Protein AF-A0A0N4YVT7-F1 (afdb_monomer_lite)

pLDDT: mean 78.1, std 15.31, range [24.27, 94.75]

InterPro domains:
  IPR013525 ABC-2 type transporter, transmembrane domain [PF12698] (218-373)

Organism: Nippostrongylus brasiliensis (NCBI:txid27835)

Structure (mmCIF, N/CA/C/O backbone):
data_AF-A0A0N4YVT7-F1
#
_entry.id   AF-A0A0N4YVT7-F1
#
loop_
_atom_site.group_PDB
_atom_site.id
_atom_site.type_symbol
_atom_site.label_atom_id
_atom_site.label_alt_id
_atom_site.label_comp_id
_atom_site.label_asym_id
_atom_site.label_entity_id
_atom_site.label_seq_id
_atom_site.pdbx_PDB_ins_code
_atom_site.Cartn_x
_atom_site.Cartn_y
_atom_site.Cartn_z
_atom_site.occupancy
_atom_site.B_iso_or_equiv
_atom_site.auth_seq_id
_atom_site.auth_comp_id
_atom_site.auth_asym_id
_atom_site.auth_atom_id
_atom_site.pdbx_PDB_model_num
ATOM 1 N N . MET A 1 1 ? 12.229 4.490 -4.910 1.00 66.31 1 MET A N 1
ATOM 2 C CA . MET A 1 1 ? 12.205 3.997 -3.511 1.00 66.31 1 MET A CA 1
ATOM 3 C C . MET A 1 1 ? 11.266 4.798 -2.617 1.00 66.31 1 MET A C 1
ATOM 5 O O . MET A 1 1 ? 10.404 4.181 -2.011 1.00 66.31 1 MET A O 1
ATOM 9 N N . LEU A 1 2 ? 11.357 6.135 -2.570 1.00 78.88 2 LEU A N 1
ATOM 10 C CA . LEU A 1 2 ? 10.498 6.957 -1.699 1.00 78.88 2 LEU A CA 1
ATOM 11 C C . LEU A 1 2 ? 8.985 6.762 -1.942 1.00 78.88 2 LEU A C 1
ATOM 13 O O . LEU A 1 2 ? 8.234 6.670 -0.980 1.00 78.88 2 LEU A O 1
ATOM 17 N N . GLN A 1 3 ? 8.541 6.625 -3.199 1.00 80.56 3 GLN A N 1
ATOM 18 C CA . GLN A 1 3 ? 7.118 6.406 -3.522 1.00 80.56 3 GLN A CA 1
ATOM 19 C C . GLN A 1 3 ? 6.591 5.068 -2.981 1.00 80.56 3 GLN A C 1
ATOM 21 O O . GLN A 1 3 ? 5.494 5.008 -2.441 1.00 80.56 3 GLN A O 1
ATOM 26 N N . ILE A 1 4 ? 7.390 4.001 -3.087 1.00 81.31 4 ILE A N 1
ATOM 27 C CA . ILE A 1 4 ? 7.014 2.661 -2.613 1.00 81.31 4 ILE A CA 1
ATOM 28 C C . ILE A 1 4 ? 6.923 2.660 -1.085 1.00 81.31 4 ILE A C 1
ATOM 30 O O . ILE A 1 4 ? 5.959 2.146 -0.531 1.00 81.31 4 ILE A O 1
ATOM 34 N N . ALA A 1 5 ? 7.887 3.293 -0.409 1.00 84.19 5 ALA A N 1
ATOM 35 C CA . ALA A 1 5 ? 7.876 3.426 1.044 1.00 84.19 5 ALA A CA 1
ATOM 36 C C . ALA A 1 5 ? 6.673 4.247 1.540 1.00 84.19 5 ALA A C 1
ATOM 38 O O . ALA A 1 5 ? 6.014 3.853 2.496 1.00 84.19 5 ALA A O 1
ATOM 39 N N . TYR A 1 6 ? 6.349 5.353 0.862 1.00 84.19 6 TYR A N 1
ATOM 40 C CA . TYR A 1 6 ? 5.186 6.176 1.194 1.00 84.19 6 TYR A CA 1
ATOM 41 C C . TYR A 1 6 ? 3.868 5.421 0.983 1.00 84.19 6 TYR A C 1
ATOM 43 O O . TYR A 1 6 ? 3.001 5.440 1.852 1.00 84.19 6 TYR A O 1
ATOM 51 N N . MET A 1 7 ? 3.732 4.694 -0.129 1.00 86.25 7 MET A N 1
ATOM 52 C CA . MET A 1 7 ? 2.539 3.890 -0.390 1.00 86.25 7 MET A CA 1
ATOM 53 C C . MET A 1 7 ? 2.385 2.755 0.627 1.00 86.25 7 MET A C 1
ATOM 55 O O . MET A 1 7 ? 1.289 2.546 1.135 1.00 86.25 7 MET A O 1
ATOM 59 N N . ALA A 1 8 ? 3.476 2.075 0.986 1.00 85.94 8 ALA A N 1
ATOM 60 C CA . ALA A 1 8 ? 3.463 1.036 2.013 1.00 85.94 8 ALA A CA 1
ATOM 61 C C . ALA A 1 8 ? 3.064 1.587 3.391 1.00 85.94 8 ALA A C 1
ATOM 63 O O . ALA A 1 8 ? 2.246 0.979 4.077 1.00 85.94 8 ALA A O 1
ATOM 64 N N . LEU A 1 9 ? 3.583 2.760 3.770 1.00 87.88 9 LEU A N 1
ATOM 65 C CA . LEU A 1 9 ? 3.203 3.442 5.007 1.00 87.88 9 LEU A CA 1
ATOM 66 C C . LEU A 1 9 ? 1.704 3.772 5.021 1.00 87.88 9 LEU A C 1
ATOM 68 O O . LEU A 1 9 ? 1.033 3.499 6.008 1.00 87.88 9 LEU A O 1
ATOM 72 N N . MET A 1 10 ? 1.172 4.325 3.928 1.00 85.56 10 MET A N 1
ATOM 73 C CA . MET A 1 10 ? -0.245 4.695 3.841 1.00 85.56 10 MET A CA 1
ATOM 74 C C . MET A 1 10 ? -1.175 3.477 3.829 1.00 85.56 10 MET A C 1
ATOM 76 O O . MET A 1 10 ? -2.248 3.519 4.416 1.00 85.56 10 MET A O 1
ATOM 80 N N . VAL A 1 11 ? -0.772 2.369 3.204 1.00 85.69 11 VAL A N 1
ATOM 81 C CA . VAL A 1 11 ? -1.524 1.107 3.296 1.00 85.69 11 VAL A CA 1
ATOM 82 C C . VAL A 1 11 ? -1.485 0.575 4.727 1.00 85.69 11 VAL A C 1
ATOM 84 O O . VAL A 1 11 ? -2.515 0.170 5.257 1.00 85.69 11 VAL A O 1
ATOM 87 N N . TRP A 1 12 ? -0.335 0.642 5.396 1.00 86.75 12 TRP A N 1
ATOM 88 C CA . TRP A 1 12 ? -0.229 0.244 6.796 1.00 86.75 12 TRP A CA 1
ATOM 89 C C . TRP A 1 12 ? -1.103 1.103 7.719 1.00 86.75 12 TRP A C 1
ATOM 91 O O . TRP A 1 12 ? -1.769 0.566 8.593 1.00 86.75 12 TRP A O 1
ATOM 101 N N . THR A 1 13 ? -1.212 2.415 7.502 1.00 83.19 13 THR A N 1
ATOM 102 C CA . THR A 1 13 ? -2.116 3.242 8.320 1.00 83.19 13 THR A CA 1
ATOM 103 C C . THR A 1 13 ? -3.592 2.918 8.091 1.00 83.19 13 THR A C 1
ATOM 105 O O . THR A 1 13 ? -4.394 3.119 9.002 1.00 83.19 13 THR A O 1
ATOM 108 N N . THR A 1 14 ? -3.977 2.360 6.935 1.00 81.19 14 THR A N 1
ATOM 109 C CA . THR A 1 14 ? -5.367 1.913 6.733 1.00 81.19 14 THR A CA 1
ATOM 110 C C . THR A 1 14 ? -5.761 0.720 7.593 1.00 81.19 14 THR A C 1
ATOM 112 O O . THR A 1 14 ? -6.939 0.595 7.917 1.00 81.19 14 THR A O 1
ATOM 115 N N . THR A 1 15 ? -4.813 -0.113 8.032 1.00 79.25 15 THR A N 1
ATOM 116 C CA . THR A 1 15 ? -5.121 -1.234 8.938 1.00 79.25 15 THR A CA 1
ATOM 117 C C . THR A 1 15 ? -5.411 -0.771 10.366 1.00 79.25 15 THR A C 1
ATOM 119 O O . THR A 1 15 ? -6.005 -1.516 11.139 1.00 79.25 15 THR A O 1
ATOM 122 N N . LEU A 1 16 ? -5.048 0.471 10.708 1.00 79.44 16 LEU A N 1
ATOM 123 C CA . LEU A 1 16 ? -5.390 1.103 11.984 1.00 79.44 16 LEU A CA 1
ATOM 124 C C . LEU A 1 16 ? -6.814 1.676 11.997 1.00 79.44 16 LEU A C 1
ATOM 126 O O . LEU A 1 16 ? -7.304 2.068 13.055 1.00 79.44 16 LEU A O 1
ATOM 130 N N . VAL A 1 17 ? -7.480 1.762 10.839 1.00 73.44 17 VAL A N 1
ATOM 131 C CA . VAL A 1 17 ? -8.855 2.261 10.763 1.00 73.44 17 VAL A CA 1
ATOM 132 C C . VAL A 1 17 ? -9.790 1.180 11.318 1.00 73.44 17 VAL A C 1
ATOM 134 O O . VAL A 1 17 ? -9.815 0.071 10.780 1.00 73.44 17 VAL A O 1
ATOM 137 N N . PRO A 1 18 ? -10.565 1.470 12.381 1.00 67.38 18 PRO A N 1
ATOM 138 C CA . PRO A 1 18 ? -11.419 0.474 13.010 1.00 67.38 18 PRO A CA 1
ATOM 139 C C . PRO A 1 18 ? -12.477 -0.017 12.018 1.00 67.38 18 PRO A C 1
ATOM 141 O O . PRO A 1 18 ? -13.218 0.774 11.433 1.00 67.38 18 PRO A O 1
ATOM 144 N N . SER A 1 19 ? -12.541 -1.335 11.841 1.00 66.44 19 SER A N 1
ATOM 145 C CA . SER A 1 19 ? -13.588 -2.012 11.076 1.00 66.44 19 SER A CA 1
ATOM 146 C C . SER A 1 19 ? -14.512 -2.778 12.029 1.00 66.44 19 SER A C 1
ATOM 148 O O . SER A 1 19 ? -14.092 -3.105 13.141 1.00 66.44 19 SER A O 1
ATOM 150 N N . PRO A 1 20 ? -15.777 -3.039 11.651 1.00 69.25 20 PRO A N 1
ATOM 151 C CA . PRO A 1 20 ? -16.681 -3.828 12.476 1.00 69.25 20 PRO A CA 1
ATOM 152 C C . PRO A 1 20 ? -16.159 -5.266 12.561 1.00 69.25 20 PRO A C 1
ATOM 154 O O . PRO A 1 20 ? -16.319 -6.048 11.627 1.00 69.25 20 PRO A O 1
ATOM 157 N N . THR A 1 21 ? -15.519 -5.599 13.674 1.00 76.44 21 THR A N 1
ATOM 158 C CA . THR A 1 21 ? -15.048 -6.948 13.987 1.00 76.44 21 THR A CA 1
ATOM 159 C C . THR A 1 21 ? -15.752 -7.464 15.230 1.00 76.44 21 THR A C 1
ATOM 161 O O . THR A 1 21 ? -16.223 -6.683 16.064 1.00 76.44 21 THR A O 1
ATOM 164 N N . GLU A 1 22 ? -15.828 -8.788 15.353 1.00 83.88 22 GLU A N 1
ATOM 165 C CA . GLU A 1 22 ? -16.320 -9.437 16.565 1.00 83.88 22 GLU A CA 1
ATOM 166 C C . GLU A 1 22 ? -15.546 -8.929 17.786 1.00 83.88 22 GLU A C 1
ATOM 168 O O . GLU A 1 22 ? -14.315 -8.832 17.768 1.00 83.88 22 GLU A O 1
ATOM 173 N N . GLN A 1 23 ? -16.283 -8.545 18.827 1.00 86.00 23 GLN A N 1
ATOM 174 C CA . GLN A 1 23 ? -15.708 -8.029 20.063 1.00 86.00 23 GLN A CA 1
ATOM 175 C C . GLN A 1 23 ? -15.677 -9.141 21.110 1.00 86.00 23 GLN A C 1
ATOM 177 O O . GLN A 1 23 ? -16.665 -9.862 21.249 1.00 86.00 23 GLN A O 1
ATOM 182 N N . PRO A 1 24 ? -14.585 -9.277 21.879 1.00 90.69 24 PRO A N 1
ATOM 183 C CA . PRO A 1 24 ? -14.520 -10.276 22.933 1.00 90.69 24 PRO A CA 1
ATOM 184 C C . PRO A 1 24 ? -15.534 -9.971 24.043 1.00 90.69 24 PRO A C 1
ATOM 186 O O . PRO A 1 24 ? -15.881 -8.817 24.303 1.00 90.69 24 PRO A O 1
ATOM 189 N N . SER A 1 25 ? -15.976 -11.017 24.743 1.00 91.69 25 SER A N 1
ATOM 190 C CA . SER A 1 25 ? -16.818 -10.875 25.934 1.00 91.69 25 SER A CA 1
ATOM 191 C C . SER A 1 25 ? -16.100 -10.059 27.011 1.00 91.69 25 SER A C 1
ATOM 193 O O . SER A 1 25 ? -15.052 -10.463 27.515 1.00 91.69 25 SER A O 1
ATOM 195 N N . LEU A 1 26 ? -16.702 -8.945 27.422 1.00 91.56 26 LEU A N 1
ATOM 196 C CA . LEU A 1 26 ? -16.215 -8.107 28.508 1.00 91.56 26 LEU A CA 1
ATOM 197 C C . LEU A 1 26 ? -16.843 -8.557 29.826 1.00 91.56 26 LEU A C 1
ATOM 199 O O . LEU A 1 26 ? -18.051 -8.427 30.033 1.00 91.56 26 LEU A O 1
ATOM 203 N N . LYS A 1 27 ? -16.025 -9.077 30.740 1.00 91.38 27 LYS A N 1
ATOM 204 C CA . LYS A 1 27 ? -16.469 -9.392 32.099 1.00 91.38 27 LYS A CA 1
ATOM 205 C C . LYS A 1 27 ? -16.681 -8.097 32.891 1.00 91.38 27 LYS A C 1
ATOM 207 O O . LYS A 1 27 ? -15.846 -7.200 32.846 1.00 91.38 27 LYS A O 1
ATOM 212 N N . ILE A 1 28 ? -17.806 -8.002 33.594 1.00 91.56 28 ILE A N 1
ATOM 213 C CA . ILE A 1 28 ? -18.175 -6.848 34.415 1.00 91.56 28 ILE A CA 1
ATOM 214 C C . ILE A 1 28 ? -17.814 -7.191 35.856 1.00 91.56 28 ILE A C 1
ATOM 216 O O . ILE A 1 28 ? -18.532 -7.930 36.527 1.00 91.56 28 ILE A O 1
ATOM 220 N N . ASP A 1 29 ? -16.665 -6.702 36.309 1.00 89.81 29 ASP A N 1
ATOM 221 C CA . ASP A 1 29 ? -16.160 -6.930 37.658 1.00 89.81 29 ASP A CA 1
ATOM 222 C C . ASP A 1 29 ? -15.437 -5.687 38.208 1.00 89.81 29 ASP A C 1
ATOM 224 O O . ASP A 1 29 ? -15.394 -4.636 37.561 1.00 89.81 29 ASP A O 1
ATOM 228 N N . LEU A 1 30 ? -14.936 -5.775 39.444 1.00 88.44 30 LEU A N 1
ATOM 229 C CA . LEU A 1 30 ? -14.274 -4.656 40.124 1.00 88.44 30 LEU A CA 1
ATOM 230 C C . LEU A 1 30 ? -12.787 -4.525 39.766 1.00 88.44 30 LEU A C 1
ATOM 232 O O . LEU A 1 30 ? -12.129 -3.610 40.253 1.00 88.44 30 LEU A O 1
ATOM 236 N N . THR A 1 31 ? -12.256 -5.387 38.893 1.00 86.62 31 THR A N 1
ATOM 237 C CA . THR A 1 31 ? -10.831 -5.391 38.530 1.00 86.62 31 THR A CA 1
ATOM 238 C C . THR A 1 31 ? -10.318 -4.074 37.932 1.00 86.62 31 THR A C 1
ATOM 240 O O . THR A 1 31 ? -9.180 -3.718 38.246 1.00 86.62 31 THR A O 1
ATOM 243 N N . PRO A 1 32 ? -11.095 -3.300 37.136 1.00 86.25 32 PRO A N 1
ATOM 244 C CA . PRO A 1 32 ? -10.615 -2.028 36.590 1.00 86.25 32 PRO A CA 1
ATOM 245 C C . PRO A 1 32 ? -10.512 -0.920 37.645 1.00 86.25 32 PRO A C 1
ATOM 247 O O . PRO A 1 32 ? -9.835 0.083 37.424 1.00 86.25 32 PRO A O 1
ATOM 250 N N . PHE A 1 33 ? -11.207 -1.079 38.774 1.00 84.31 33 PHE A N 1
ATOM 251 C CA . PHE A 1 33 ? -11.249 -0.106 39.855 1.00 84.31 33 PHE A CA 1
ATOM 252 C C . PHE A 1 33 ? -10.222 -0.514 40.912 1.00 84.31 33 PHE A C 1
ATOM 254 O O . PHE A 1 33 ? -10.511 -1.287 41.820 1.00 84.31 33 PHE A O 1
ATOM 261 N N . GLY A 1 34 ? -8.995 -0.021 40.755 1.00 74.94 34 GLY A N 1
ATOM 262 C CA . GLY A 1 34 ? -7.864 -0.328 41.630 1.00 74.94 34 GLY A CA 1
ATOM 263 C C . GLY A 1 34 ? -6.613 -0.759 40.857 1.00 74.94 34 GLY A C 1
ATOM 264 O O . GLY A 1 34 ? -6.487 -0.545 39.651 1.00 74.94 34 GLY A O 1
ATOM 265 N N . GLY A 1 35 ? -5.650 -1.362 41.549 1.00 76.19 35 GLY A N 1
ATOM 266 C CA . GLY A 1 35 ? -4.380 -1.820 40.985 1.00 76.19 35 GLY A CA 1
ATOM 267 C C . GLY A 1 35 ? -3.444 -0.677 40.579 1.00 76.19 35 GLY A C 1
ATOM 268 O O . GLY A 1 35 ? -3.138 0.208 41.375 1.00 76.19 35 GLY A O 1
ATOM 269 N N . SER A 1 36 ? -2.971 -0.695 39.330 1.00 70.00 36 SER A N 1
ATOM 270 C CA . SER A 1 36 ? -2.016 0.290 38.792 1.00 70.00 36 SER A CA 1
ATOM 271 C C . SER A 1 36 ? -2.591 1.701 38.629 1.00 70.00 36 SER A C 1
ATOM 273 O O . SER A 1 36 ? -1.827 2.651 38.476 1.00 70.00 36 SER A O 1
ATOM 275 N N . SER A 1 37 ? -3.919 1.843 38.666 1.00 69.69 37 SER A N 1
ATOM 276 C CA . SER A 1 37 ? -4.618 3.118 38.461 1.00 69.69 37 SER A CA 1
ATOM 277 C C . SER A 1 37 ? -4.824 3.918 39.752 1.00 69.69 37 SER A C 1
ATOM 279 O O . SER A 1 37 ? -5.422 4.987 39.696 1.00 69.69 37 SER A O 1
ATOM 281 N N . GLY A 1 38 ? -4.325 3.426 40.893 1.00 82.62 38 GLY A N 1
ATOM 282 C CA . GLY A 1 38 ? -4.518 4.008 42.226 1.00 82.62 38 GLY A CA 1
ATOM 283 C C . GLY A 1 38 ? -5.601 3.291 43.034 1.00 82.62 38 GLY A C 1
ATOM 284 O O . GLY A 1 38 ? -6.115 2.260 42.603 1.00 82.62 38 GLY A O 1
ATOM 285 N N . ASP A 1 39 ? -5.921 3.817 44.214 1.00 88.81 39 ASP A N 1
ATOM 286 C CA . ASP A 1 39 ? -6.858 3.190 45.155 1.00 88.81 39 ASP A CA 1
ATOM 287 C C . ASP A 1 39 ? -8.308 3.349 44.689 1.00 88.81 39 ASP A C 1
ATOM 289 O O . ASP A 1 39 ? -8.705 4.408 44.203 1.00 88.81 39 ASP A O 1
ATOM 293 N N . GLY A 1 40 ? -9.102 2.287 44.800 1.00 90.31 40 GLY A N 1
ATOM 294 C CA . GLY A 1 40 ? -10.528 2.315 44.477 1.00 90.31 40 GLY A CA 1
ATOM 295 C C . GLY A 1 40 ? -11.369 2.329 45.746 1.00 90.31 40 GLY A C 1
ATOM 296 O O . GLY A 1 40 ? -10.988 1.724 46.745 1.00 90.31 40 GLY A O 1
ATOM 297 N N . TYR A 1 41 ? -12.519 2.996 45.710 1.00 91.62 41 TYR A N 1
ATOM 298 C CA . TYR A 1 41 ? -13.366 3.172 46.883 1.00 91.62 41 TYR A CA 1
ATOM 299 C C . TYR A 1 41 ? -14.833 2.904 46.565 1.00 91.62 41 TYR A C 1
ATOM 301 O O . TYR A 1 41 ? -15.388 3.395 45.582 1.00 91.62 41 TYR A O 1
ATOM 309 N N . MET A 1 42 ? -15.492 2.162 47.445 1.00 91.88 42 MET A N 1
ATOM 310 C CA . MET A 1 42 ? -16.933 1.945 47.414 1.00 91.88 42 MET A CA 1
ATOM 311 C C . MET A 1 42 ? -17.567 2.573 48.645 1.00 91.88 42 MET A C 1
ATOM 313 O O . MET A 1 42 ? -17.130 2.315 49.764 1.00 91.88 42 MET A O 1
ATOM 317 N N . LEU A 1 43 ? -18.603 3.386 48.451 1.00 92.94 43 LEU A N 1
ATOM 318 C CA . LEU A 1 43 ? -19.218 4.129 49.549 1.00 92.94 43 LEU A CA 1
ATOM 319 C C . LEU A 1 43 ? -20.392 3.347 50.146 1.00 92.94 43 LEU A C 1
ATOM 321 O O . LEU A 1 43 ? -21.296 2.932 49.426 1.00 92.94 43 LEU A O 1
ATOM 325 N N . SER A 1 44 ? -20.411 3.187 51.464 1.00 92.31 44 SER A N 1
ATOM 326 C CA . SER A 1 44 ? -21.505 2.574 52.223 1.00 92.31 44 SER A CA 1
ATOM 327 C C . SER A 1 44 ? -22.106 3.601 53.176 1.00 92.31 44 SER A C 1
ATOM 329 O O . SER A 1 44 ? -21.385 4.205 53.971 1.00 92.31 44 SER A O 1
ATOM 331 N N . SER A 1 45 ? -23.420 3.824 53.121 1.00 89.62 45 SER A N 1
ATOM 332 C CA . SER A 1 45 ? -24.093 4.673 54.103 1.00 89.62 45 SER A CA 1
ATOM 333 C C . SER A 1 45 ? -24.387 3.906 55.390 1.00 89.62 45 SER A C 1
ATOM 335 O O . SER A 1 45 ? -25.023 2.854 55.370 1.00 89.62 45 SER A O 1
ATOM 337 N N . ASN A 1 46 ? -23.975 4.477 56.523 1.00 83.56 46 ASN A N 1
ATOM 338 C CA . ASN A 1 46 ? -24.294 3.962 57.855 1.00 83.56 46 ASN A CA 1
ATOM 339 C C . ASN A 1 46 ? -25.653 4.471 58.377 1.00 83.56 46 ASN A C 1
ATOM 341 O O . ASN A 1 46 ? -26.132 4.029 59.419 1.00 83.56 46 ASN A O 1
ATOM 345 N N . SER A 1 47 ? -26.273 5.429 57.680 1.00 75.69 47 SER A N 1
ATOM 346 C CA . SER A 1 47 ? -27.627 5.878 57.989 1.00 75.69 47 SER A CA 1
ATOM 347 C C . SER A 1 47 ? -28.621 4.896 57.375 1.00 75.69 47 SER A C 1
ATOM 349 O O . SER A 1 47 ? -28.650 4.697 56.162 1.00 75.69 47 SER A O 1
ATOM 351 N N . SER A 1 48 ? -29.420 4.254 58.225 1.00 73.69 48 SER A N 1
ATOM 352 C CA . SER A 1 48 ? -30.572 3.461 57.801 1.00 73.69 48 SER A CA 1
ATOM 353 C C . SER A 1 48 ? -31.854 4.194 58.171 1.00 73.69 48 SER A C 1
ATOM 355 O O . SER A 1 48 ? -31.959 4.805 59.236 1.00 73.69 48 SER A O 1
ATOM 357 N N . ASP A 1 49 ? -32.830 4.159 57.269 1.00 76.81 49 ASP A N 1
ATOM 358 C CA . ASP A 1 49 ? -34.172 4.657 57.556 1.00 76.81 49 ASP A CA 1
ATOM 359 C C . ASP A 1 49 ? -34.781 3.836 58.705 1.00 76.81 49 ASP A C 1
ATOM 361 O O . ASP A 1 49 ? -34.862 2.611 58.617 1.00 76.81 49 ASP A O 1
ATOM 365 N N . GLY A 1 50 ? -35.222 4.498 59.780 1.00 72.81 50 GLY A N 1
ATOM 366 C CA . GLY A 1 50 ? -35.731 3.841 60.994 1.00 72.81 50 GLY A CA 1
ATOM 367 C C . GLY A 1 50 ? -36.983 2.979 60.785 1.00 72.81 50 GLY A C 1
ATOM 368 O O . GLY A 1 50 ? -37.393 2.262 61.691 1.00 72.81 50 GLY A O 1
ATOM 369 N N . ARG A 1 51 ? -37.584 3.034 59.590 1.00 76.31 51 ARG A N 1
ATOM 370 C CA . ARG A 1 51 ? -38.697 2.177 59.149 1.00 76.31 51 ARG A CA 1
ATOM 371 C C . ARG A 1 51 ? -38.250 0.794 58.656 1.00 76.31 51 ARG A C 1
ATOM 373 O O . ARG A 1 51 ? -39.098 -0.041 58.349 1.00 76.31 51 ARG A O 1
ATOM 380 N N . ILE A 1 52 ? -36.945 0.559 58.523 1.00 77.94 52 ILE A N 1
ATOM 381 C CA . ILE A 1 52 ? -36.363 -0.691 58.026 1.00 77.94 52 ILE A CA 1
ATOM 382 C C . ILE A 1 52 ? -36.006 -1.587 59.219 1.00 77.94 52 ILE A C 1
ATOM 384 O O . ILE A 1 52 ? -35.194 -1.211 60.060 1.00 77.94 52 ILE A O 1
ATOM 388 N N . HIS A 1 53 ? -36.561 -2.802 59.261 1.00 70.44 53 HIS A N 1
ATOM 389 C CA . HIS A 1 53 ? -36.291 -3.802 60.309 1.00 70.44 53 HIS A CA 1
ATOM 390 C C . HIS A 1 53 ? -35.608 -5.077 59.771 1.00 70.44 53 HIS A C 1
ATOM 392 O O . HIS A 1 53 ? -35.644 -6.127 60.411 1.00 70.44 53 HIS A O 1
ATOM 398 N N . ASP A 1 54 ? -34.983 -4.995 58.594 1.00 72.94 54 ASP A N 1
ATOM 399 C CA . ASP A 1 54 ? -34.350 -6.139 57.927 1.00 72.94 54 ASP A CA 1
ATOM 400 C C . ASP A 1 54 ? -32.947 -6.442 58.483 1.00 72.94 54 ASP A C 1
ATOM 402 O O . ASP A 1 54 ? -32.220 -5.545 58.903 1.00 72.94 54 ASP A O 1
ATOM 406 N N . SER A 1 55 ? -32.507 -7.701 58.383 1.00 73.12 55 SER A N 1
ATOM 407 C CA . SER A 1 55 ? -31.188 -8.171 58.846 1.00 73.12 55 SER A CA 1
ATOM 408 C C . SER A 1 55 ? -30.007 -7.833 57.916 1.00 73.12 55 SER A C 1
ATOM 410 O O . SER A 1 55 ? -28.941 -8.437 58.046 1.00 73.12 55 SER A O 1
ATOM 412 N N . LEU A 1 56 ? -30.190 -6.943 56.934 1.00 78.12 56 LEU A N 1
ATOM 413 C CA . LEU A 1 56 ? -29.179 -6.648 55.914 1.00 78.12 56 LEU A CA 1
ATOM 414 C C . LEU A 1 56 ? -28.173 -5.603 56.423 1.00 78.12 56 LEU A C 1
ATOM 416 O O . LEU A 1 56 ? -28.483 -4.413 56.467 1.00 78.12 56 LEU A O 1
ATOM 420 N N . ASP A 1 57 ? -26.958 -6.047 56.745 1.00 82.50 57 ASP A N 1
ATOM 421 C CA . ASP A 1 57 ? -25.845 -5.179 57.148 1.00 82.50 57 ASP A CA 1
ATOM 422 C C . ASP A 1 57 ? -24.890 -4.912 55.970 1.00 82.50 57 ASP A C 1
ATOM 424 O O . ASP A 1 57 ? -24.131 -5.791 55.542 1.00 82.50 57 ASP A O 1
ATOM 428 N N . LEU A 1 58 ? -24.917 -3.680 55.448 1.00 84.12 58 LEU A N 1
ATOM 429 C CA . LEU A 1 58 ? -24.076 -3.256 54.325 1.00 84.12 58 LEU A CA 1
ATOM 430 C C . LEU A 1 58 ? -22.581 -3.367 54.645 1.00 84.12 58 LEU A C 1
ATOM 432 O O . LEU A 1 58 ? -21.810 -3.816 53.797 1.00 84.12 58 LEU A O 1
ATOM 436 N N . ASN A 1 59 ? -22.173 -3.021 55.867 1.00 83.19 59 ASN A N 1
ATOM 437 C CA . ASN A 1 59 ? -20.760 -2.899 56.232 1.00 83.19 59 ASN A CA 1
ATOM 438 C C . ASN A 1 59 ? -20.057 -4.260 56.245 1.00 83.19 59 ASN A C 1
ATOM 440 O O . ASN A 1 59 ? -18.868 -4.356 55.947 1.00 83.19 59 ASN A O 1
ATOM 444 N N . LYS A 1 60 ? -20.799 -5.328 56.552 1.00 84.12 60 LYS A N 1
ATOM 445 C CA . LYS A 1 60 ? -20.288 -6.700 56.527 1.00 84.12 60 LYS A CA 1
ATOM 446 C C . LYS A 1 60 ? -20.363 -7.324 55.133 1.00 84.12 60 LYS A C 1
ATOM 448 O O . LYS A 1 60 ? -19.456 -8.051 54.731 1.00 84.12 60 LYS A O 1
ATOM 453 N N . MET A 1 61 ? -21.443 -7.060 54.397 1.00 86.00 61 MET A N 1
ATOM 454 C CA . MET A 1 61 ? -21.714 -7.740 53.128 1.00 86.00 61 MET A CA 1
ATOM 455 C C . MET A 1 61 ? -20.973 -7.135 51.936 1.00 86.00 61 MET A C 1
ATOM 457 O O . MET A 1 61 ? -20.550 -7.883 51.053 1.00 86.00 61 MET A O 1
ATOM 461 N N . LEU A 1 62 ? -20.776 -5.814 51.910 1.00 88.88 62 LEU A N 1
ATOM 462 C CA . LEU A 1 62 ? -20.102 -5.127 50.806 1.00 88.88 62 LEU A CA 1
ATOM 463 C C . LEU A 1 62 ? -18.651 -5.594 50.611 1.00 88.88 62 LEU A C 1
ATOM 465 O O . LEU A 1 62 ? -18.324 -5.969 49.486 1.00 88.88 62 LEU A O 1
ATOM 469 N N . PRO A 1 63 ? -17.793 -5.679 51.651 1.00 88.62 63 PRO A N 1
ATOM 470 C CA . PRO A 1 63 ? -16.424 -6.168 51.479 1.00 88.62 63 PRO A CA 1
ATOM 471 C C . PRO A 1 63 ? -16.368 -7.621 50.997 1.00 88.62 63 PRO A C 1
ATOM 473 O O . PRO A 1 63 ? -15.563 -7.963 50.135 1.00 88.62 63 PRO A O 1
ATOM 476 N N . THR A 1 64 ? -17.255 -8.480 51.514 1.00 88.19 64 THR A N 1
ATOM 477 C CA . THR A 1 64 ? -17.307 -9.898 51.116 1.00 88.19 64 THR A CA 1
ATOM 478 C C . THR A 1 64 ? -17.753 -10.054 49.660 1.00 88.19 64 THR A C 1
ATOM 480 O O . THR A 1 64 ? -17.168 -10.837 48.912 1.00 88.19 64 THR A O 1
ATOM 483 N N . THR A 1 65 ? -18.747 -9.270 49.237 1.00 89.38 65 THR A N 1
ATOM 484 C CA . THR A 1 65 ? -19.252 -9.284 47.857 1.00 89.38 65 THR A CA 1
ATOM 485 C C . THR A 1 65 ? -18.229 -8.692 46.888 1.00 89.38 65 THR A C 1
ATOM 487 O O . THR A 1 65 ? -18.000 -9.257 45.822 1.00 89.38 65 THR A O 1
ATOM 490 N N . ALA A 1 66 ? -17.565 -7.597 47.273 1.00 89.50 66 ALA A N 1
ATOM 491 C CA . ALA A 1 66 ? -16.511 -6.974 46.478 1.00 89.50 66 ALA A CA 1
ATOM 492 C C . ALA A 1 66 ? -15.339 -7.939 46.242 1.00 89.50 66 ALA A C 1
ATOM 494 O O . ALA A 1 66 ? -14.905 -8.111 45.103 1.00 89.50 66 ALA A O 1
ATOM 495 N N . ALA A 1 67 ? -14.890 -8.647 47.285 1.00 87.62 67 ALA A N 1
ATOM 496 C CA . ALA A 1 67 ? -13.850 -9.668 47.160 1.00 87.62 67 ALA A CA 1
ATOM 497 C C . ALA A 1 67 ? -14.261 -10.803 46.203 1.00 87.62 67 ALA A C 1
ATOM 499 O O . ALA A 1 67 ? -13.469 -11.228 45.362 1.00 87.62 67 ALA A O 1
ATOM 500 N N . GLY A 1 68 ? -15.516 -11.262 46.272 1.00 86.81 68 GLY A N 1
ATOM 501 C CA . GLY A 1 68 ? -16.037 -12.288 45.363 1.00 86.81 68 GLY A CA 1
ATOM 502 C C . GLY A 1 68 ? -16.241 -11.818 43.913 1.00 86.81 68 GLY A C 1
ATOM 503 O O . GLY A 1 68 ? -16.334 -12.653 43.016 1.00 86.81 68 GLY A O 1
ATOM 504 N N . LEU A 1 69 ? -16.267 -10.503 43.668 1.00 88.00 69 LEU A N 1
ATOM 505 C CA . LEU A 1 69 ? -16.312 -9.872 42.342 1.00 88.00 69 LEU A CA 1
ATOM 506 C C . LEU A 1 69 ? -14.933 -9.365 41.885 1.00 88.00 69 LEU A C 1
ATOM 508 O O . LEU A 1 69 ? -14.845 -8.476 41.040 1.00 88.00 69 LEU A O 1
ATOM 512 N N . GLY A 1 70 ? -13.851 -9.933 42.423 1.00 86.44 70 GLY A N 1
ATOM 513 C CA . GLY A 1 70 ? -12.493 -9.679 41.942 1.00 86.44 70 GLY A CA 1
ATOM 514 C C . GLY A 1 70 ? -11.951 -8.290 42.277 1.00 86.44 70 GLY A C 1
ATOM 515 O O . GLY A 1 70 ? -11.107 -7.786 41.538 1.00 86.44 70 GLY A O 1
ATOM 516 N N . ALA A 1 71 ? -12.427 -7.662 43.356 1.00 87.44 71 ALA A N 1
ATOM 517 C CA . ALA A 1 71 ? -11.858 -6.406 43.831 1.00 87.44 71 ALA A CA 1
ATOM 518 C C . ALA A 1 71 ? -10.352 -6.568 44.151 1.00 87.44 71 ALA A C 1
ATOM 520 O O . ALA A 1 71 ? -9.977 -7.518 44.848 1.00 87.44 71 ALA A O 1
ATOM 521 N N . PRO A 1 72 ? -9.481 -5.671 43.653 1.00 85.88 72 PRO A N 1
ATOM 522 C CA . PRO A 1 72 ? -8.049 -5.713 43.938 1.00 85.88 72 PRO A CA 1
ATOM 523 C C . PRO A 1 72 ? -7.744 -5.352 45.402 1.00 85.88 72 PRO A C 1
ATOM 525 O O . PRO A 1 72 ? -8.576 -4.796 46.114 1.00 85.88 72 PRO A O 1
ATOM 528 N N . SER A 1 73 ? -6.524 -5.646 45.866 1.00 83.50 73 SER A N 1
ATOM 529 C CA . SER A 1 73 ? -6.124 -5.457 47.275 1.00 83.50 73 SER A CA 1
ATOM 530 C C . SER A 1 73 ? -6.178 -4.007 47.767 1.00 83.50 73 SER A C 1
ATOM 532 O O . SER A 1 73 ? -6.229 -3.776 48.969 1.00 83.50 73 SER A O 1
ATOM 534 N N . ASN A 1 74 ? -6.142 -3.042 46.851 1.00 87.12 74 ASN A N 1
ATOM 535 C CA . ASN A 1 74 ? -6.234 -1.609 47.118 1.00 87.12 74 ASN A CA 1
ATOM 536 C C . ASN A 1 74 ? -7.633 -1.031 46.827 1.00 87.12 74 ASN A C 1
ATOM 538 O O . ASN A 1 74 ? -7.778 0.166 46.577 1.00 87.12 74 ASN A O 1
ATOM 542 N N . PHE A 1 75 ? -8.657 -1.886 46.817 1.00 89.88 75 PHE A N 1
ATOM 543 C CA . PHE A 1 75 ? -10.052 -1.477 46.756 1.00 89.88 75 PHE A CA 1
ATOM 544 C C . PHE A 1 75 ? -10.666 -1.503 48.159 1.00 89.88 75 PHE A C 1
ATOM 546 O O . PHE A 1 75 ? -10.760 -2.559 48.790 1.00 89.88 75 PHE A O 1
ATOM 553 N N . TYR A 1 76 ? -11.099 -0.345 48.646 1.00 90.69 76 TYR A N 1
ATOM 554 C CA . TYR A 1 76 ? -11.594 -0.160 50.006 1.00 90.69 76 TYR A CA 1
ATOM 555 C C . TYR A 1 76 ? -13.093 0.144 50.027 1.00 90.69 76 TYR A C 1
ATOM 557 O O . TYR A 1 76 ? -13.651 0.737 49.105 1.00 90.69 76 TYR A O 1
ATOM 565 N N . VAL A 1 77 ? -13.760 -0.246 51.113 1.00 90.69 77 VAL A N 1
ATOM 566 C CA . VAL A 1 77 ? -15.155 0.125 51.377 1.00 90.69 77 VAL A CA 1
ATOM 567 C C . VAL A 1 77 ? -15.160 1.184 52.472 1.00 90.69 77 VAL A C 1
ATOM 569 O O . VAL A 1 77 ? -14.758 0.906 53.601 1.00 90.69 77 VAL A O 1
ATOM 572 N N . GLU A 1 78 ? -15.588 2.398 52.138 1.00 90.50 78 GLU A N 1
ATOM 573 C CA . GLU A 1 78 ? -15.652 3.525 53.067 1.00 90.50 78 GLU A CA 1
ATOM 574 C C . GLU A 1 78 ? -17.067 3.699 53.612 1.00 90.50 78 GLU A C 1
ATOM 576 O O . GLU A 1 78 ? -18.037 3.836 52.863 1.00 90.50 78 GLU A O 1
ATOM 581 N N . ASN A 1 79 ? -17.177 3.742 54.938 1.00 90.31 79 ASN A N 1
ATOM 582 C CA . ASN A 1 79 ? -18.447 3.938 55.622 1.00 90.31 79 ASN A CA 1
ATOM 583 C C . ASN A 1 79 ? -18.660 5.425 55.915 1.00 90.31 79 ASN A C 1
ATOM 585 O O . ASN A 1 79 ? -17.844 6.072 56.570 1.00 90.31 79 ASN A O 1
ATOM 589 N N . VAL A 1 80 ? -19.790 5.958 55.466 1.00 90.31 80 VAL A N 1
ATOM 590 C CA . VAL A 1 80 ? -20.116 7.383 55.504 1.00 90.31 80 VAL A CA 1
ATOM 591 C C . VAL A 1 80 ? -21.486 7.574 56.152 1.00 90.31 80 VAL A C 1
ATOM 593 O O . VAL A 1 80 ? -22.401 6.787 55.935 1.00 90.31 80 VAL A O 1
ATOM 596 N N . GLN A 1 81 ? -21.677 8.627 56.951 1.00 85.50 81 GLN A N 1
ATOM 597 C CA . GLN A 1 81 ? -22.987 8.895 57.564 1.00 85.50 81 GLN A CA 1
ATOM 598 C C . GLN A 1 81 ? -24.041 9.305 56.525 1.00 85.50 81 GLN A C 1
ATOM 600 O O . GLN A 1 81 ? -25.075 8.655 56.417 1.00 85.50 81 GLN A O 1
ATOM 605 N N . ASN A 1 82 ? -23.768 10.344 55.730 1.00 86.88 82 ASN A N 1
ATOM 606 C CA . ASN A 1 82 ? -24.654 10.803 54.660 1.00 86.88 82 ASN A CA 1
ATOM 607 C C . ASN A 1 82 ? -23.892 10.821 53.333 1.00 86.88 82 ASN A C 1
ATOM 609 O O . ASN A 1 82 ? -22.951 11.592 53.143 1.00 86.88 82 ASN A O 1
ATOM 613 N N . LEU A 1 83 ? -24.303 9.938 52.425 1.00 88.94 83 LEU A N 1
ATOM 614 C CA . LEU A 1 83 ? -23.582 9.674 51.187 1.00 88.94 83 LEU A CA 1
ATOM 615 C C . LEU A 1 83 ? -23.675 10.855 50.210 1.00 88.94 83 LEU A C 1
ATOM 617 O O . LEU A 1 83 ? -22.682 11.211 49.582 1.00 88.94 83 LEU A O 1
ATOM 621 N N . THR A 1 84 ? -24.824 11.533 50.145 1.00 89.31 84 THR A N 1
ATOM 622 C CA . THR A 1 84 ? -25.033 12.655 49.215 1.00 89.31 84 THR A CA 1
ATOM 623 C C . THR A 1 84 ? -24.159 13.857 49.574 1.00 89.31 84 THR A C 1
ATOM 625 O O . THR A 1 84 ? -23.474 14.409 48.712 1.00 89.31 84 THR A O 1
ATOM 628 N N . SER A 1 85 ? -24.141 14.267 50.847 1.00 90.56 85 SER A N 1
ATOM 629 C CA . SER A 1 85 ? -23.333 15.416 51.280 1.00 90.56 85 SER A CA 1
ATOM 630 C C . SER A 1 85 ? -21.833 15.128 51.200 1.00 90.56 85 SER A C 1
ATOM 632 O O . SER A 1 85 ? -21.064 16.005 50.803 1.00 90.56 85 SER A O 1
ATOM 634 N N . TYR A 1 86 ? -21.423 13.898 51.519 1.00 92.00 86 TYR A N 1
ATOM 635 C CA . TYR A 1 86 ? -20.036 13.464 51.399 1.00 92.00 86 TYR A CA 1
ATOM 636 C C . TYR A 1 86 ? -19.556 13.497 49.949 1.00 92.00 86 TYR A C 1
ATOM 638 O O . TYR A 1 86 ? -18.551 14.143 49.669 1.00 92.00 86 TYR A O 1
ATOM 646 N N . VAL A 1 87 ? -20.306 12.901 49.015 1.00 92.56 87 VAL A N 1
ATOM 647 C CA . VAL A 1 87 ? -19.957 12.903 47.586 1.00 92.56 87 VAL A CA 1
ATOM 648 C C . VAL A 1 87 ? -19.859 14.331 47.042 1.00 92.56 87 VAL A C 1
ATOM 650 O O . VAL A 1 87 ? -18.886 14.665 46.368 1.00 92.56 87 VAL A O 1
ATOM 653 N N . LEU A 1 88 ? -20.810 15.213 47.375 1.00 92.50 88 LEU A N 1
ATOM 654 C CA . LEU A 1 88 ? -20.787 16.609 46.918 1.00 92.50 88 LEU A CA 1
ATOM 655 C C . LEU A 1 88 ? -19.584 17.402 47.452 1.00 92.50 88 LEU A C 1
ATOM 657 O O . LEU A 1 88 ? -19.049 18.252 46.738 1.00 92.50 88 LEU A O 1
ATOM 661 N N . ASN A 1 89 ? -19.154 17.147 48.689 1.00 94.75 89 ASN A N 1
ATOM 662 C CA . ASN A 1 89 ? -17.965 17.786 49.257 1.00 94.75 89 ASN A CA 1
ATOM 663 C C . ASN A 1 89 ? -16.673 17.182 48.703 1.00 94.75 89 ASN A C 1
ATOM 665 O O . ASN A 1 89 ? -15.750 17.925 48.374 1.00 94.75 89 ASN A O 1
ATOM 669 N N . LEU A 1 90 ? -16.630 15.861 48.537 1.00 92.94 90 LEU A N 1
ATOM 670 C CA . LEU A 1 90 ? -15.486 15.151 47.983 1.00 92.94 90 LEU A CA 1
ATOM 671 C C . LEU A 1 90 ? -15.212 15.608 46.547 1.00 92.94 90 LEU A C 1
ATOM 673 O O . LEU A 1 90 ? -14.093 16.008 46.241 1.00 92.94 90 LEU A O 1
ATOM 677 N N . ILE A 1 91 ? -16.238 15.681 45.690 1.00 93.06 91 ILE A N 1
ATOM 678 C CA . ILE A 1 91 ? -16.101 16.158 44.303 1.00 93.06 91 ILE A CA 1
ATOM 679 C C . ILE A 1 91 ? -15.496 17.571 44.243 1.00 93.06 91 ILE A C 1
ATOM 681 O O . ILE A 1 91 ? -14.698 17.847 43.348 1.00 93.06 91 ILE A O 1
ATOM 685 N N . LYS A 1 92 ? -15.822 18.461 45.195 1.00 93.94 92 LYS A N 1
ATOM 686 C CA . LYS A 1 92 ? -15.218 19.805 45.273 1.00 93.94 92 LYS A CA 1
ATOM 687 C C . LYS A 1 92 ? -13.731 19.769 45.633 1.00 93.94 92 LYS A C 1
ATOM 689 O O . LYS A 1 92 ? -12.998 20.648 45.194 1.00 93.94 92 LYS A O 1
ATOM 694 N N . GLN A 1 93 ? -13.299 18.793 46.431 1.00 94.25 93 GLN A N 1
ATOM 695 C CA . GLN A 1 93 ? -11.912 18.662 46.884 1.00 94.25 93 GLN A CA 1
ATOM 696 C C . GLN A 1 93 ? -11.018 17.963 45.852 1.00 94.25 93 GLN A C 1
ATOM 698 O O . GLN A 1 93 ? -9.952 18.476 45.530 1.00 94.25 93 GLN A O 1
ATOM 703 N N . ILE A 1 94 ? -11.445 16.809 45.324 1.00 90.81 94 ILE A N 1
ATOM 704 C CA . ILE A 1 94 ? -10.615 15.971 44.435 1.00 90.81 94 ILE A CA 1
ATOM 705 C C . ILE A 1 94 ? -10.879 16.203 42.941 1.00 90.81 94 ILE A C 1
ATOM 707 O O . ILE A 1 94 ? -10.085 15.776 42.100 1.00 90.81 94 ILE A O 1
ATOM 711 N N . GLY A 1 95 ? -11.977 16.882 42.599 1.00 92.19 95 GLY A N 1
ATOM 712 C CA . GLY A 1 95 ? -12.425 17.107 41.227 1.00 92.19 95 GLY A CA 1
ATOM 713 C C . GLY A 1 95 ? -13.256 15.950 40.657 1.00 92.19 95 GLY A C 1
ATOM 714 O O . GLY A 1 95 ? -13.102 14.784 41.025 1.00 92.19 95 GLY A O 1
ATOM 715 N N . SER A 1 96 ? -14.138 16.269 39.704 1.00 90.00 96 SER A N 1
ATOM 716 C CA . SER A 1 96 ? -15.092 15.311 39.119 1.00 90.00 96 SER A CA 1
ATOM 717 C C . SER A 1 96 ? -14.427 14.137 38.394 1.00 90.00 96 SER A C 1
ATOM 719 O O . SER A 1 96 ? -14.915 13.015 38.484 1.00 90.00 96 SER A O 1
ATOM 721 N N . ARG A 1 97 ? -13.300 14.368 37.705 1.00 88.88 97 ARG A N 1
ATOM 722 C CA . ARG A 1 97 ? -12.574 13.322 36.964 1.00 88.88 97 ARG A CA 1
ATOM 723 C C . ARG A 1 97 ? -11.938 12.284 37.890 1.00 88.88 97 ARG A C 1
ATOM 725 O O . ARG A 1 97 ? -12.081 11.096 37.631 1.00 88.88 97 ARG A O 1
ATOM 732 N N . ASN A 1 98 ? -11.274 12.719 38.963 1.00 89.44 98 ASN A N 1
ATOM 733 C CA . ASN A 1 98 ? -10.663 11.798 39.927 1.00 89.44 98 ASN A CA 1
ATOM 734 C C . ASN A 1 98 ? -11.740 11.014 40.682 1.00 89.44 98 ASN A C 1
ATOM 736 O O . ASN A 1 98 ? -11.637 9.798 40.805 1.00 89.44 98 ASN A O 1
ATOM 740 N N . PHE A 1 99 ? -12.826 11.679 41.092 1.00 90.94 99 PHE A N 1
ATOM 741 C CA . PHE A 1 99 ? -13.981 10.988 41.666 1.00 90.94 99 PHE A CA 1
ATOM 742 C C . PHE A 1 99 ? -14.555 9.932 40.699 1.00 90.94 99 PHE A C 1
ATOM 744 O O . PHE A 1 99 ? -14.801 8.797 41.092 1.00 90.94 99 PHE A O 1
ATOM 751 N N . GLY A 1 100 ? -14.689 10.291 39.415 1.00 88.38 100 GLY A N 1
ATOM 752 C CA . GLY A 1 100 ? -15.087 9.428 38.296 1.00 88.38 100 GLY A CA 1
ATOM 753 C C . GLY A 1 100 ? -14.369 8.081 38.225 1.00 88.38 100 GLY A C 1
ATOM 754 O O . GLY A 1 100 ? -14.996 7.049 37.997 1.00 88.38 100 GLY A O 1
ATOM 755 N N . ILE A 1 101 ? -13.050 8.111 38.401 1.00 88.38 101 ILE A N 1
ATOM 756 C CA . ILE A 1 101 ? -12.167 6.957 38.202 1.00 88.38 101 ILE A CA 1
ATOM 757 C C . ILE A 1 101 ? -12.121 6.068 39.450 1.00 88.38 101 ILE A C 1
ATOM 759 O O . ILE A 1 101 ? -12.091 4.847 39.325 1.00 88.38 101 ILE A O 1
ATOM 763 N N . HIS A 1 102 ? -12.140 6.669 40.643 1.00 90.56 102 HIS A N 1
ATOM 764 C CA . HIS A 1 102 ? -11.892 5.954 41.898 1.00 90.56 102 HIS A CA 1
ATOM 765 C C . HIS A 1 102 ? -13.160 5.533 42.652 1.00 90.56 102 HIS A C 1
ATOM 767 O O . HIS A 1 102 ? -13.098 4.590 43.434 1.00 90.56 102 HIS A O 1
ATOM 773 N N . TYR A 1 103 ? -14.307 6.179 42.407 1.00 92.00 103 TYR A N 1
ATOM 774 C CA . TYR A 1 103 ? -15.559 5.938 43.136 1.00 92.00 103 TYR A CA 1
ATOM 775 C C . TYR A 1 103 ? -16.666 5.458 42.183 1.00 92.00 103 TYR A C 1
ATOM 777 O O . TYR A 1 103 ? -17.478 6.270 41.719 1.00 92.00 103 TYR A O 1
ATOM 785 N N . PRO A 1 104 ? -16.718 4.153 41.846 1.00 92.06 104 PRO A N 1
ATOM 786 C CA . PRO A 1 104 ? -17.702 3.630 40.903 1.00 92.06 104 PRO A CA 1
ATOM 787 C C . PRO A 1 104 ? -19.115 3.514 41.484 1.00 92.06 104 PRO A C 1
ATOM 789 O O . PRO A 1 104 ? -20.079 3.709 40.741 1.00 92.06 104 PRO A O 1
ATOM 792 N N . LEU A 1 105 ? -19.252 3.184 42.778 1.00 93.88 105 LEU A N 1
ATOM 793 C CA . LEU A 1 105 ? -20.522 2.783 43.396 1.00 93.88 105 LEU A CA 1
ATOM 794 C C . LEU A 1 105 ? -20.714 3.346 44.812 1.00 93.88 105 LEU A C 1
ATOM 796 O O . LEU A 1 105 ? -19.761 3.483 45.583 1.00 93.88 105 LEU A O 1
ATOM 800 N N . GLY A 1 106 ? -21.976 3.590 45.168 1.00 93.25 106 GLY A N 1
ATOM 801 C CA . GLY A 1 106 ? -22.421 3.959 46.508 1.00 93.25 106 GLY A CA 1
ATOM 802 C C . GLY A 1 106 ? -23.703 3.230 46.916 1.00 93.25 106 GLY A C 1
ATOM 803 O O . GLY A 1 106 ? -24.585 3.009 46.088 1.00 93.25 106 GLY A O 1
ATOM 804 N N . PHE A 1 107 ? -23.822 2.868 48.191 1.00 92.19 107 PHE A N 1
ATOM 805 C CA . PHE A 1 107 ? -24.929 2.074 48.728 1.00 92.19 107 PHE A CA 1
ATOM 806 C C . PHE A 1 107 ? -25.606 2.793 49.893 1.00 92.19 107 PHE A C 1
ATOM 808 O O . PHE A 1 107 ? -24.944 3.309 50.791 1.00 92.19 107 PHE A O 1
ATOM 815 N N . GLU A 1 108 ? -26.936 2.799 49.895 1.00 90.00 108 GLU A N 1
ATOM 816 C CA . GLU A 1 108 ? -27.757 3.434 50.925 1.00 90.00 108 GLU A CA 1
ATOM 817 C C . GLU A 1 108 ? -28.984 2.568 51.250 1.00 90.00 108 GLU A C 1
ATOM 819 O O . GLU A 1 108 ? -29.615 1.986 50.363 1.00 90.00 108 GLU A O 1
ATOM 824 N N . ARG A 1 109 ? -29.344 2.477 52.535 1.00 87.50 109 ARG A N 1
ATOM 825 C CA . ARG A 1 109 ? -30.568 1.800 52.990 1.00 87.50 109 ARG A CA 1
ATOM 826 C C . ARG A 1 109 ? -31.698 2.817 53.096 1.00 87.50 109 ARG A C 1
ATOM 828 O O . ARG A 1 109 ? -31.840 3.482 54.120 1.00 87.50 109 ARG A O 1
ATOM 835 N N . GLN A 1 110 ? -32.521 2.911 52.054 1.00 85.44 110 GLN A N 1
ATOM 836 C CA . GLN A 1 110 ? -33.692 3.786 52.043 1.00 85.44 110 GLN A CA 1
ATOM 837 C C . GLN A 1 110 ? -34.980 2.987 51.854 1.00 85.44 110 GLN A C 1
ATOM 839 O O . GLN A 1 110 ? -35.079 2.144 50.962 1.00 85.44 110 GLN A O 1
ATOM 844 N N . TYR A 1 111 ? -35.991 3.306 52.667 1.00 83.56 111 TYR A N 1
ATOM 845 C CA . TYR A 1 111 ? -37.325 2.742 52.518 1.00 83.56 111 TYR A CA 1
ATOM 846 C C . TYR A 1 111 ? -37.948 3.222 51.202 1.00 83.56 111 TYR A C 1
ATOM 848 O O . TYR A 1 111 ? -38.123 4.427 50.995 1.00 83.56 111 TYR A O 1
ATOM 856 N N . MET A 1 112 ? -38.268 2.285 50.306 1.00 80.19 112 MET A N 1
ATOM 857 C CA . MET A 1 112 ? -38.887 2.601 49.013 1.00 80.19 112 MET A CA 1
ATOM 858 C C . MET A 1 112 ? -40.371 2.245 49.012 1.00 80.19 112 MET A C 1
ATOM 860 O O . MET A 1 112 ? -41.213 3.113 48.795 1.00 80.19 112 MET A O 1
ATOM 864 N N . GLN A 1 113 ? -40.690 0.970 49.242 1.00 81.00 113 GLN A N 1
ATOM 865 C CA . GLN A 1 113 ? -42.047 0.428 49.174 1.00 81.00 113 GLN A CA 1
ATOM 866 C C . GLN A 1 113 ? -42.183 -0.769 50.128 1.00 81.00 113 GLN A C 1
ATOM 868 O O . GLN A 1 113 ? -41.197 -1.472 50.360 1.00 81.00 113 GLN A O 1
ATOM 873 N N . PRO A 1 114 ? -43.385 -1.039 50.664 1.00 73.44 114 PRO A N 1
ATOM 874 C CA . PRO A 1 114 ? -43.617 -2.218 51.490 1.00 73.44 114 PRO A CA 1
ATOM 875 C C . PRO A 1 114 ? -43.373 -3.499 50.675 1.00 73.44 114 PRO A C 1
ATOM 877 O O . PRO A 1 114 ? -43.934 -3.667 49.595 1.00 73.44 114 PRO A O 1
ATOM 880 N N . GLY A 1 115 ? -42.518 -4.390 51.186 1.00 72.88 115 GLY A N 1
ATOM 881 C CA . GLY A 1 115 ? -42.138 -5.644 50.521 1.00 72.88 115 GLY A CA 1
ATOM 882 C C . GLY A 1 115 ? -40.966 -5.543 49.536 1.00 72.88 115 GLY A C 1
ATOM 883 O O . GLY A 1 115 ? -40.604 -6.553 48.937 1.00 72.88 115 GLY A O 1
ATOM 884 N N . SER A 1 116 ? -40.350 -4.367 49.367 1.00 75.62 116 SER A N 1
ATOM 885 C CA . SER A 1 116 ? -39.117 -4.230 48.586 1.00 75.62 116 SER A CA 1
ATOM 886 C C . SER A 1 116 ? -37.873 -4.400 49.458 1.00 75.62 116 SER A C 1
ATOM 888 O O . SER A 1 116 ? -37.911 -4.246 50.678 1.00 75.62 116 SER A O 1
ATOM 890 N N . ALA A 1 117 ? -36.736 -4.692 48.825 1.00 71.25 117 ALA A N 1
ATOM 891 C CA . ALA A 1 117 ? -35.477 -4.935 49.521 1.00 71.25 117 ALA A CA 1
ATOM 892 C C . ALA A 1 117 ? -34.868 -3.687 50.195 1.00 71.25 117 ALA A C 1
ATOM 894 O O . ALA A 1 117 ? -33.793 -3.809 50.771 1.00 71.25 117 ALA A O 1
ATOM 895 N N . ASN A 1 118 ? -35.508 -2.505 50.131 1.00 86.38 118 ASN A N 1
ATOM 896 C CA . ASN A 1 118 ? -35.087 -1.242 50.771 1.00 86.38 118 ASN A CA 1
ATOM 897 C C . ASN A 1 118 ? -33.599 -0.878 50.566 1.00 86.38 118 ASN A C 1
ATOM 899 O O . ASN A 1 118 ? -32.937 -0.330 51.452 1.00 86.38 118 ASN A O 1
ATOM 903 N N . LEU A 1 119 ? -33.044 -1.237 49.405 1.00 87.75 119 LEU A N 1
ATOM 904 C CA . LEU A 1 119 ? -31.655 -0.999 49.024 1.00 87.75 119 LEU A CA 1
ATOM 905 C C . LEU A 1 119 ? -31.622 -0.028 47.847 1.00 87.75 119 LEU A C 1
ATOM 907 O O . LEU A 1 119 ? -32.188 -0.309 46.793 1.00 87.75 119 LEU A O 1
ATOM 911 N N . ARG A 1 120 ? -30.928 1.095 48.017 1.00 89.31 120 ARG A N 1
ATOM 912 C CA . ARG A 1 120 ? -30.606 2.022 46.939 1.00 89.31 120 ARG A CA 1
ATOM 913 C C . ARG A 1 120 ? -29.139 1.867 46.578 1.00 89.31 120 ARG A C 1
ATOM 915 O O . ARG A 1 120 ? -28.268 1.951 47.442 1.00 89.31 120 ARG A O 1
ATOM 922 N N . VAL A 1 121 ? -28.883 1.705 45.286 1.00 91.69 121 VAL A N 1
ATOM 923 C CA . VAL A 1 121 ? -27.531 1.707 44.731 1.00 91.69 121 VAL A CA 1
ATOM 924 C C . VAL A 1 121 ? -27.387 2.893 43.796 1.00 91.69 121 VAL A C 1
ATOM 926 O O . VAL A 1 121 ? -28.238 3.150 42.946 1.00 91.69 121 VAL A O 1
ATOM 929 N N . LEU A 1 122 ? -26.312 3.636 43.998 1.00 92.56 122 LEU A N 1
ATOM 930 C CA . LEU A 1 122 ? -25.915 4.795 43.224 1.00 92.56 122 LEU A CA 1
ATOM 931 C C . LEU A 1 122 ? -24.678 4.397 42.428 1.00 92.56 122 LEU A C 1
ATOM 933 O O . LEU A 1 122 ? -23.745 3.812 42.975 1.00 92.56 122 LEU A O 1
ATOM 937 N N . PHE A 1 123 ? -24.673 4.705 41.139 1.00 93.38 123 PHE A N 1
ATOM 938 C CA . PHE A 1 123 ? -23.552 4.410 40.257 1.00 93.38 123 PHE A CA 1
ATOM 939 C C . PHE A 1 123 ? -23.002 5.695 39.659 1.00 93.38 123 PHE A C 1
ATOM 941 O O . PHE A 1 123 ? -23.720 6.674 39.443 1.00 93.38 123 PHE A O 1
ATOM 948 N N . ASN A 1 124 ? -21.711 5.675 39.370 1.00 91.38 124 ASN A N 1
ATOM 949 C CA . ASN A 1 124 ? -21.027 6.774 38.725 1.00 91.38 124 ASN A CA 1
ATOM 950 C C . ASN A 1 124 ? -20.947 6.535 37.216 1.00 91.38 124 ASN A C 1
ATOM 952 O O . ASN A 1 124 ? -20.274 5.607 36.773 1.00 91.38 124 ASN A O 1
ATOM 956 N N . ASN A 1 125 ? -21.586 7.379 36.407 1.00 90.44 125 ASN A N 1
ATOM 957 C CA . ASN A 1 125 ? -21.674 7.196 34.951 1.00 90.44 125 ASN A CA 1
ATOM 958 C C . ASN A 1 125 ? -20.367 7.508 34.182 1.00 90.44 125 ASN A C 1
ATOM 960 O O . ASN A 1 125 ? -20.395 7.765 32.982 1.00 90.44 125 ASN A O 1
ATOM 964 N N . PHE A 1 126 ? -19.219 7.541 34.863 1.00 89.62 126 PHE A N 1
ATOM 965 C CA . PHE A 1 126 ? -17.915 7.742 34.232 1.00 89.62 126 PHE A CA 1
ATOM 966 C C . PHE A 1 126 ? -17.384 6.460 33.574 1.00 89.62 126 PHE A C 1
ATOM 968 O O . PHE A 1 126 ? -16.762 6.513 32.515 1.00 89.62 126 PHE A O 1
ATOM 975 N N . ALA A 1 127 ? -17.652 5.302 34.183 1.00 87.81 127 ALA A N 1
ATOM 976 C CA . ALA A 1 127 ? -17.278 4.004 33.637 1.00 87.81 127 ALA A CA 1
ATOM 977 C C . ALA A 1 127 ? -18.471 3.340 32.941 1.00 87.81 127 ALA A C 1
ATOM 979 O O . ALA A 1 127 ? -19.534 3.187 33.537 1.00 87.81 127 ALA A O 1
ATOM 980 N N . PHE A 1 128 ? -18.275 2.868 31.707 1.00 88.88 128 PHE A N 1
ATOM 981 C CA . PHE A 1 128 ? -19.328 2.210 30.918 1.00 88.88 128 PHE A CA 1
ATOM 982 C C . PHE A 1 128 ? -19.914 0.959 31.592 1.00 88.88 128 PHE A C 1
ATOM 984 O O . PHE A 1 128 ? -21.061 0.599 31.343 1.00 88.88 128 PHE A O 1
ATOM 991 N N . THR A 1 129 ? -19.134 0.295 32.447 1.00 91.44 129 THR A N 1
ATOM 992 C CA . THR A 1 129 ? -19.532 -0.919 33.168 1.00 91.44 129 THR A CA 1
ATOM 993 C C . THR A 1 129 ? -20.172 -0.641 34.527 1.00 91.44 129 THR A C 1
ATOM 995 O O . THR A 1 129 ? -20.678 -1.579 35.139 1.00 91.44 129 THR A O 1
ATOM 998 N N . SER A 1 130 ? -20.193 0.607 35.016 1.00 91.81 130 SER A N 1
ATOM 999 C CA . SER A 1 130 ? -20.703 0.903 36.361 1.00 91.81 130 SER A CA 1
ATOM 1000 C C . SER A 1 130 ? -22.202 0.631 36.538 1.00 91.81 130 SER A C 1
ATOM 1002 O O . SER A 1 130 ? -22.546 0.099 37.595 1.00 91.81 130 SER A O 1
ATOM 1004 N N . PRO A 1 131 ? -23.105 0.881 35.557 1.00 92.75 131 PRO A N 1
ATOM 1005 C CA . PRO A 1 131 ? -24.522 0.575 35.755 1.00 92.75 131 PRO A CA 1
ATOM 1006 C C . PRO A 1 131 ? -24.816 -0.930 35.928 1.00 92.75 131 PRO A C 1
ATOM 1008 O O . PRO A 1 131 ? -25.457 -1.290 36.917 1.00 92.75 131 PRO A O 1
ATOM 1011 N N . PRO A 1 132 ? -24.348 -1.844 35.048 1.00 93.00 132 PRO A N 1
ATOM 1012 C CA . PRO A 1 132 ? -24.566 -3.275 35.254 1.00 93.00 132 PRO A CA 1
ATOM 1013 C C . PRO A 1 132 ? -23.787 -3.821 36.458 1.00 93.00 132 PRO A C 1
ATOM 1015 O O . PRO A 1 132 ? -24.270 -4.732 37.127 1.00 93.00 132 PRO A O 1
ATOM 1018 N N . LEU A 1 133 ? -22.624 -3.246 36.788 1.00 92.69 133 LEU A N 1
ATOM 1019 C CA . LEU A 1 133 ? -21.873 -3.608 37.991 1.00 92.69 133 LEU A CA 1
ATOM 1020 C C . LEU A 1 133 ? -22.659 -3.286 39.272 1.00 92.69 133 LEU A C 1
ATOM 1022 O O . LEU A 1 133 ? -22.700 -4.111 40.181 1.00 92.69 133 LEU A O 1
ATOM 1026 N N . ALA A 1 134 ? -23.317 -2.124 39.333 1.00 93.56 134 ALA A N 1
ATOM 1027 C CA . ALA A 1 134 ? -24.143 -1.713 40.468 1.00 93.56 134 ALA A CA 1
ATOM 1028 C C . ALA A 1 134 ? -25.226 -2.749 40.793 1.00 93.56 134 ALA A C 1
ATOM 1030 O O . ALA A 1 134 ? -25.397 -3.138 41.949 1.00 93.56 134 ALA A O 1
ATOM 1031 N N . ILE A 1 135 ? -25.912 -3.226 39.753 1.00 92.50 135 ILE A N 1
ATOM 1032 C CA . ILE A 1 135 ? -26.955 -4.250 39.856 1.00 92.50 135 ILE A CA 1
ATOM 1033 C C . ILE A 1 135 ? -26.338 -5.591 40.264 1.00 92.50 135 ILE A C 1
ATOM 1035 O O . ILE A 1 135 ? -26.817 -6.224 41.198 1.00 92.50 135 ILE A O 1
ATOM 1039 N N . SER A 1 136 ? -25.225 -5.987 39.641 1.00 93.06 136 SER A N 1
ATOM 1040 C CA . SER A 1 136 ? -24.524 -7.239 39.953 1.00 93.06 136 SER A CA 1
ATOM 1041 C C . SER A 1 136 ? -24.111 -7.333 41.425 1.00 93.06 136 SER A C 1
ATOM 1043 O O . SER A 1 136 ? -24.256 -8.390 42.043 1.00 93.06 136 SER A O 1
ATOM 1045 N N . VAL A 1 137 ? -23.607 -6.235 42.002 1.00 92.88 137 VAL A N 1
ATOM 1046 C CA . VAL A 1 137 ? -23.243 -6.165 43.426 1.00 92.88 137 VAL A CA 1
ATOM 1047 C C . VAL A 1 137 ? -24.499 -6.220 44.297 1.00 92.88 137 VAL A C 1
ATOM 1049 O O . VAL A 1 137 ? -24.544 -7.009 45.240 1.00 92.88 137 VAL A O 1
ATOM 1052 N N . ALA A 1 138 ? -25.531 -5.437 43.965 1.00 91.88 138 ALA A N 1
ATOM 1053 C CA . ALA A 1 138 ? -26.790 -5.404 44.708 1.00 91.88 138 ALA A CA 1
ATOM 1054 C C . ALA A 1 138 ? -27.456 -6.786 44.779 1.00 91.88 138 ALA A C 1
ATOM 1056 O O . ALA A 1 138 ? -27.777 -7.268 45.865 1.00 91.88 138 ALA A O 1
ATOM 1057 N N . ASP A 1 139 ? -27.605 -7.449 43.634 1.00 92.25 139 ASP A N 1
ATOM 1058 C CA . ASP A 1 139 ? -28.249 -8.756 43.532 1.00 92.25 139 ASP A CA 1
ATOM 1059 C C . ASP A 1 139 ? -27.427 -9.834 44.236 1.00 92.25 139 ASP A C 1
ATOM 1061 O O . ASP A 1 139 ? -27.988 -10.658 44.956 1.00 92.25 139 ASP A O 1
ATOM 1065 N N . SER A 1 140 ? -26.094 -9.795 44.117 1.00 92.44 140 SER A N 1
ATOM 1066 C CA . SER A 1 140 ? -25.208 -10.710 44.852 1.00 92.44 140 SER A CA 1
ATOM 1067 C C . SER A 1 140 ? -25.382 -10.573 46.367 1.00 92.44 140 SER A C 1
ATOM 1069 O O . SER A 1 140 ? -25.431 -11.577 47.081 1.00 92.44 140 SER A O 1
ATOM 1071 N N . MET A 1 141 ? -25.531 -9.343 46.870 1.00 90.25 141 MET A N 1
ATOM 1072 C CA . MET A 1 141 ? -25.773 -9.090 48.292 1.00 90.25 141 MET A CA 1
ATOM 1073 C C . MET A 1 141 ? -27.146 -9.594 48.736 1.00 90.25 141 MET A C 1
ATOM 1075 O O . MET A 1 141 ? -27.250 -10.291 49.745 1.00 90.25 141 MET A O 1
ATOM 1079 N N . LEU A 1 142 ? -28.202 -9.268 47.989 1.00 89.31 142 LEU A N 1
ATOM 1080 C CA . LEU A 1 142 ? -29.563 -9.689 48.322 1.00 89.31 142 LEU A CA 1
ATOM 1081 C C . LEU A 1 142 ? -29.704 -11.213 48.280 1.00 89.31 142 LEU A C 1
ATOM 1083 O O . LEU A 1 142 ? -30.276 -11.803 49.198 1.00 89.31 142 LEU A O 1
ATOM 1087 N N . LEU A 1 143 ? -29.123 -11.854 47.267 1.00 90.69 143 LEU A N 1
ATOM 1088 C CA . LEU A 1 143 ? -29.124 -13.303 47.114 1.00 90.69 143 LEU A CA 1
ATOM 1089 C C . LEU A 1 143 ? -28.303 -13.984 48.215 1.00 90.69 143 LEU A C 1
ATOM 1091 O O . LEU A 1 143 ? -28.765 -14.961 48.805 1.00 90.69 143 LEU A O 1
ATOM 1095 N N . SER A 1 144 ? -27.133 -13.437 48.556 1.00 90.50 144 SER A N 1
ATOM 1096 C CA . SER A 1 144 ? -26.322 -13.940 49.670 1.00 90.50 144 SER A CA 1
ATOM 1097 C C . SER A 1 144 ? -27.060 -13.859 51.008 1.00 90.50 144 SER A C 1
ATOM 1099 O O . SER A 1 144 ? -26.997 -14.791 51.814 1.00 90.50 144 SER A O 1
ATOM 1101 N N . ASN A 1 145 ? -27.804 -12.772 51.237 1.00 88.38 145 ASN A N 1
ATOM 1102 C CA . ASN A 1 145 ? -28.605 -12.592 52.445 1.00 88.38 145 ASN A CA 1
ATOM 1103 C C . ASN A 1 145 ? -29.782 -13.580 52.490 1.00 88.38 145 ASN A C 1
ATOM 1105 O O . ASN A 1 145 ? -29.993 -14.245 53.503 1.00 88.38 145 ASN A O 1
ATOM 1109 N N . ALA A 1 146 ? -30.511 -13.726 51.380 1.00 88.12 146 ALA A N 1
ATOM 1110 C CA . ALA A 1 146 ? -31.650 -14.637 51.281 1.00 88.12 146 ALA A CA 1
ATOM 1111 C C . ALA A 1 146 ? -31.236 -16.112 51.433 1.00 88.12 146 ALA A C 1
ATOM 1113 O O . ALA A 1 146 ? -31.889 -16.874 52.145 1.00 88.12 146 ALA A O 1
ATOM 1114 N N . ALA A 1 147 ? -30.122 -16.512 50.811 1.00 88.81 147 ALA A N 1
ATOM 1115 C CA . ALA A 1 147 ? -29.601 -17.877 50.871 1.00 88.81 147 ALA A CA 1
ATOM 1116 C C . ALA A 1 147 ? -28.787 -18.173 52.143 1.00 88.81 147 ALA A C 1
ATOM 1118 O O . ALA A 1 147 ? -28.433 -19.332 52.378 1.00 88.81 147 ALA A O 1
ATOM 1119 N N . LYS A 1 148 ? -28.452 -17.146 52.943 1.00 87.25 148 LYS A N 1
ATOM 1120 C CA . LYS A 1 148 ? -27.515 -17.212 54.082 1.00 87.25 148 LYS A CA 1
ATOM 1121 C C . LYS A 1 148 ? -26.177 -17.883 53.722 1.00 87.25 148 LYS A C 1
ATOM 1123 O O . LYS A 1 148 ? -25.567 -18.563 54.546 1.00 87.25 148 LYS A O 1
ATOM 1128 N N . LYS A 1 149 ? -25.733 -17.714 52.475 1.00 88.44 149 LYS A N 1
ATOM 1129 C CA . LYS A 1 149 ? -24.493 -18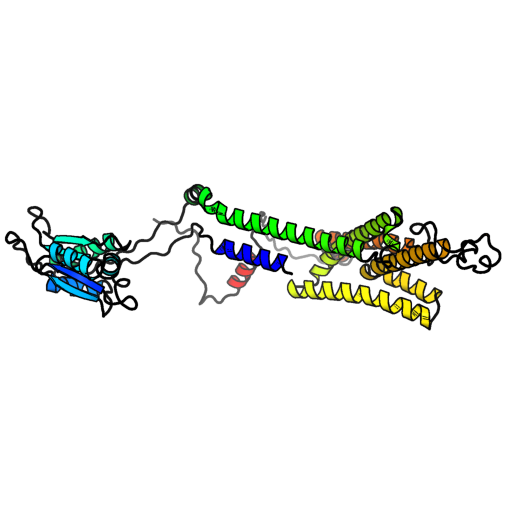.266 51.907 1.00 88.44 149 LYS A CA 1
ATOM 1130 C C . LYS A 1 149 ? -23.783 -17.168 51.129 1.00 88.44 149 LYS A C 1
ATOM 1132 O O . LYS A 1 149 ? -24.443 -16.306 50.569 1.00 88.44 149 LYS A O 1
ATOM 1137 N N . ASN A 1 150 ? -22.456 -17.213 51.073 1.00 86.81 150 ASN A N 1
ATOM 1138 C CA . ASN A 1 150 ? -21.693 -16.272 50.259 1.00 86.81 150 ASN A CA 1
ATOM 1139 C C . ASN A 1 150 ? -21.791 -16.680 48.781 1.00 86.81 150 ASN A C 1
ATOM 1141 O O . ASN A 1 150 ? -21.168 -17.663 48.378 1.00 86.81 150 ASN A O 1
ATOM 1145 N N . ILE A 1 151 ? -22.621 -15.981 48.008 1.00 89.38 151 ILE A N 1
ATOM 1146 C CA . ILE A 1 151 ? -22.863 -16.251 46.589 1.00 89.38 151 ILE A CA 1
ATOM 1147 C C . ILE A 1 151 ? -22.678 -14.950 45.811 1.00 89.38 151 ILE A C 1
ATOM 1149 O O . ILE A 1 151 ? -23.311 -13.938 46.108 1.00 89.38 151 ILE A O 1
ATOM 1153 N N . THR A 1 152 ? -21.847 -14.989 44.774 1.00 89.94 152 THR A N 1
ATOM 1154 C CA . THR A 1 152 ? -21.651 -13.863 43.860 1.00 89.94 152 THR A CA 1
ATOM 1155 C C . THR A 1 152 ? -22.165 -14.194 42.467 1.00 89.94 152 THR A C 1
ATOM 1157 O O . THR A 1 152 ? -22.033 -15.317 41.981 1.00 89.94 152 THR A O 1
ATOM 1160 N N . LEU A 1 153 ? -22.778 -13.202 41.826 1.00 90.06 153 LEU A N 1
ATOM 1161 C CA . LEU A 1 153 ? -23.247 -13.271 40.448 1.00 90.06 153 LEU A CA 1
ATOM 1162 C C . LEU A 1 153 ? -22.237 -12.559 39.556 1.00 90.06 153 LEU A C 1
ATOM 1164 O O . LEU A 1 153 ? -22.004 -11.364 39.712 1.00 90.06 153 LEU A O 1
ATOM 1168 N N . SER A 1 154 ? -21.631 -13.291 38.624 1.00 89.75 154 SER A N 1
ATOM 1169 C CA . SER A 1 154 ? -20.752 -12.715 37.609 1.00 89.75 154 SER A CA 1
ATOM 1170 C C . SER A 1 154 ? -21.549 -12.363 36.359 1.00 89.75 154 SER A C 1
ATOM 1172 O O . SER A 1 154 ? -22.205 -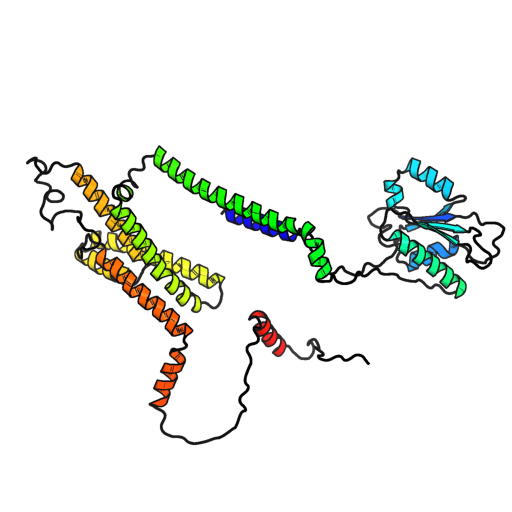13.235 35.786 1.00 89.75 154 SER A O 1
ATOM 1174 N N . VAL A 1 155 ? -21.437 -11.121 35.901 1.00 91.25 155 VAL A N 1
ATOM 1175 C CA . VAL A 1 155 ? -22.071 -10.652 34.666 1.00 91.25 155 VAL A CA 1
ATOM 1176 C C . VAL A 1 155 ? -20.996 -10.416 33.609 1.00 91.25 155 VAL A C 1
ATOM 1178 O O . VAL A 1 155 ? -19.916 -9.901 33.901 1.00 91.25 155 VAL A O 1
ATOM 1181 N N . SER A 1 156 ? -21.276 -10.783 32.362 1.00 93.12 156 SER A N 1
ATOM 1182 C CA . SER A 1 156 ? -20.440 -10.426 31.218 1.00 93.12 156 SER A CA 1
ATOM 1183 C C . SER A 1 156 ? -21.295 -9.853 30.096 1.00 93.12 156 SER A C 1
ATOM 1185 O O . SER A 1 156 ? -22.418 -10.295 29.861 1.00 93.12 156 SER A O 1
ATOM 1187 N N . ASN A 1 157 ? -20.758 -8.849 29.411 1.00 92.75 157 ASN A N 1
ATOM 1188 C CA . ASN A 1 157 ? -21.347 -8.288 28.208 1.00 92.75 157 ASN A CA 1
ATOM 1189 C C . ASN A 1 157 ? -20.600 -8.834 26.992 1.00 92.75 157 ASN A C 1
ATOM 1191 O O . ASN A 1 157 ? -19.421 -8.535 26.803 1.00 92.75 157 ASN A O 1
ATOM 1195 N N . HIS A 1 158 ? -21.286 -9.618 26.167 1.00 93.19 158 HIS A N 1
ATOM 1196 C CA . HIS A 1 158 ? -20.749 -10.125 24.912 1.00 93.19 158 HIS A CA 1
ATOM 1197 C C . HIS A 1 158 ? -21.647 -9.649 23.767 1.00 93.19 158 HIS A C 1
ATOM 1199 O O . HIS A 1 158 ? -22.745 -10.185 23.599 1.00 93.19 158 HIS A O 1
ATOM 1205 N N . PRO A 1 159 ? -21.230 -8.610 23.020 1.00 89.50 159 PRO A N 1
ATOM 1206 C CA . PRO A 1 159 ? -21.991 -8.125 21.878 1.00 89.50 159 PRO A CA 1
ATOM 1207 C C . PRO A 1 159 ? -22.166 -9.218 20.822 1.00 89.50 159 PRO A C 1
ATOM 1209 O O . PRO A 1 159 ? -21.281 -10.048 20.621 1.00 89.50 159 PRO A O 1
ATOM 1212 N N . PHE A 1 160 ? -23.296 -9.199 20.118 1.00 88.25 160 PHE A N 1
ATOM 1213 C CA . PHE A 1 160 ? -23.496 -10.086 18.975 1.00 88.25 160 PHE A CA 1
ATOM 1214 C C . PHE A 1 160 ? -22.506 -9.769 17.844 1.00 88.25 160 PHE A C 1
ATOM 1216 O O . PHE A 1 160 ? -22.107 -8.608 17.690 1.00 88.25 160 PHE A O 1
ATOM 1223 N N . PRO A 1 161 ? -22.130 -10.774 17.030 1.00 86.62 161 PRO A N 1
ATOM 1224 C CA . PRO A 1 161 ? -21.288 -10.542 15.868 1.00 86.62 161 PRO A CA 1
ATOM 1225 C C . PRO A 1 161 ? -21.982 -9.573 14.896 1.00 86.62 161 PRO A C 1
ATOM 1227 O O . PRO A 1 161 ? -23.208 -9.626 14.739 1.00 86.62 161 PRO A O 1
ATOM 1230 N N . PRO A 1 162 ? -21.227 -8.673 14.245 1.00 81.62 162 PRO A N 1
ATOM 1231 C CA . PRO A 1 162 ? -21.805 -7.688 13.343 1.00 81.62 162 PRO A CA 1
ATOM 1232 C C . PRO A 1 162 ? -22.454 -8.380 12.139 1.00 81.62 162 PRO A C 1
ATOM 1234 O O . PRO A 1 162 ? -21.815 -9.161 11.434 1.00 81.62 162 PRO A O 1
ATOM 1237 N N . VAL A 1 163 ? -23.723 -8.068 11.863 1.00 81.38 163 VAL A N 1
ATOM 1238 C CA . VAL A 1 163 ? -24.400 -8.559 10.654 1.00 81.38 163 VAL A CA 1
ATOM 1239 C C . VAL A 1 163 ? -23.982 -7.745 9.431 1.00 81.38 163 VAL A C 1
ATOM 1241 O O . VAL A 1 163 ? -23.637 -6.566 9.527 1.00 81.38 163 VAL A O 1
ATOM 1244 N N . THR A 1 164 ? -24.070 -8.345 8.242 1.00 71.50 164 THR A N 1
ATOM 1245 C CA . THR A 1 164 ? -23.716 -7.687 6.968 1.00 71.50 164 THR A CA 1
ATOM 1246 C C . THR A 1 164 ? -24.437 -6.351 6.772 1.00 71.50 164 THR A C 1
ATOM 1248 O O . THR A 1 164 ? -23.865 -5.403 6.238 1.00 71.50 164 THR A O 1
ATOM 1251 N N . GLN A 1 165 ? -25.673 -6.231 7.260 1.00 73.31 165 GLN A N 1
ATOM 1252 C CA . GLN A 1 165 ? -26.446 -4.994 7.190 1.00 73.31 165 GLN A CA 1
ATOM 1253 C C . GLN A 1 165 ? -25.873 -3.868 8.071 1.00 73.31 165 GLN A C 1
ATOM 1255 O O . GLN A 1 165 ? -25.936 -2.703 7.678 1.00 73.31 165 GLN A O 1
ATOM 1260 N N . ASP A 1 166 ? -25.264 -4.193 9.212 1.00 68.25 166 ASP A N 1
ATOM 1261 C CA . ASP A 1 166 ? -24.625 -3.214 10.100 1.00 68.25 166 ASP A CA 1
ATOM 1262 C C . ASP A 1 166 ? -23.274 -2.755 9.544 1.00 68.25 166 ASP A C 1
ATOM 1264 O O . ASP A 1 166 ? -22.941 -1.569 9.608 1.00 68.25 166 ASP A O 1
ATOM 1268 N N . VAL A 1 167 ? -22.547 -3.659 8.878 1.00 66.56 167 VAL A N 1
ATOM 1269 C CA . VAL A 1 167 ? -21.344 -3.314 8.103 1.00 66.56 167 VAL A CA 1
ATOM 1270 C C . VAL A 1 167 ? -21.687 -2.318 6.988 1.00 66.56 167 VAL A C 1
ATOM 1272 O O . VAL A 1 167 ? -20.966 -1.343 6.774 1.00 66.56 167 VAL A O 1
ATOM 1275 N N . LEU A 1 168 ? -22.828 -2.505 6.314 1.00 65.50 168 LEU A N 1
ATOM 1276 C CA . LEU A 1 168 ? -23.288 -1.616 5.243 1.00 65.50 168 LEU A CA 1
ATOM 1277 C C . LEU A 1 168 ? -23.817 -0.267 5.755 1.00 65.50 168 LEU A C 1
ATOM 1279 O O . LEU A 1 168 ? -23.588 0.750 5.100 1.00 65.50 168 LEU A O 1
ATOM 1283 N N . LYS A 1 169 ? -24.472 -0.218 6.922 1.00 68.06 169 LYS A N 1
ATOM 1284 C CA . LYS A 1 169 ? -24.876 1.051 7.562 1.00 68.06 169 LYS A CA 1
ATOM 1285 C C . LYS A 1 169 ? -23.667 1.895 7.972 1.00 68.06 169 LYS A C 1
ATOM 1287 O O . LYS A 1 169 ? -23.684 3.113 7.804 1.00 68.06 169 LYS A O 1
ATOM 1292 N N . ASN A 1 170 ? -22.589 1.251 8.417 1.00 62.38 170 ASN A N 1
ATOM 1293 C CA . ASN A 1 170 ? -21.339 1.919 8.793 1.00 62.38 170 ASN A CA 1
ATOM 1294 C C . ASN A 1 170 ? -20.445 2.305 7.602 1.00 62.38 170 ASN A C 1
ATOM 1296 O O . ASN A 1 170 ? -19.378 2.891 7.794 1.00 62.38 170 ASN A O 1
ATOM 1300 N N . ARG A 1 171 ? -20.876 2.053 6.360 1.00 55.00 171 ARG A N 1
ATOM 1301 C CA . ARG A 1 171 ? -20.095 2.344 5.148 1.00 55.00 171 ARG A CA 1
ATOM 1302 C C . ARG A 1 171 ? -19.701 3.820 5.015 1.00 55.00 171 ARG A C 1
ATOM 1304 O O . ARG A 1 171 ? -18.590 4.110 4.586 1.00 55.00 171 ARG A O 1
ATOM 1311 N N . ASN A 1 172 ? -20.551 4.753 5.456 1.00 52.69 172 ASN A N 1
ATOM 1312 C CA . ASN A 1 172 ? -20.215 6.185 5.449 1.00 52.69 172 ASN A CA 1
ATOM 1313 C C . ASN A 1 172 ? -19.082 6.546 6.430 1.00 52.69 172 ASN A C 1
ATOM 1315 O O . ASN A 1 172 ? -18.351 7.500 6.174 1.00 52.69 172 ASN A O 1
ATOM 1319 N N . TYR A 1 173 ? -18.884 5.766 7.498 1.00 55.19 173 TYR A N 1
ATOM 1320 C CA . TYR A 1 173 ? -17.750 5.903 8.423 1.00 55.19 173 TYR A CA 1
ATOM 1321 C C . TYR A 1 173 ? -16.481 5.201 7.894 1.00 55.19 173 TYR A C 1
ATOM 1323 O O . TYR A 1 173 ? -15.362 5.614 8.189 1.00 55.19 173 TYR A O 1
ATOM 1331 N N . SER A 1 174 ? -16.645 4.174 7.052 1.00 59.41 174 SER A N 1
ATOM 1332 C CA . SER A 1 174 ? -15.560 3.349 6.495 1.00 59.41 174 SER A CA 1
ATOM 1333 C C . SER A 1 174 ? -14.829 3.968 5.291 1.00 59.41 174 SER A C 1
ATOM 1335 O O . SER A 1 174 ? -13.764 3.473 4.910 1.00 59.41 174 SER A O 1
ATOM 1337 N N . ASN A 1 175 ? -15.323 5.067 4.709 1.00 65.88 175 ASN A N 1
ATOM 1338 C CA . ASN A 1 175 ? -14.662 5.712 3.564 1.00 65.88 175 ASN A CA 1
ATOM 1339 C C . ASN A 1 175 ? -13.286 6.319 3.903 1.00 65.88 175 ASN A C 1
ATOM 1341 O O . ASN A 1 175 ? -12.512 6.603 2.992 1.00 65.88 175 ASN A O 1
ATOM 1345 N N . GLY A 1 176 ? -12.945 6.482 5.188 1.00 70.31 176 GLY A N 1
ATOM 1346 C CA . GLY A 1 176 ? -11.640 6.999 5.615 1.00 70.31 176 GLY A CA 1
ATOM 1347 C C . GLY A 1 176 ? -10.460 6.203 5.045 1.00 70.31 176 GLY A C 1
ATOM 1348 O O . GLY A 1 176 ? -9.522 6.797 4.517 1.00 70.31 176 GLY A O 1
ATOM 1349 N N . ALA A 1 177 ? -10.536 4.868 5.054 1.00 72.12 177 ALA A N 1
ATOM 1350 C CA . ALA A 1 177 ? -9.493 4.016 4.479 1.00 72.12 177 ALA A CA 1
ATOM 1351 C C . ALA A 1 177 ? -9.378 4.196 2.953 1.00 72.12 177 ALA A C 1
ATOM 1353 O O . ALA A 1 177 ? -8.276 4.318 2.418 1.00 72.12 177 ALA A O 1
ATOM 1354 N N . ALA A 1 178 ? -10.514 4.295 2.253 1.00 73.81 178 ALA A N 1
ATOM 1355 C CA . ALA A 1 178 ? -10.543 4.524 0.810 1.00 73.81 178 ALA A CA 1
ATOM 1356 C C . ALA A 1 178 ? -9.942 5.890 0.429 1.00 73.81 178 ALA A C 1
ATOM 1358 O O . ALA A 1 178 ? -9.180 5.985 -0.535 1.00 73.81 178 ALA A O 1
ATOM 1359 N N . TYR A 1 179 ? -10.218 6.940 1.209 1.00 79.50 179 TYR A N 1
ATOM 1360 C CA . TYR A 1 179 ? -9.614 8.256 1.000 1.00 79.50 179 TYR A CA 1
ATOM 1361 C C . TYR A 1 179 ? -8.107 8.253 1.253 1.00 79.50 179 TYR A C 1
ATOM 1363 O O . TYR A 1 179 ? -7.366 8.814 0.450 1.00 79.50 179 TYR A O 1
ATOM 1371 N N . MET A 1 180 ? -7.632 7.569 2.298 1.00 77.25 180 MET A N 1
ATOM 1372 C CA . MET A 1 180 ? -6.194 7.434 2.564 1.00 77.25 180 MET A CA 1
ATOM 1373 C C . MET A 1 180 ? -5.454 6.751 1.407 1.00 77.25 180 MET A C 1
ATOM 1375 O O . MET A 1 180 ? -4.400 7.233 0.988 1.00 77.25 180 MET A O 1
ATOM 1379 N N . ILE A 1 181 ? -6.027 5.683 0.840 1.00 78.88 181 ILE A N 1
ATOM 1380 C CA . ILE A 1 181 ? -5.470 5.007 -0.342 1.00 78.88 181 ILE A CA 1
ATOM 1381 C C . ILE A 1 181 ? -5.480 5.947 -1.553 1.00 78.88 181 ILE A C 1
ATOM 1383 O O . ILE A 1 181 ? -4.474 6.059 -2.253 1.00 78.88 181 ILE A O 1
ATOM 1387 N N . SER A 1 182 ? -6.585 6.660 -1.785 1.00 80.25 182 SER A N 1
ATOM 1388 C CA . SER A 1 182 ? -6.707 7.615 -2.894 1.00 80.25 182 SER A CA 1
ATOM 1389 C C . SER A 1 182 ? -5.647 8.722 -2.820 1.00 80.25 182 SER A C 1
ATOM 1391 O O . SER A 1 182 ? -4.918 8.956 -3.786 1.00 80.25 182 SER A O 1
ATOM 1393 N N . TYR A 1 183 ? -5.472 9.345 -1.651 1.00 81.75 183 TYR A N 1
ATOM 1394 C CA . TYR A 1 183 ? -4.435 10.357 -1.442 1.00 81.75 183 TYR A CA 1
ATOM 1395 C C . TYR A 1 183 ? -3.027 9.794 -1.632 1.00 81.75 183 TYR A C 1
ATOM 1397 O O . TYR A 1 183 ? -2.187 10.453 -2.250 1.00 81.75 183 TYR A O 1
ATOM 1405 N N . ALA A 1 184 ? -2.779 8.563 -1.177 1.00 79.38 184 ALA A N 1
ATOM 1406 C CA . ALA A 1 184 ? -1.496 7.905 -1.379 1.00 79.38 184 ALA A CA 1
ATOM 1407 C C . ALA A 1 184 ? -1.162 7.753 -2.871 1.00 79.38 184 ALA A C 1
ATOM 1409 O O . ALA A 1 184 ? -0.056 8.088 -3.299 1.00 79.38 184 ALA A O 1
ATOM 1410 N N . VAL A 1 185 ? -2.134 7.314 -3.676 1.00 82.88 185 VAL A N 1
ATOM 1411 C CA . VAL A 1 185 ? -1.978 7.157 -5.129 1.00 82.88 185 VAL A CA 1
ATOM 1412 C C . VAL A 1 185 ? -1.708 8.500 -5.809 1.00 82.88 185 VAL A C 1
ATOM 1414 O O . VAL A 1 185 ? -0.780 8.596 -6.614 1.00 82.88 185 VAL A O 1
ATOM 1417 N N . ILE A 1 186 ? -2.462 9.548 -5.460 1.00 86.06 186 ILE A N 1
ATOM 1418 C CA . ILE A 1 186 ? -2.292 10.892 -6.034 1.00 86.06 186 ILE A CA 1
ATOM 1419 C C . ILE A 1 186 ? -0.870 11.410 -5.789 1.00 86.06 186 ILE A C 1
ATOM 1421 O O . ILE A 1 186 ? -0.196 11.848 -6.725 1.00 86.06 186 ILE A O 1
ATOM 1425 N N . VAL A 1 187 ? -0.385 11.320 -4.549 1.00 83.12 187 VAL A N 1
ATOM 1426 C CA . VAL A 1 187 ? 0.959 11.785 -4.178 1.00 83.12 187 VAL A CA 1
ATOM 1427 C C . VAL A 1 187 ? 2.040 10.961 -4.880 1.00 83.12 187 VAL A C 1
ATOM 1429 O O . VAL A 1 187 ? 2.983 11.529 -5.436 1.00 83.12 187 VAL A O 1
ATOM 1432 N N . CYS A 1 188 ? 1.899 9.634 -4.933 1.00 82.38 188 CYS A N 1
ATOM 1433 C CA . CYS A 1 188 ? 2.832 8.765 -5.652 1.00 82.38 188 CYS A CA 1
ATOM 1434 C C . CYS A 1 188 ? 2.917 9.112 -7.145 1.00 82.38 188 CYS A C 1
ATOM 1436 O O . CYS A 1 188 ? 4.020 9.199 -7.702 1.00 82.38 188 CYS A O 1
ATOM 1438 N N . MET A 1 189 ? 1.776 9.355 -7.794 1.00 83.88 189 MET A N 1
ATOM 1439 C CA . MET A 1 189 ? 1.737 9.707 -9.211 1.00 83.88 189 MET A CA 1
ATOM 1440 C C . MET A 1 189 ? 2.350 11.090 -9.461 1.00 83.88 189 MET A C 1
ATOM 1442 O O . MET A 1 189 ? 3.187 11.242 -10.352 1.00 83.88 189 MET A O 1
ATOM 1446 N N . ALA A 1 190 ? 2.039 12.077 -8.617 1.00 87.31 190 ALA A N 1
ATOM 1447 C CA . ALA A 1 190 ? 2.620 13.417 -8.702 1.00 87.31 190 ALA A CA 1
ATOM 1448 C C . ALA A 1 190 ? 4.154 13.404 -8.553 1.00 87.31 190 ALA A C 1
ATOM 1450 O O . ALA A 1 190 ? 4.868 14.048 -9.326 1.00 87.31 190 ALA A O 1
ATOM 1451 N N . LEU A 1 191 ? 4.684 12.620 -7.608 1.00 84.38 191 LEU A N 1
ATOM 1452 C CA . LEU A 1 191 ? 6.130 12.455 -7.426 1.00 84.38 191 LEU A CA 1
ATOM 1453 C C . LEU A 1 191 ? 6.795 11.797 -8.639 1.00 84.38 191 LEU A C 1
ATOM 1455 O O . LEU A 1 191 ? 7.916 12.154 -9.001 1.00 84.38 191 LEU A O 1
ATOM 1459 N N . THR A 1 192 ? 6.106 10.854 -9.282 1.00 84.69 192 THR A N 1
ATOM 1460 C CA . THR A 1 192 ? 6.599 10.186 -10.493 1.00 84.69 192 THR A CA 1
ATOM 1461 C C . THR A 1 192 ? 6.705 11.170 -11.659 1.00 84.69 192 THR A C 1
ATOM 1463 O O . THR A 1 192 ? 7.757 11.261 -12.290 1.00 84.69 192 THR A O 1
ATOM 1466 N N . VAL A 1 193 ? 5.673 11.988 -11.887 1.00 84.69 193 VAL A N 1
ATOM 1467 C CA . VAL A 1 193 ? 5.691 13.051 -12.909 1.00 84.69 193 VAL A CA 1
ATOM 1468 C C . VAL A 1 193 ? 6.801 14.074 -12.632 1.00 84.69 193 VAL A C 1
ATOM 1470 O O . VAL A 1 193 ? 7.545 14.454 -13.537 1.00 84.69 193 VAL A O 1
ATOM 1473 N N . SER A 1 194 ? 6.983 14.471 -11.370 1.00 85.75 194 SER A N 1
ATOM 1474 C CA . SER A 1 194 ? 8.042 15.403 -10.962 1.00 85.75 194 SER A CA 1
ATOM 1475 C C . SER A 1 194 ? 9.456 14.868 -11.241 1.00 85.75 194 SER A C 1
ATOM 1477 O O . SER A 1 194 ? 10.331 15.615 -11.692 1.00 85.75 194 SER A O 1
ATOM 1479 N N . ALA A 1 195 ? 9.685 13.563 -11.057 1.00 83.69 195 ALA A N 1
ATOM 1480 C CA . ALA A 1 195 ? 10.965 12.933 -11.378 1.00 83.69 195 ALA A CA 1
ATOM 1481 C C . ALA A 1 195 ? 11.313 13.052 -12.876 1.00 83.69 195 ALA A C 1
ATOM 1483 O O . ALA A 1 195 ? 12.449 13.401 -13.210 1.00 83.69 195 ALA A O 1
ATOM 1484 N N . TYR A 1 196 ? 10.337 12.858 -13.771 1.00 82.50 196 TYR A N 1
ATOM 1485 C CA . TYR A 1 196 ? 10.524 13.069 -15.212 1.00 82.50 196 TYR A CA 1
ATOM 1486 C C . TYR A 1 196 ? 10.780 14.541 -15.554 1.00 82.50 196 TYR A C 1
ATOM 1488 O O . TYR A 1 196 ? 11.673 14.851 -16.343 1.00 82.50 196 TYR A O 1
ATOM 1496 N N . CYS A 1 197 ? 10.073 15.471 -14.907 1.00 82.56 197 CYS A N 1
ATOM 1497 C CA . CYS A 1 197 ? 10.327 16.902 -15.076 1.00 82.56 197 CYS A CA 1
ATOM 1498 C C . CYS A 1 197 ? 11.762 17.282 -14.690 1.00 82.56 197 CYS A C 1
ATOM 1500 O O . CYS A 1 197 ? 12.398 18.059 -15.402 1.00 82.56 197 CYS A O 1
ATOM 1502 N N . LYS A 1 198 ? 12.307 16.717 -13.604 1.00 80.00 198 LYS A N 1
ATOM 1503 C CA . LYS A 1 198 ? 13.699 16.957 -13.193 1.00 80.00 198 LYS A CA 1
ATOM 1504 C C . LYS A 1 198 ? 14.684 16.544 -14.287 1.00 80.00 198 LYS A C 1
ATOM 1506 O O . LYS A 1 198 ? 15.619 17.296 -14.561 1.00 80.00 198 LYS A O 1
ATOM 1511 N N . PHE A 1 199 ? 14.459 15.395 -14.922 1.00 78.94 199 PHE A N 1
ATOM 1512 C CA . PHE A 1 199 ? 15.255 14.940 -16.061 1.00 78.94 199 PHE A CA 1
ATOM 1513 C C . PHE A 1 199 ? 15.164 15.918 -17.243 1.00 78.94 199 PHE A C 1
ATOM 1515 O O . PHE A 1 199 ? 16.194 16.428 -17.678 1.00 78.94 199 PHE A O 1
ATOM 1522 N N . LEU A 1 200 ? 13.952 16.287 -17.675 1.00 78.94 200 LEU A N 1
ATOM 1523 C CA . LEU A 1 200 ? 13.732 17.226 -18.788 1.00 78.94 200 LEU A CA 1
ATOM 1524 C C . LEU A 1 200 ? 14.315 18.626 -18.526 1.00 78.94 200 LEU A C 1
ATOM 1526 O O . LEU A 1 200 ? 14.762 19.319 -19.440 1.00 78.94 200 LEU A O 1
ATOM 1530 N N . ILE A 1 201 ? 14.294 19.097 -17.277 1.00 81.94 201 ILE A N 1
ATOM 1531 C CA . ILE A 1 201 ? 14.921 20.369 -16.884 1.00 81.94 201 ILE A CA 1
ATOM 1532 C C . ILE A 1 201 ? 16.446 20.242 -16.924 1.00 81.94 201 ILE A C 1
ATOM 1534 O O . ILE A 1 201 ? 17.132 21.165 -17.368 1.00 81.94 201 ILE A O 1
ATOM 1538 N N . HIS A 1 202 ? 16.987 19.107 -16.477 1.00 78.88 202 HIS A N 1
ATOM 1539 C CA . HIS A 1 202 ? 18.421 18.843 -16.521 1.00 78.88 202 HIS A CA 1
ATOM 1540 C C . HIS A 1 202 ? 18.936 18.763 -17.959 1.00 78.88 202 HIS A C 1
ATOM 1542 O O . HIS A 1 202 ? 19.974 19.345 -18.267 1.00 78.88 202 HIS A O 1
ATOM 1548 N N . GLU A 1 203 ? 18.180 18.113 -18.839 1.00 73.62 203 GLU A N 1
ATOM 1549 C CA . GLU A 1 203 ? 18.454 18.030 -20.270 1.00 73.62 203 GLU A CA 1
ATOM 1550 C C . GLU A 1 203 ? 18.498 19.424 -20.911 1.00 73.62 203 GLU A C 1
ATOM 1552 O O . GLU A 1 203 ? 19.493 19.783 -21.547 1.00 73.62 203 GLU A O 1
ATOM 1557 N N . ARG A 1 204 ? 17.482 20.260 -20.641 1.00 72.56 204 ARG A N 1
ATOM 1558 C CA . ARG A 1 204 ? 17.423 21.652 -21.116 1.00 72.56 204 ARG A CA 1
ATOM 1559 C C . ARG A 1 204 ? 18.582 22.509 -20.605 1.00 72.56 204 ARG A C 1
ATOM 1561 O O . ARG A 1 204 ? 19.130 23.298 -21.370 1.00 72.56 204 ARG A O 1
ATOM 1568 N N . LYS A 1 205 ? 18.978 22.358 -19.333 1.00 78.69 205 LYS A N 1
ATOM 1569 C CA . LYS A 1 205 ? 20.091 23.126 -18.742 1.00 78.69 205 LYS A CA 1
ATOM 1570 C C . LYS A 1 205 ? 21.466 22.662 -19.215 1.00 78.69 205 LYS A C 1
ATOM 1572 O O . LYS A 1 205 ? 22.338 23.502 -19.405 1.00 78.69 205 LYS A O 1
ATOM 1577 N N . LYS A 1 206 ? 21.684 21.353 -19.371 1.00 69.00 206 LYS A N 1
ATOM 1578 C CA . LYS A 1 206 ? 23.002 20.808 -19.731 1.00 69.00 206 LYS A CA 1
ATOM 1579 C C . LYS A 1 206 ? 23.248 20.709 -21.232 1.00 69.00 206 LYS A C 1
ATOM 1581 O O . LYS A 1 206 ? 24.390 20.454 -21.598 1.00 69.00 206 LYS A O 1
ATOM 1586 N N . LYS A 1 207 ? 22.221 20.887 -22.083 1.00 60.50 207 LYS A N 1
ATOM 1587 C CA . LYS A 1 207 ? 22.300 20.646 -23.539 1.00 60.50 207 LYS A CA 1
ATOM 1588 C C . LYS A 1 207 ? 23.104 19.370 -23.822 1.00 60.50 207 LYS A C 1
ATOM 1590 O O . LYS A 1 207 ? 24.111 19.420 -24.522 1.00 60.50 207 LYS A O 1
ATOM 1595 N N . SER A 1 208 ? 22.718 18.261 -23.179 1.00 57.31 208 SER A N 1
ATOM 1596 C CA . SER A 1 208 ? 23.524 17.034 -23.141 1.00 57.31 208 SER A CA 1
ATOM 1597 C C . SER A 1 208 ? 23.877 16.572 -24.555 1.00 57.31 208 SER A C 1
ATOM 1599 O O . SER A 1 208 ? 23.039 16.020 -25.268 1.00 57.31 208 SER A O 1
ATOM 1601 N N . LYS A 1 209 ? 25.131 16.803 -24.957 1.00 57.56 209 LYS A N 1
ATOM 1602 C CA . LYS A 1 209 ? 25.632 16.497 -26.302 1.00 57.56 209 LYS A CA 1
ATOM 1603 C C . LYS A 1 209 ? 25.555 14.996 -26.614 1.00 57.56 209 LYS A C 1
ATOM 1605 O O . LYS A 1 209 ? 25.429 14.626 -27.769 1.00 57.56 209 LYS A O 1
ATOM 1610 N N . HIS A 1 210 ? 25.552 14.145 -25.583 1.00 59.28 210 HIS A N 1
ATOM 1611 C CA . HIS A 1 210 ? 25.456 12.687 -25.713 1.00 59.28 210 HIS A CA 1
ATOM 1612 C C . HIS A 1 210 ? 24.056 12.158 -26.063 1.00 59.28 210 HIS A C 1
ATOM 1614 O O . HIS A 1 210 ? 23.960 11.053 -26.580 1.00 59.28 210 HIS A O 1
ATOM 1620 N N . MET A 1 211 ? 22.977 12.904 -25.795 1.00 62.53 211 MET A N 1
ATOM 1621 C CA . MET A 1 211 ? 21.604 12.471 -26.121 1.00 62.53 211 MET A CA 1
ATOM 1622 C C . MET A 1 211 ? 21.084 13.047 -27.443 1.00 62.53 211 MET A C 1
ATOM 1624 O O . MET A 1 211 ? 20.166 12.485 -28.032 1.00 62.53 211 MET A O 1
ATOM 1628 N N . GLN A 1 212 ? 21.692 14.135 -27.926 1.00 65.31 212 GLN A N 1
ATOM 1629 C CA . GLN A 1 212 ? 21.356 14.786 -29.198 1.00 65.31 212 GLN A CA 1
ATOM 1630 C C . GLN A 1 212 ? 21.430 13.868 -30.434 1.00 65.31 212 GLN A C 1
ATOM 1632 O O . GLN A 1 212 ? 20.646 14.095 -31.353 1.00 65.31 212 GLN A O 1
ATOM 1637 N N . PRO A 1 213 ? 22.302 12.839 -30.495 1.00 65.62 213 PRO A N 1
ATOM 1638 C CA . PRO A 1 213 ? 22.272 11.855 -31.577 1.00 65.62 213 PRO A CA 1
ATOM 1639 C C . PRO A 1 213 ? 20.947 11.090 -31.680 1.00 65.62 213 PRO A C 1
ATOM 1641 O O . PRO A 1 213 ? 20.498 10.812 -32.779 1.00 65.62 213 PRO A O 1
ATOM 1644 N N . PHE A 1 214 ? 20.265 10.806 -30.566 1.00 65.38 214 PHE A N 1
ATOM 1645 C CA . PHE A 1 214 ? 19.065 9.958 -30.578 1.00 65.38 214 PHE A CA 1
ATOM 1646 C C . PHE A 1 214 ? 17.750 10.700 -30.842 1.00 65.38 214 PHE A C 1
ATOM 1648 O O . PHE A 1 214 ? 16.757 10.063 -31.173 1.00 65.38 214 PHE A O 1
ATOM 1655 N N . THR A 1 215 ? 17.704 12.020 -30.643 1.00 67.38 215 THR A N 1
ATOM 1656 C CA . THR A 1 215 ? 16.452 12.805 -30.663 1.00 67.38 215 THR A CA 1
ATOM 1657 C C . THR A 1 215 ? 16.329 13.751 -31.856 1.00 67.38 215 THR A C 1
ATOM 1659 O O . THR A 1 215 ? 15.333 14.466 -31.961 1.00 67.38 215 THR A O 1
ATOM 1662 N N . LYS A 1 216 ? 17.326 13.776 -32.750 1.00 68.50 216 LYS A N 1
ATOM 1663 C CA . LYS A 1 216 ? 17.362 14.692 -33.900 1.00 68.50 216 LYS A CA 1
ATOM 1664 C C . LYS A 1 216 ? 16.372 14.292 -34.999 1.00 68.50 216 LYS A C 1
ATOM 1666 O O . LYS A 1 216 ? 15.679 15.164 -35.518 1.00 68.50 216 LYS A O 1
ATOM 1671 N N . ASP A 1 217 ? 16.266 12.994 -35.286 1.00 77.19 217 ASP A N 1
ATOM 1672 C CA . ASP A 1 217 ? 15.407 12.454 -36.342 1.00 77.19 217 ASP A CA 1
ATOM 1673 C C . ASP A 1 217 ? 14.224 11.672 -35.737 1.00 77.19 217 ASP A C 1
ATOM 1675 O O . ASP A 1 217 ? 14.384 10.783 -34.905 1.00 77.19 217 ASP A O 1
ATOM 1679 N N . PHE A 1 218 ? 12.996 11.984 -36.163 1.00 80.19 218 PHE A N 1
ATOM 1680 C CA . PHE A 1 218 ? 11.784 11.316 -35.658 1.00 80.19 218 PHE A CA 1
ATOM 1681 C C . PHE A 1 218 ? 11.760 9.809 -35.975 1.00 80.19 218 PHE A C 1
ATOM 1683 O O . PHE A 1 218 ? 11.229 9.004 -35.208 1.00 80.19 218 PHE A O 1
ATOM 1690 N N . THR A 1 219 ? 12.363 9.412 -37.096 1.00 83.19 219 THR A N 1
ATOM 1691 C CA . THR A 1 219 ? 12.449 8.017 -37.536 1.00 83.19 219 THR A CA 1
ATOM 1692 C C . THR A 1 219 ? 13.295 7.166 -36.593 1.00 83.19 219 THR A C 1
ATOM 1694 O O . THR A 1 219 ? 12.888 6.052 -36.274 1.00 83.19 219 THR A O 1
ATOM 1697 N N . THR A 1 220 ? 14.424 7.669 -36.084 1.00 82.00 220 THR A N 1
ATOM 1698 C CA . THR A 1 220 ? 15.273 6.911 -35.150 1.00 82.00 220 THR A CA 1
ATOM 1699 C C . THR A 1 220 ? 14.604 6.729 -33.796 1.00 82.00 220 THR A C 1
ATOM 1701 O O . THR A 1 220 ? 14.650 5.633 -33.239 1.00 82.00 220 THR A O 1
ATOM 1704 N N . VAL A 1 221 ? 13.881 7.744 -33.313 1.00 83.81 221 VAL A N 1
ATOM 1705 C CA . VAL A 1 221 ? 13.047 7.633 -32.106 1.00 83.81 221 VAL A CA 1
ATOM 1706 C C . VAL A 1 221 ? 11.974 6.555 -32.278 1.00 83.81 221 VAL A C 1
ATOM 1708 O O . VAL A 1 221 ? 11.791 5.724 -31.388 1.00 83.81 221 VAL A O 1
ATOM 1711 N N . LEU A 1 222 ? 11.292 6.524 -33.428 1.00 86.44 222 LEU A N 1
ATOM 1712 C CA . LEU A 1 222 ? 10.278 5.508 -33.719 1.00 86.44 222 LEU A CA 1
ATOM 1713 C C . LEU A 1 222 ? 10.881 4.096 -33.781 1.00 86.44 222 LEU A C 1
ATOM 1715 O O . LEU A 1 222 ? 10.294 3.156 -33.250 1.00 86.44 222 LEU A O 1
ATOM 1719 N N . ILE A 1 223 ? 12.065 3.949 -34.382 1.00 86.56 223 ILE A N 1
ATOM 1720 C CA . ILE A 1 223 ? 12.792 2.674 -34.460 1.00 86.56 223 ILE A CA 1
ATOM 1721 C C . ILE A 1 223 ? 13.228 2.201 -33.066 1.00 86.56 223 ILE A C 1
ATOM 1723 O O . ILE A 1 223 ? 13.078 1.022 -32.752 1.00 86.56 223 ILE A O 1
ATOM 1727 N N . LEU A 1 224 ? 13.716 3.099 -32.204 1.00 87.06 224 LEU A N 1
ATOM 1728 C CA . LEU A 1 224 ? 14.070 2.769 -30.819 1.00 87.06 224 LEU A CA 1
ATOM 1729 C C . LEU A 1 224 ? 12.846 2.345 -30.004 1.00 87.06 224 LEU A C 1
ATOM 1731 O O . LEU A 1 224 ? 12.907 1.356 -29.275 1.00 87.06 224 LEU A O 1
ATOM 1735 N N . LEU A 1 225 ? 11.722 3.049 -30.161 1.00 88.62 225 LEU A N 1
ATOM 1736 C CA . LEU A 1 225 ? 10.459 2.682 -29.522 1.00 88.62 225 LEU A CA 1
ATOM 1737 C C . LEU A 1 225 ? 10.004 1.296 -29.991 1.00 88.62 225 LEU A C 1
ATOM 1739 O O . LEU A 1 225 ? 9.677 0.448 -29.161 1.00 88.62 225 LEU A O 1
ATOM 1743 N N . LEU A 1 226 ? 10.054 1.034 -31.301 1.00 90.38 226 LEU A N 1
ATOM 1744 C CA . LEU A 1 226 ? 9.752 -0.278 -31.871 1.00 90.38 226 LEU A CA 1
ATOM 1745 C C . LEU A 1 226 ? 10.673 -1.368 -31.301 1.00 90.38 226 LEU A C 1
ATOM 1747 O O . LEU A 1 226 ? 10.185 -2.419 -30.897 1.00 90.38 226 LEU A O 1
ATOM 1751 N N . ALA A 1 227 ? 11.981 -1.121 -31.211 1.00 89.38 227 ALA A N 1
ATOM 1752 C CA . ALA A 1 227 ? 12.941 -2.075 -30.655 1.00 89.38 227 ALA A CA 1
ATOM 1753 C C . ALA A 1 227 ? 12.669 -2.376 -29.171 1.00 89.38 227 ALA A C 1
ATOM 1755 O O . ALA A 1 227 ? 12.702 -3.536 -28.762 1.00 89.38 227 ALA A O 1
ATOM 1756 N N . MET A 1 228 ? 12.332 -1.362 -28.368 1.00 90.25 228 MET A N 1
ATOM 1757 C CA . MET A 1 228 ? 11.930 -1.550 -26.969 1.00 90.25 228 MET A CA 1
ATOM 1758 C C . MET A 1 228 ? 10.609 -2.322 -26.844 1.00 90.25 228 MET A C 1
ATOM 1760 O O . MET A 1 228 ? 10.478 -3.176 -25.967 1.00 90.25 228 MET A O 1
ATOM 1764 N N . ALA A 1 229 ? 9.642 -2.062 -27.729 1.00 92.12 229 ALA A N 1
ATOM 1765 C CA . ALA A 1 229 ? 8.378 -2.792 -27.769 1.00 92.12 229 ALA A CA 1
ATOM 1766 C C . ALA A 1 229 ? 8.585 -4.270 -28.150 1.00 92.12 229 ALA A C 1
ATOM 1768 O O . ALA A 1 229 ? 8.041 -5.154 -27.489 1.00 92.12 229 ALA A O 1
ATOM 1769 N N . LEU A 1 230 ? 9.427 -4.551 -29.151 1.00 91.38 230 LEU A N 1
ATOM 1770 C CA . LEU A 1 230 ? 9.813 -5.910 -29.546 1.00 91.38 230 LEU A CA 1
ATOM 1771 C C . LEU A 1 230 ? 10.593 -6.632 -28.438 1.00 91.38 230 LEU A C 1
ATOM 1773 O O . LEU A 1 230 ? 10.370 -7.815 -28.183 1.00 91.38 230 LEU A O 1
ATOM 1777 N N . TYR A 1 231 ? 11.457 -5.924 -27.712 1.00 92.31 231 TYR A N 1
ATOM 1778 C CA . TYR A 1 231 ? 12.118 -6.478 -26.532 1.00 92.31 231 TYR A CA 1
ATOM 1779 C C . TYR A 1 231 ? 11.112 -6.854 -25.431 1.00 92.31 231 TYR A C 1
ATOM 1781 O O . TYR A 1 231 ? 11.221 -7.923 -24.829 1.00 92.31 231 TYR A O 1
ATOM 1789 N N . GLY A 1 232 ? 10.089 -6.026 -25.197 1.00 90.56 232 GLY A N 1
ATOM 1790 C CA . GLY A 1 232 ? 8.983 -6.362 -24.297 1.00 90.56 232 GLY A CA 1
ATOM 1791 C C . GLY A 1 232 ? 8.209 -7.598 -24.766 1.00 90.56 232 GLY A C 1
ATOM 1792 O O . GLY A 1 232 ? 7.990 -8.523 -23.985 1.00 90.56 232 GLY A O 1
ATOM 1793 N N . TRP A 1 233 ? 7.875 -7.650 -26.059 1.00 92.62 233 TRP A N 1
ATOM 1794 C CA . TRP A 1 233 ? 7.190 -8.780 -26.695 1.00 92.62 233 TRP A CA 1
ATOM 1795 C C . TRP A 1 233 ? 7.926 -10.115 -26.514 1.00 92.62 233 TRP A C 1
ATOM 1797 O O . TRP A 1 233 ? 7.284 -11.147 -26.341 1.00 92.62 233 TRP A O 1
ATOM 1807 N N . THR A 1 234 ? 9.261 -10.108 -26.512 1.00 91.56 234 THR A N 1
ATOM 1808 C CA . THR A 1 234 ? 10.080 -11.317 -26.316 1.00 91.56 234 THR A CA 1
ATOM 1809 C C . THR A 1 234 ? 10.338 -11.649 -24.846 1.00 91.56 234 THR A C 1
ATOM 1811 O O . THR A 1 234 ? 10.251 -12.808 -24.442 1.00 91.56 234 THR A O 1
ATOM 1814 N N . THR A 1 235 ? 10.630 -10.648 -24.016 1.00 89.44 235 THR A N 1
ATOM 1815 C CA . THR A 1 235 ? 11.091 -10.863 -22.634 1.00 89.44 235 THR A CA 1
ATOM 1816 C C . THR A 1 235 ? 9.957 -11.256 -21.689 1.00 89.44 235 THR A C 1
ATOM 1818 O O . THR A 1 235 ? 10.170 -12.037 -20.761 1.00 89.44 235 THR A O 1
ATOM 1821 N N . ILE A 1 236 ? 8.736 -10.765 -21.919 1.00 90.81 236 ILE A N 1
ATOM 1822 C CA . ILE A 1 236 ? 7.567 -11.111 -21.097 1.00 90.81 236 ILE A CA 1
ATOM 1823 C C . ILE A 1 236 ? 7.268 -12.624 -21.146 1.00 90.81 236 ILE A C 1
ATOM 1825 O O . ILE A 1 236 ? 7.311 -13.258 -20.089 1.00 90.81 236 ILE A O 1
ATOM 1829 N N . PRO A 1 237 ? 7.039 -13.252 -22.318 1.00 91.50 237 PRO A N 1
ATOM 1830 C CA . PRO A 1 237 ? 6.786 -14.693 -22.378 1.00 91.50 237 PRO A CA 1
ATOM 1831 C C . PRO A 1 237 ? 8.001 -15.518 -21.931 1.00 91.50 237 PRO A C 1
ATOM 1833 O O . PRO A 1 237 ? 7.830 -16.548 -21.282 1.00 91.50 237 PRO A O 1
ATOM 1836 N N . PHE A 1 238 ? 9.228 -15.052 -22.196 1.00 90.31 238 PHE A N 1
ATOM 1837 C CA . PHE A 1 238 ? 10.443 -15.711 -21.709 1.00 90.31 238 PHE A CA 1
ATOM 1838 C C . PHE A 1 238 ? 10.505 -15.765 -20.177 1.00 90.31 238 PHE A C 1
ATOM 1840 O O . PHE A 1 238 ? 10.725 -16.831 -19.603 1.00 90.31 238 PHE A O 1
ATOM 1847 N N . THR A 1 239 ? 10.291 -14.633 -19.500 1.00 90.12 239 THR A N 1
ATOM 1848 C CA . THR A 1 239 ? 10.349 -14.570 -18.031 1.00 90.12 239 THR A CA 1
ATOM 1849 C C . THR A 1 239 ? 9.223 -15.371 -17.384 1.00 90.12 239 THR A C 1
ATOM 1851 O O . THR A 1 239 ? 9.460 -16.024 -16.369 1.00 90.12 239 THR A O 1
ATOM 1854 N N . TYR A 1 240 ? 8.034 -15.395 -17.994 1.00 90.00 240 TYR A N 1
ATOM 1855 C CA . TYR A 1 240 ? 6.928 -16.251 -17.566 1.00 90.00 240 TYR A CA 1
ATOM 1856 C C . TYR A 1 240 ? 7.280 -17.737 -17.680 1.00 90.00 240 TYR A C 1
ATOM 1858 O O . TYR A 1 240 ? 7.214 -18.464 -16.691 1.00 90.00 240 TYR A O 1
ATOM 1866 N N . TRP A 1 241 ? 7.740 -18.182 -18.853 1.00 88.94 241 TRP A N 1
ATOM 1867 C CA . TRP A 1 241 ? 8.151 -19.569 -19.067 1.00 88.94 241 TRP A CA 1
ATOM 1868 C C . TRP A 1 241 ? 9.283 -19.988 -18.116 1.00 88.94 241 TRP A C 1
ATOM 1870 O O . TRP A 1 241 ? 9.234 -21.062 -17.515 1.00 88.94 241 TRP A O 1
ATOM 1880 N N . PHE A 1 242 ? 10.276 -19.119 -17.920 1.00 85.56 242 PHE A N 1
ATOM 1881 C CA . PHE A 1 242 ? 11.423 -19.385 -17.056 1.00 85.56 242 PHE A CA 1
ATOM 1882 C C . PHE A 1 242 ? 11.068 -19.345 -15.555 1.00 85.56 242 PHE A C 1
ATOM 1884 O O . PHE A 1 242 ? 11.704 -20.037 -14.760 1.00 85.56 242 PHE A O 1
ATOM 1891 N N . SER A 1 243 ? 10.013 -18.620 -15.152 1.00 87.62 243 SER A N 1
ATOM 1892 C CA . SER A 1 243 ? 9.513 -18.582 -13.766 1.00 87.62 243 SER A CA 1
ATOM 1893 C C . SER A 1 243 ? 9.142 -19.972 -13.236 1.00 87.62 243 SER A C 1
ATOM 1895 O O . SER A 1 243 ? 9.434 -20.295 -12.083 1.00 87.62 243 SER A O 1
ATOM 1897 N N . TYR A 1 244 ? 8.609 -20.840 -14.100 1.00 84.25 244 TYR A N 1
ATOM 1898 C CA . TYR A 1 244 ? 8.222 -22.210 -13.749 1.00 84.25 244 TYR A CA 1
ATOM 1899 C C . TYR A 1 244 ? 9.382 -23.130 -13.361 1.00 84.25 244 TYR A C 1
ATOM 1901 O O . TYR A 1 244 ? 9.148 -24.191 -12.779 1.00 84.25 244 TYR A O 1
ATOM 1909 N N . LEU A 1 245 ? 10.629 -22.757 -13.663 1.00 82.81 245 LEU A N 1
ATOM 1910 C CA . LEU A 1 245 ? 11.799 -23.517 -13.226 1.00 82.81 245 LEU A CA 1
ATOM 1911 C C . LEU A 1 245 ? 12.031 -23.389 -11.709 1.00 82.81 245 LEU A C 1
ATOM 1913 O O . LEU A 1 245 ? 12.718 -24.218 -11.107 1.00 82.81 245 LEU A O 1
ATOM 1917 N N . PHE A 1 246 ? 11.439 -22.378 -11.068 1.00 84.69 246 PHE A N 1
ATOM 1918 C CA . PHE A 1 246 ? 11.673 -22.056 -9.667 1.00 84.69 246 PHE A CA 1
ATOM 1919 C C . PHE A 1 246 ? 10.491 -22.450 -8.781 1.00 84.69 246 PHE A C 1
ATOM 1921 O O . PHE A 1 246 ? 9.354 -22.054 -9.000 1.00 84.69 246 PHE A O 1
ATOM 1928 N N . ARG A 1 247 ? 10.781 -23.190 -7.704 1.00 80.62 247 ARG A N 1
ATOM 1929 C CA . ARG A 1 247 ? 9.775 -23.582 -6.698 1.00 80.62 247 ARG A CA 1
ATOM 1930 C C . ARG A 1 247 ? 9.438 -22.477 -5.695 1.00 80.62 247 ARG A C 1
ATOM 1932 O O . ARG A 1 247 ? 8.430 -22.573 -5.011 1.00 80.62 247 ARG A O 1
ATOM 1939 N N . SER A 1 248 ? 10.294 -21.463 -5.558 1.00 81.44 248 SER A N 1
ATOM 1940 C CA . SER A 1 248 ? 10.132 -20.392 -4.565 1.00 81.44 248 SER A CA 1
ATOM 1941 C C . SER A 1 248 ? 10.161 -19.007 -5.230 1.00 81.44 248 SER A C 1
ATOM 1943 O O . SER A 1 248 ? 11.166 -18.710 -5.891 1.00 81.44 248 SER A O 1
ATOM 1945 N N . PRO A 1 249 ? 9.157 -18.134 -4.999 1.00 77.44 249 PRO A N 1
ATOM 1946 C CA . PRO A 1 249 ? 9.049 -16.835 -5.674 1.00 77.44 249 PRO A CA 1
ATOM 1947 C C . PRO A 1 249 ? 10.250 -15.890 -5.472 1.00 77.44 249 PRO A C 1
ATOM 1949 O O . PRO A 1 249 ? 10.752 -15.365 -6.468 1.00 77.44 249 PRO A O 1
ATOM 1952 N N . PRO A 1 250 ? 10.803 -15.713 -4.249 1.00 83.38 250 PRO A N 1
ATOM 1953 C CA . PRO A 1 250 ? 11.924 -14.791 -4.042 1.00 83.38 250 PRO A CA 1
ATOM 1954 C C . PRO A 1 250 ? 13.206 -15.224 -4.761 1.00 83.38 250 PRO A C 1
ATOM 1956 O O . PRO A 1 250 ? 13.912 -14.384 -5.312 1.00 83.38 250 PRO A O 1
ATOM 1959 N N . LYS A 1 251 ? 13.495 -16.535 -4.799 1.00 80.06 251 LYS A N 1
ATOM 1960 C CA . LYS A 1 251 ? 14.674 -17.068 -5.508 1.00 80.06 251 LYS A CA 1
ATOM 1961 C C . LYS A 1 251 ? 14.508 -16.990 -7.025 1.00 80.06 251 LYS A C 1
ATOM 1963 O O . LYS A 1 251 ? 15.481 -16.736 -7.723 1.00 80.06 251 LYS A O 1
ATOM 1968 N N . GLY A 1 252 ? 13.290 -17.202 -7.531 1.00 83.25 252 GLY A N 1
ATOM 1969 C CA . GLY A 1 252 ? 13.004 -17.066 -8.958 1.00 83.25 252 GLY A CA 1
ATOM 1970 C C . GLY A 1 252 ? 13.218 -15.633 -9.431 1.00 83.25 252 GLY A C 1
ATOM 1971 O O . GLY A 1 252 ? 13.952 -15.406 -10.386 1.00 83.25 252 GLY A O 1
ATOM 1972 N N . PHE A 1 253 ? 12.674 -14.655 -8.704 1.00 84.00 253 PHE A N 1
ATOM 1973 C CA . PHE A 1 253 ? 12.862 -13.242 -9.031 1.00 84.00 253 PHE A CA 1
ATOM 1974 C C . PHE A 1 253 ? 14.346 -12.841 -9.087 1.00 84.00 253 PHE A C 1
ATOM 1976 O O . PHE A 1 253 ? 14.788 -12.264 -10.081 1.00 84.00 253 PHE A O 1
ATOM 1983 N N . THR A 1 254 ? 15.138 -13.177 -8.062 1.00 82.12 254 THR A N 1
ATOM 1984 C CA . THR A 1 254 ? 16.557 -12.786 -8.020 1.00 82.12 254 THR A CA 1
ATOM 1985 C C . THR A 1 254 ? 17.387 -13.452 -9.117 1.00 82.12 254 THR A C 1
ATOM 1987 O O . THR A 1 254 ? 18.225 -12.786 -9.723 1.00 82.12 254 THR A O 1
ATOM 1990 N N . LEU A 1 255 ? 17.136 -14.728 -9.431 1.00 84.88 255 LEU A N 1
ATOM 1991 C CA . LEU A 1 255 ? 17.862 -15.446 -10.484 1.00 84.88 255 LEU A CA 1
ATOM 1992 C C . LEU A 1 255 ? 17.508 -14.958 -11.894 1.00 84.88 255 LEU A C 1
ATOM 1994 O O . LEU A 1 255 ? 18.402 -14.847 -12.728 1.00 84.88 255 LEU A O 1
ATOM 1998 N N . ILE A 1 256 ? 16.245 -14.605 -12.156 1.00 86.75 256 ILE A N 1
ATOM 1999 C CA . ILE A 1 256 ? 15.819 -14.028 -13.444 1.00 86.75 256 ILE A CA 1
ATOM 2000 C C . ILE A 1 256 ? 16.482 -12.664 -13.671 1.00 86.75 256 ILE A C 1
ATOM 2002 O O . ILE A 1 256 ? 17.006 -12.393 -14.752 1.00 86.75 256 ILE A O 1
ATOM 2006 N N . VAL A 1 257 ? 16.500 -11.809 -12.642 1.00 85.44 257 VAL A N 1
ATOM 2007 C CA . VAL A 1 257 ? 17.171 -10.501 -12.707 1.00 85.44 257 VAL A CA 1
ATOM 2008 C C . VAL A 1 257 ? 18.673 -10.675 -12.940 1.00 85.44 257 VAL A C 1
ATOM 2010 O O . VAL A 1 257 ? 19.237 -10.018 -13.814 1.00 85.44 257 VAL A O 1
ATOM 2013 N N . MET A 1 258 ? 19.311 -11.593 -12.208 1.00 82.12 258 MET A N 1
ATOM 2014 C CA . MET A 1 258 ? 20.733 -11.893 -12.372 1.00 82.12 258 MET A CA 1
ATOM 2015 C C . MET A 1 258 ? 21.046 -12.408 -13.785 1.00 82.12 258 MET A C 1
ATOM 2017 O O . MET A 1 258 ? 22.010 -11.953 -14.397 1.00 82.12 258 MET A O 1
ATOM 2021 N N . TYR A 1 259 ? 20.208 -13.291 -14.336 1.00 86.94 259 TYR A N 1
ATOM 2022 C CA . TYR A 1 259 ? 20.337 -13.786 -15.708 1.00 86.94 259 TYR A CA 1
ATOM 2023 C C . TYR A 1 259 ? 20.271 -12.653 -16.743 1.00 86.94 259 TYR A C 1
ATOM 2025 O O . TYR A 1 259 ? 21.165 -12.543 -17.582 1.00 86.94 259 TYR A O 1
ATOM 2033 N N . ASN A 1 260 ? 19.266 -11.774 -16.670 1.00 85.44 260 ASN A N 1
ATOM 2034 C CA . ASN A 1 260 ? 19.112 -10.667 -17.625 1.00 85.44 260 ASN A CA 1
ATOM 2035 C C . ASN A 1 260 ? 20.294 -9.684 -17.566 1.00 85.44 260 ASN A C 1
ATOM 2037 O O . ASN A 1 260 ? 20.769 -9.214 -18.597 1.00 85.44 260 ASN A O 1
ATOM 2041 N N . ILE A 1 261 ? 20.815 -9.403 -16.368 1.00 84.00 261 ILE A N 1
ATOM 2042 C CA . ILE A 1 261 ? 21.988 -8.537 -16.187 1.00 84.00 261 ILE A CA 1
ATOM 2043 C C . ILE A 1 261 ? 23.240 -9.174 -16.805 1.00 84.00 261 ILE A C 1
ATOM 2045 O O . ILE A 1 261 ? 23.936 -8.532 -17.592 1.00 84.00 261 ILE A O 1
ATOM 2049 N N . ILE A 1 262 ? 23.521 -10.439 -16.480 1.00 85.00 262 ILE A N 1
ATOM 2050 C CA . ILE A 1 262 ? 24.719 -11.141 -16.961 1.00 85.00 262 ILE 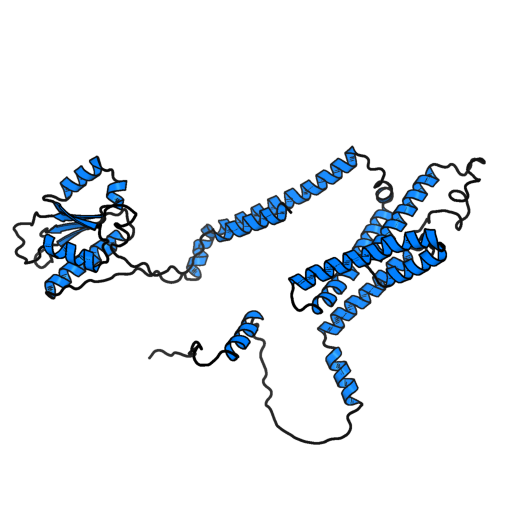A CA 1
ATOM 2051 C C . ILE A 1 262 ? 24.685 -11.290 -18.486 1.00 85.00 262 ILE A C 1
ATOM 2053 O O . ILE A 1 262 ? 25.665 -10.970 -19.155 1.00 85.00 262 ILE A O 1
ATOM 2057 N N . THR A 1 263 ? 23.558 -11.725 -19.049 1.00 84.31 263 THR A N 1
ATOM 2058 C CA . THR A 1 263 ? 23.418 -11.931 -20.501 1.00 84.31 263 THR A CA 1
ATOM 2059 C C . THR A 1 263 ? 23.513 -10.633 -21.299 1.00 84.31 263 THR A C 1
ATOM 2061 O O . THR A 1 263 ? 24.110 -10.633 -22.373 1.00 84.31 263 THR A O 1
ATOM 2064 N N . GLY A 1 264 ? 23.012 -9.514 -20.762 1.00 79.19 264 GLY A N 1
ATOM 2065 C CA . GLY A 1 264 ? 23.224 -8.190 -21.351 1.00 79.19 264 GLY A CA 1
ATOM 2066 C C . GLY A 1 264 ? 24.697 -7.767 -21.349 1.00 79.19 264 GLY A C 1
ATOM 2067 O O . GLY A 1 264 ? 25.208 -7.318 -22.374 1.00 79.19 264 GLY A O 1
ATOM 2068 N N . MET A 1 265 ? 25.399 -7.963 -20.226 1.00 80.25 265 MET A N 1
ATOM 2069 C CA . MET A 1 265 ? 26.794 -7.528 -20.068 1.00 80.25 265 MET A CA 1
ATOM 2070 C C . MET A 1 265 ? 27.799 -8.354 -20.877 1.00 80.25 265 MET A C 1
ATOM 2072 O O . MET A 1 265 ? 28.768 -7.792 -21.388 1.00 80.25 265 MET A O 1
ATOM 2076 N N . ILE A 1 266 ? 27.587 -9.670 -21.007 1.00 80.00 266 ILE A N 1
ATOM 2077 C CA . ILE A 1 266 ? 28.514 -10.556 -21.731 1.00 80.00 266 ILE A CA 1
ATOM 2078 C C . ILE A 1 266 ? 28.719 -10.052 -23.159 1.00 80.00 266 ILE A C 1
ATOM 2080 O O . ILE A 1 266 ? 29.857 -9.863 -23.578 1.00 80.00 266 ILE A O 1
ATOM 2084 N N . GLY A 1 267 ? 27.640 -9.783 -23.895 1.00 75.12 267 GLY A N 1
ATOM 2085 C CA . GLY A 1 267 ? 27.767 -9.344 -25.281 1.00 75.12 267 GLY A CA 1
ATOM 2086 C C . GLY A 1 267 ? 28.224 -7.891 -25.427 1.00 75.12 267 GLY A C 1
ATOM 2087 O O . GLY A 1 267 ? 29.008 -7.597 -26.328 1.00 75.12 267 GLY A O 1
ATOM 2088 N N . SER A 1 268 ? 27.818 -6.983 -24.528 1.00 78.69 268 SER A N 1
ATOM 2089 C CA . SER A 1 268 ? 28.247 -5.577 -24.596 1.00 78.69 268 SER A CA 1
ATOM 2090 C C . SER A 1 268 ? 29.738 -5.389 -24.302 1.00 78.69 268 SER A C 1
ATOM 2092 O O . SER A 1 268 ? 30.335 -4.431 -24.780 1.00 78.69 268 SER A O 1
ATOM 2094 N N . ILE A 1 269 ? 30.341 -6.287 -23.515 1.00 81.12 269 ILE A N 1
ATOM 2095 C CA . ILE A 1 269 ? 31.771 -6.250 -23.175 1.00 81.12 269 ILE A CA 1
ATOM 2096 C C . ILE A 1 269 ? 32.593 -7.098 -24.154 1.00 81.12 269 ILE A C 1
ATOM 2098 O O . ILE A 1 269 ? 33.645 -6.655 -24.607 1.00 81.12 269 ILE A O 1
ATOM 2102 N N . ALA A 1 270 ? 32.128 -8.301 -24.507 1.00 82.50 270 ALA A N 1
ATOM 2103 C CA . ALA A 1 270 ? 32.907 -9.229 -25.325 1.00 82.50 270 ALA A CA 1
ATOM 2104 C C . ALA A 1 270 ? 33.107 -8.740 -26.766 1.00 82.50 270 ALA A C 1
ATOM 2106 O O . ALA A 1 270 ? 34.205 -8.876 -27.301 1.00 82.50 270 ALA A O 1
ATOM 2107 N N . ILE A 1 271 ? 32.086 -8.151 -27.399 1.00 83.56 271 ILE A N 1
ATOM 2108 C CA . ILE A 1 271 ? 32.168 -7.772 -28.818 1.00 83.56 271 ILE A CA 1
ATOM 2109 C C . ILE A 1 271 ? 33.202 -6.666 -29.086 1.00 83.56 271 ILE A C 1
ATOM 2111 O O . ILE A 1 271 ? 34.040 -6.876 -29.963 1.00 83.56 271 ILE A O 1
ATOM 2115 N N . PRO A 1 272 ? 33.254 -5.553 -28.325 1.00 78.69 272 PRO A N 1
ATOM 2116 C CA . PRO A 1 272 ? 34.312 -4.553 -28.496 1.00 78.69 272 PRO A CA 1
ATOM 2117 C C . PRO A 1 272 ? 35.727 -5.107 -28.274 1.00 78.69 272 PRO A C 1
ATOM 2119 O O . PRO A 1 272 ? 36.664 -4.698 -28.955 1.00 78.69 272 PRO A O 1
ATOM 2122 N N . ILE A 1 273 ? 35.895 -6.059 -27.348 1.00 81.50 273 ILE A N 1
ATOM 2123 C CA . ILE A 1 273 ? 37.190 -6.712 -27.101 1.00 81.50 273 ILE A CA 1
ATOM 2124 C C . ILE A 1 273 ? 37.591 -7.576 -28.301 1.00 81.50 273 ILE A C 1
ATOM 2126 O O . ILE A 1 273 ? 38.735 -7.510 -28.747 1.00 81.50 273 ILE A O 1
ATOM 2130 N N . ILE A 1 274 ? 36.663 -8.363 -28.854 1.00 83.88 274 ILE A N 1
ATOM 2131 C CA . ILE A 1 274 ? 36.913 -9.187 -30.049 1.00 83.88 274 ILE A CA 1
ATOM 2132 C C . ILE A 1 274 ? 37.250 -8.298 -31.248 1.00 83.88 274 ILE A C 1
ATOM 2134 O O . ILE A 1 274 ? 38.154 -8.625 -32.013 1.00 83.88 274 ILE A O 1
ATOM 2138 N N . GLN A 1 275 ? 36.579 -7.153 -31.374 1.00 79.88 275 GLN A N 1
ATOM 2139 C CA . GLN A 1 275 ? 36.854 -6.179 -32.422 1.00 79.88 275 GLN A CA 1
ATOM 2140 C C . GLN A 1 275 ? 38.294 -5.641 -32.351 1.00 79.88 275 GLN A C 1
ATOM 2142 O O . GLN A 1 275 ? 38.959 -5.532 -33.374 1.00 79.88 275 GLN A O 1
ATOM 2147 N N . GLN A 1 276 ? 38.803 -5.368 -31.144 1.00 79.12 276 GLN A N 1
ATOM 2148 C CA . GLN A 1 276 ? 40.170 -4.868 -30.948 1.00 79.12 276 GLN A CA 1
ATOM 2149 C C . GLN A 1 276 ? 41.257 -5.948 -31.060 1.00 79.12 276 GLN A C 1
ATOM 2151 O O . 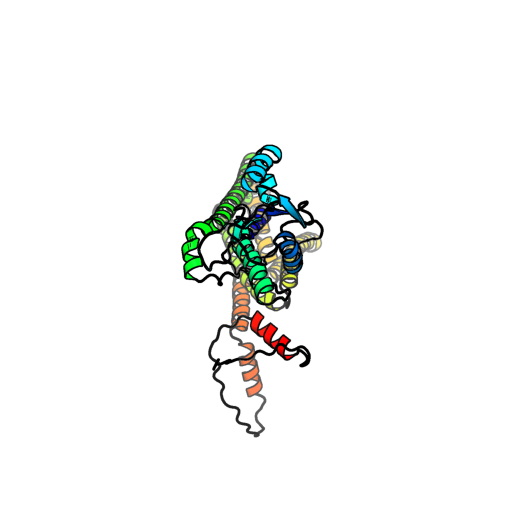GLN A 1 276 ? 42.409 -5.620 -31.329 1.00 79.12 276 GLN A O 1
ATOM 2156 N N . THR A 1 277 ? 40.927 -7.217 -30.803 1.00 84.06 277 THR A N 1
ATOM 2157 C CA . THR A 1 277 ? 41.921 -8.301 -30.669 1.00 84.06 277 THR A CA 1
ATOM 2158 C C . THR A 1 277 ? 41.986 -9.250 -31.859 1.00 84.06 277 THR A C 1
ATOM 2160 O O . THR A 1 277 ? 43.049 -9.814 -32.107 1.00 84.06 277 THR A O 1
ATOM 2163 N N . ALA A 1 278 ? 40.876 -9.457 -32.572 1.00 83.75 278 ALA A N 1
ATOM 2164 C CA . ALA A 1 278 ? 40.791 -10.406 -33.676 1.00 83.75 278 ALA A CA 1
ATOM 2165 C C . ALA A 1 278 ? 40.650 -9.687 -35.021 1.00 83.75 278 ALA A C 1
ATOM 2167 O O . ALA A 1 278 ? 41.656 -9.452 -35.673 1.00 83.75 278 ALA A O 1
ATOM 2168 N N . ASN A 1 279 ? 39.416 -9.393 -35.438 1.00 85.00 279 ASN A N 1
ATOM 2169 C CA . ASN A 1 279 ? 39.051 -8.667 -36.659 1.00 85.00 279 ASN A CA 1
ATOM 2170 C C . ASN A 1 279 ? 37.568 -8.257 -36.578 1.00 85.00 279 ASN A C 1
ATOM 2172 O O . ASN A 1 279 ? 36.769 -8.941 -35.925 1.00 85.00 279 ASN A O 1
ATOM 2176 N N . ASP A 1 280 ? 37.178 -7.210 -37.311 1.00 79.94 280 ASP A N 1
ATOM 2177 C CA . ASP A 1 280 ? 35.790 -6.716 -37.370 1.00 79.94 280 ASP A CA 1
ATOM 2178 C C . ASP A 1 280 ? 34.794 -7.786 -37.861 1.00 79.94 280 ASP A C 1
ATOM 2180 O O . ASP A 1 280 ? 33.672 -7.888 -37.365 1.00 79.94 280 ASP A O 1
ATOM 2184 N N . ASP A 1 281 ? 35.213 -8.636 -38.799 1.00 85.06 281 ASP A N 1
ATOM 2185 C CA . ASP A 1 281 ? 34.408 -9.712 -39.395 1.00 85.06 281 ASP A CA 1
ATOM 2186 C C . ASP A 1 281 ? 34.030 -10.788 -38.368 1.00 85.06 281 ASP A C 1
ATOM 2188 O O . ASP A 1 281 ? 32.899 -11.288 -38.321 1.00 85.06 281 ASP A O 1
ATOM 2192 N N . ILE A 1 282 ? 34.993 -11.129 -37.510 1.00 86.69 282 ILE A N 1
ATOM 2193 C CA . ILE A 1 282 ? 34.824 -12.117 -36.446 1.00 86.69 282 ILE A CA 1
ATOM 2194 C C . ILE A 1 282 ? 33.907 -11.528 -35.372 1.00 86.69 282 ILE A C 1
ATOM 2196 O O . ILE A 1 282 ? 32.969 -12.196 -34.934 1.00 86.69 282 ILE A O 1
ATOM 2200 N N . ALA A 1 283 ? 34.115 -10.260 -35.005 1.00 84.00 283 ALA A N 1
ATOM 2201 C CA . ALA A 1 283 ? 33.256 -9.550 -34.061 1.00 84.00 283 ALA A CA 1
ATOM 2202 C C . ALA A 1 283 ? 31.797 -9.470 -34.549 1.00 84.00 283 ALA A C 1
ATOM 2204 O O . ALA A 1 283 ? 30.876 -9.723 -33.772 1.00 84.00 283 ALA A O 1
ATOM 2205 N N . TYR A 1 284 ? 31.576 -9.199 -35.839 1.00 86.94 284 TYR A N 1
ATOM 2206 C CA . TYR A 1 284 ? 30.241 -9.182 -36.445 1.00 86.94 284 TYR A CA 1
ATOM 2207 C C . TYR A 1 284 ? 29.563 -10.559 -36.426 1.00 86.94 284 TYR A C 1
ATOM 2209 O O . TYR A 1 284 ? 28.389 -10.685 -36.085 1.00 86.94 284 TYR A O 1
ATOM 2217 N N . THR A 1 285 ? 30.309 -11.621 -36.727 1.00 88.00 285 THR A N 1
ATOM 2218 C CA . THR A 1 285 ? 29.762 -12.985 -36.679 1.00 88.00 285 THR A CA 1
ATOM 2219 C C . THR A 1 285 ? 29.317 -13.348 -35.258 1.00 88.00 285 THR A C 1
ATOM 2221 O O . THR A 1 285 ? 28.217 -13.864 -35.050 1.00 88.00 285 THR A O 1
ATOM 2224 N N . TRP A 1 286 ? 30.134 -13.017 -34.253 1.00 87.88 286 TRP A N 1
ATOM 2225 C CA . TRP A 1 286 ? 29.787 -13.239 -32.849 1.00 87.88 286 TRP A CA 1
ATOM 2226 C C . TRP A 1 286 ? 28.628 -12.364 -32.367 1.00 87.88 286 TRP A C 1
ATOM 2228 O O . TRP A 1 286 ? 27.823 -12.834 -31.562 1.00 87.88 286 TRP A O 1
ATOM 2238 N N . SER A 1 287 ? 28.490 -11.131 -32.862 1.00 86.44 287 SER A N 1
ATOM 2239 C CA . SER A 1 287 ? 27.371 -10.258 -32.487 1.00 86.44 287 SER A CA 1
ATOM 2240 C C . SER A 1 287 ? 26.030 -10.803 -32.992 1.00 86.44 287 SER A C 1
ATOM 2242 O O . SER A 1 287 ? 25.040 -10.761 -32.259 1.00 86.44 287 SER A O 1
ATOM 2244 N N . ILE A 1 288 ? 25.991 -11.409 -34.183 1.00 88.44 288 ILE A N 1
ATOM 2245 C CA . ILE A 1 288 ? 24.808 -12.116 -34.699 1.00 88.44 288 ILE A CA 1
ATOM 2246 C C . ILE A 1 288 ? 24.456 -13.302 -33.796 1.00 88.44 288 ILE A C 1
ATOM 2248 O O . ILE A 1 288 ? 23.311 -13.423 -33.355 1.00 88.44 288 ILE A O 1
ATOM 2252 N N . ILE A 1 289 ? 25.442 -14.147 -33.481 1.00 89.88 289 ILE A N 1
ATOM 2253 C CA . ILE A 1 289 ? 25.244 -15.343 -32.650 1.00 89.88 289 ILE A CA 1
ATOM 2254 C C . ILE A 1 289 ? 24.718 -14.952 -31.264 1.00 89.88 289 ILE A C 1
ATOM 2256 O O . ILE A 1 289 ? 23.709 -15.488 -30.808 1.00 89.88 289 ILE A O 1
ATOM 2260 N N . LEU A 1 290 ? 25.353 -13.985 -30.598 1.00 87.88 290 LEU A N 1
ATOM 2261 C CA . LEU A 1 290 ? 24.924 -13.536 -29.273 1.00 87.88 290 LEU A CA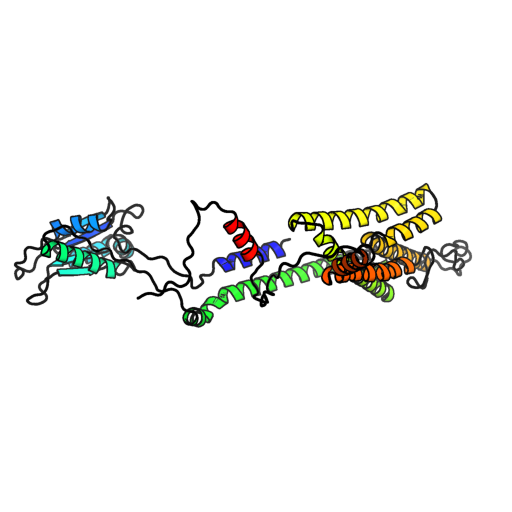 1
ATOM 2262 C C . LEU A 1 290 ? 23.543 -12.871 -29.307 1.00 87.88 290 LEU A C 1
ATOM 2264 O O . LEU A 1 290 ? 22.760 -13.072 -28.379 1.00 87.88 290 LEU A O 1
ATOM 2268 N N . SER A 1 291 ? 23.209 -12.131 -30.371 1.00 87.88 291 SER A N 1
ATOM 2269 C CA . SER A 1 291 ? 21.877 -11.523 -30.534 1.00 87.88 291 SER A CA 1
ATOM 2270 C C . SER A 1 291 ? 20.778 -12.580 -30.691 1.00 87.88 291 SER A C 1
ATOM 2272 O O . SER A 1 291 ? 19.660 -12.379 -30.219 1.00 87.88 291 SER A O 1
ATOM 2274 N N . PHE A 1 292 ? 21.097 -13.726 -31.303 1.00 88.75 292 PHE A N 1
ATOM 2275 C CA . PHE A 1 292 ? 20.169 -14.848 -31.448 1.00 88.75 292 PHE A CA 1
ATOM 2276 C C . PHE A 1 292 ? 19.906 -15.606 -30.136 1.00 88.75 292 PHE A C 1
ATOM 2278 O O . PHE A 1 292 ? 18.805 -16.123 -29.949 1.00 88.75 292 PHE A O 1
ATOM 2285 N N . PHE A 1 293 ? 20.867 -15.671 -29.212 1.00 86.19 293 PHE A N 1
ATOM 2286 C CA . PHE A 1 293 ? 20.674 -16.366 -27.931 1.00 86.19 293 PHE A CA 1
ATOM 2287 C C . PHE A 1 293 ? 20.165 -15.460 -26.808 1.00 86.19 293 PHE A C 1
ATOM 2289 O O . PHE A 1 293 ? 19.393 -15.911 -25.962 1.00 86.19 293 PHE A O 1
ATOM 2296 N N . PHE A 1 294 ? 20.592 -14.196 -26.783 1.00 88.69 294 PHE A N 1
ATOM 2297 C CA . PHE A 1 294 ? 20.359 -13.292 -25.661 1.00 88.69 294 PHE A CA 1
ATOM 2298 C C . PHE A 1 294 ? 19.573 -12.044 -26.099 1.00 88.69 294 PHE A C 1
ATOM 2300 O O . PHE A 1 294 ? 20.168 -11.079 -26.592 1.00 88.69 294 PHE A O 1
ATOM 2307 N N . PRO A 1 295 ? 18.247 -12.001 -25.852 1.00 87.88 295 PRO A N 1
ATOM 2308 C CA . PRO A 1 295 ? 17.405 -10.849 -26.186 1.00 87.88 295 PRO A CA 1
ATOM 2309 C C . PRO A 1 295 ? 17.897 -9.541 -25.543 1.00 87.88 295 PRO A C 1
ATOM 2311 O O . PRO A 1 295 ? 17.838 -8.473 -26.152 1.00 87.88 295 PRO A O 1
ATOM 2314 N N . THR A 1 296 ? 18.431 -9.620 -24.319 1.00 88.00 296 THR A N 1
ATOM 2315 C CA . THR A 1 296 ? 18.944 -8.459 -23.573 1.00 88.00 296 THR A CA 1
ATOM 2316 C C . THR A 1 296 ? 20.232 -7.893 -24.173 1.00 88.00 296 THR A C 1
ATOM 2318 O O . THR A 1 296 ? 20.451 -6.684 -24.131 1.00 88.00 296 THR A O 1
ATOM 2321 N N . TYR A 1 297 ? 21.066 -8.730 -24.794 1.00 88.56 297 TYR A N 1
ATOM 2322 C CA . TYR A 1 297 ? 22.200 -8.235 -25.569 1.00 88.56 297 TYR A CA 1
ATOM 2323 C C . TYR A 1 297 ? 21.741 -7.625 -26.900 1.00 88.56 297 TYR A C 1
ATOM 2325 O O . TYR A 1 297 ? 22.212 -6.550 -27.261 1.00 88.56 297 TYR A O 1
ATOM 2333 N N . SER A 1 298 ? 20.782 -8.256 -27.590 1.00 88.75 298 SER A N 1
ATOM 2334 C CA . SER A 1 298 ? 20.236 -7.759 -28.864 1.00 88.75 298 SER A CA 1
ATOM 2335 C C . SER A 1 298 ? 19.746 -6.308 -28.752 1.00 88.75 298 SER A C 1
ATOM 2337 O O . SER A 1 298 ? 20.124 -5.462 -29.564 1.00 88.75 298 SER A O 1
ATOM 2339 N N . ILE A 1 299 ? 19.000 -5.968 -27.687 1.00 88.69 299 ILE A N 1
ATOM 2340 C CA . ILE A 1 299 ? 18.560 -4.581 -27.465 1.00 88.69 299 ILE A CA 1
ATOM 2341 C C . ILE A 1 299 ? 19.748 -3.648 -27.199 1.00 88.69 299 ILE A C 1
ATOM 2343 O O . ILE A 1 299 ? 19.814 -2.574 -27.789 1.00 88.69 299 ILE A O 1
ATOM 2347 N N . SER A 1 300 ? 20.730 -4.064 -26.392 1.00 86.75 300 SER A N 1
ATOM 2348 C CA . SER A 1 300 ? 21.944 -3.269 -26.160 1.00 86.75 300 SER A CA 1
ATOM 2349 C C . SER A 1 300 ? 22.693 -2.988 -27.466 1.00 86.75 300 SER A C 1
ATOM 2351 O O . SER A 1 300 ? 23.115 -1.857 -27.694 1.00 86.75 300 SER A O 1
ATOM 2353 N N . ASN A 1 301 ? 22.827 -3.994 -28.332 1.00 85.31 301 ASN A N 1
ATOM 2354 C CA . ASN A 1 301 ? 23.504 -3.878 -29.618 1.00 85.31 301 ASN A CA 1
ATOM 2355 C C . ASN A 1 301 ? 22.777 -2.898 -30.556 1.00 85.31 301 ASN A C 1
ATOM 2357 O O . ASN A 1 301 ? 23.414 -2.035 -31.153 1.00 85.31 301 ASN A O 1
ATOM 2361 N N . ILE A 1 302 ? 21.441 -2.959 -30.624 1.00 88.44 302 ILE A N 1
ATOM 2362 C CA . ILE A 1 302 ? 20.622 -2.018 -31.410 1.00 88.44 302 ILE A CA 1
ATOM 2363 C C . ILE A 1 302 ? 20.864 -0.571 -30.965 1.00 88.44 302 ILE A C 1
ATOM 2365 O O . ILE A 1 302 ? 21.083 0.300 -31.806 1.00 88.44 302 ILE A O 1
ATOM 2369 N N . PHE A 1 303 ? 20.871 -0.305 -29.655 1.00 85.88 303 PHE A N 1
ATOM 2370 C CA . PHE A 1 303 ? 21.137 1.038 -29.131 1.00 85.88 303 PHE A CA 1
ATOM 2371 C C . PHE A 1 303 ? 22.546 1.529 -29.490 1.00 85.88 303 PHE A C 1
ATOM 2373 O O . PHE A 1 303 ? 22.700 2.679 -29.902 1.00 85.88 303 PHE A O 1
ATOM 2380 N N . THR A 1 304 ? 23.565 0.673 -29.378 1.00 84.69 304 THR A N 1
ATOM 2381 C CA . THR A 1 304 ? 24.947 1.017 -29.746 1.00 84.69 304 THR A CA 1
ATOM 2382 C C . THR A 1 304 ? 25.094 1.286 -31.247 1.00 84.69 304 THR A C 1
ATOM 2384 O O . THR A 1 304 ? 25.721 2.274 -31.626 1.00 84.69 304 THR A O 1
ATOM 2387 N N . LEU A 1 305 ? 24.479 0.467 -32.106 1.00 84.25 305 LEU A N 1
ATOM 2388 C CA . LEU A 1 305 ? 24.511 0.644 -33.561 1.00 84.25 305 LEU A CA 1
ATOM 2389 C C . LEU A 1 305 ? 23.798 1.928 -33.995 1.00 84.25 305 LEU A C 1
ATOM 2391 O O . LEU A 1 305 ? 24.341 2.689 -34.793 1.00 84.25 305 LEU A O 1
ATOM 2395 N N . ILE A 1 306 ? 22.613 2.211 -33.447 1.00 85.50 306 ILE A N 1
ATOM 2396 C CA . ILE A 1 306 ? 21.876 3.449 -33.741 1.00 85.50 306 ILE A CA 1
ATOM 2397 C C . ILE A 1 306 ? 22.671 4.670 -33.273 1.00 85.50 306 ILE A C 1
ATOM 2399 O O . ILE A 1 306 ? 22.793 5.640 -34.017 1.00 85.50 306 ILE A O 1
ATOM 2403 N N . TYR A 1 307 ? 23.263 4.612 -32.076 1.00 83.94 307 TYR A N 1
ATOM 2404 C CA . TYR A 1 307 ? 24.095 5.698 -31.561 1.00 83.94 307 TYR A CA 1
ATOM 2405 C C . TYR A 1 307 ? 25.281 6.003 -32.474 1.00 83.94 307 TYR A C 1
ATOM 2407 O O . TYR A 1 307 ? 25.500 7.159 -32.827 1.00 83.94 307 TYR A O 1
ATOM 2415 N N . ASN A 1 308 ? 26.039 4.973 -32.860 1.00 81.31 308 ASN A N 1
ATOM 2416 C CA . ASN A 1 308 ? 27.232 5.136 -33.684 1.00 81.31 308 ASN A CA 1
ATOM 2417 C C . ASN A 1 308 ? 26.883 5.648 -35.089 1.00 81.31 308 ASN A C 1
ATOM 2419 O O . ASN A 1 308 ? 27.580 6.523 -35.596 1.00 81.31 308 ASN A O 1
ATOM 2423 N N . ASN A 1 309 ? 25.779 5.174 -35.679 1.00 82.06 309 ASN A N 1
ATOM 2424 C CA . ASN A 1 309 ? 25.287 5.668 -36.966 1.00 82.06 309 ASN A CA 1
ATOM 2425 C C . ASN A 1 309 ? 24.886 7.150 -36.901 1.00 82.06 309 ASN A C 1
ATOM 2427 O O . ASN A 1 309 ? 25.297 7.935 -37.754 1.00 82.06 309 ASN A O 1
ATOM 2431 N N . GLU A 1 310 ? 24.124 7.560 -35.883 1.00 80.00 310 GLU A N 1
ATOM 2432 C CA . GLU A 1 310 ? 23.714 8.961 -35.720 1.00 80.00 310 GLU A CA 1
ATOM 2433 C C . GLU A 1 310 ? 24.894 9.875 -35.389 1.00 80.00 310 GLU A C 1
ATOM 2435 O O . GLU A 1 310 ? 25.010 10.984 -35.915 1.00 80.00 310 GLU A O 1
ATOM 2440 N N . PHE A 1 311 ? 25.820 9.399 -34.560 1.00 81.44 311 PHE A N 1
ATOM 2441 C CA . PH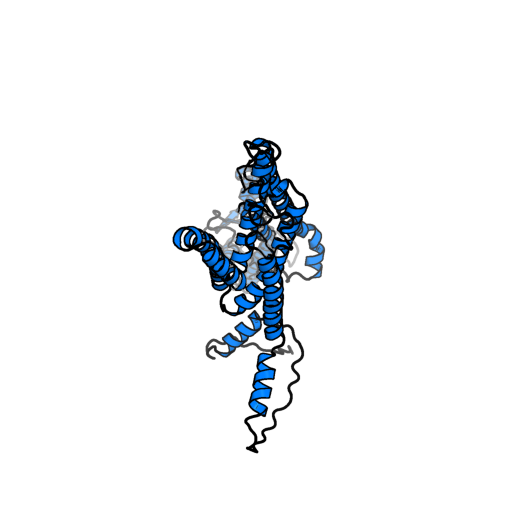E A 1 311 ? 27.060 10.107 -34.276 1.00 81.44 311 PHE A CA 1
ATOM 2442 C C . PHE A 1 311 ? 27.908 10.288 -35.546 1.00 81.44 311 PHE A C 1
ATOM 2444 O O . PHE A 1 311 ? 28.356 11.401 -35.825 1.00 81.44 311 PHE A O 1
ATOM 2451 N N . GLY A 1 312 ? 28.073 9.231 -36.349 1.00 75.94 312 GLY A N 1
ATOM 2452 C CA . GLY A 1 312 ? 28.776 9.273 -37.633 1.00 75.94 312 GLY A CA 1
ATOM 2453 C C . GLY A 1 312 ? 28.114 10.228 -38.626 1.00 75.94 312 GLY A C 1
ATOM 2454 O O . GLY A 1 312 ? 28.782 11.092 -39.192 1.00 75.94 312 GLY A O 1
ATOM 2455 N N . ARG A 1 313 ? 26.784 10.169 -38.760 1.00 78.12 313 ARG A N 1
ATOM 2456 C CA . ARG A 1 313 ? 25.999 11.094 -39.591 1.00 78.12 313 ARG A CA 1
ATOM 2457 C C . ARG A 1 313 ? 26.216 12.550 -39.177 1.00 78.12 313 ARG A C 1
ATOM 2459 O O . ARG A 1 313 ? 26.422 13.409 -40.032 1.00 78.12 313 ARG A O 1
ATOM 2466 N N . GLN A 1 314 ? 26.195 12.846 -37.877 1.00 76.19 314 GLN A N 1
ATOM 2467 C CA . GLN A 1 314 ? 26.445 14.199 -37.371 1.00 76.19 314 GLN A CA 1
ATOM 2468 C C . GLN A 1 314 ? 27.880 14.665 -37.618 1.00 76.19 314 GLN A C 1
ATOM 2470 O O . GLN A 1 314 ? 28.078 15.831 -37.956 1.00 76.19 314 GLN A O 1
ATOM 2475 N N . ALA A 1 315 ? 28.865 13.777 -37.472 1.00 75.81 315 ALA A N 1
ATOM 2476 C CA . ALA A 1 315 ? 30.259 14.091 -37.758 1.00 75.81 315 ALA A CA 1
ATOM 2477 C C . ALA A 1 315 ? 30.457 14.406 -39.250 1.00 75.81 315 ALA A C 1
ATOM 2479 O O . ALA A 1 315 ? 31.043 15.433 -39.583 1.00 75.81 315 ALA A O 1
ATOM 2480 N N . CYS A 1 316 ? 29.886 13.593 -40.143 1.00 77.19 316 CYS A N 1
ATOM 2481 C CA . CYS A 1 316 ? 29.982 13.795 -41.588 1.00 77.19 316 CYS A CA 1
ATOM 2482 C C . CYS A 1 316 ? 29.210 15.031 -42.081 1.00 77.19 316 CYS A C 1
ATOM 2484 O O . CYS A 1 316 ? 29.650 15.671 -43.028 1.00 77.19 316 CYS A O 1
ATOM 2486 N N . GLN A 1 317 ? 28.120 15.439 -41.415 1.00 76.44 317 GLN A N 1
ATOM 2487 C CA . GLN A 1 317 ? 27.412 16.697 -41.718 1.00 76.44 317 GLN A CA 1
ATOM 2488 C C . GLN A 1 317 ? 28.256 17.959 -41.465 1.00 76.44 317 GLN A C 1
ATOM 2490 O O . GLN A 1 317 ? 27.922 19.021 -41.985 1.00 76.44 317 GLN A O 1
ATOM 2495 N N . MET A 1 318 ? 29.325 17.874 -40.664 1.00 74.00 318 MET A N 1
ATOM 2496 C CA . MET A 1 318 ? 30.242 18.999 -40.436 1.00 74.00 318 MET A CA 1
ATOM 2497 C C . MET A 1 318 ? 31.298 19.146 -41.543 1.00 74.00 318 MET A C 1
ATOM 2499 O O . MET A 1 318 ? 32.001 20.155 -41.571 1.00 74.00 318 MET A O 1
ATOM 2503 N N . LEU A 1 319 ? 31.427 18.158 -42.435 1.00 74.81 319 LEU A N 1
ATOM 2504 C CA . LEU A 1 319 ? 32.396 18.138 -43.530 1.00 74.81 319 LEU A CA 1
ATOM 2505 C C . LEU A 1 319 ? 31.706 18.462 -44.861 1.00 74.81 319 LEU A C 1
ATOM 2507 O O . LEU A 1 319 ? 30.698 17.856 -45.214 1.00 74.81 319 LEU A O 1
ATOM 2511 N N . ASP A 1 320 ? 32.273 19.396 -45.629 1.00 74.56 320 ASP A N 1
ATOM 2512 C CA . ASP A 1 320 ? 31.799 19.702 -46.983 1.00 74.56 320 ASP A CA 1
ATOM 2513 C C . ASP A 1 320 ? 32.539 18.835 -48.010 1.00 74.56 320 ASP A C 1
ATOM 2515 O O . ASP A 1 320 ? 33.691 19.101 -48.368 1.00 74.56 320 ASP A O 1
ATOM 2519 N N . CYS A 1 321 ? 31.868 17.783 -48.483 1.00 72.88 321 CYS A N 1
ATOM 2520 C CA . CYS A 1 321 ? 32.420 16.819 -49.438 1.00 72.88 321 CYS A CA 1
ATOM 2521 C C . CYS A 1 321 ? 32.707 17.404 -50.834 1.00 72.88 321 CYS A C 1
ATOM 2523 O O . CYS A 1 321 ? 33.348 16.741 -51.651 1.00 72.88 321 CYS A O 1
ATOM 2525 N N . ASN A 1 322 ? 32.277 18.639 -51.120 1.00 76.31 322 ASN A N 1
ATOM 2526 C CA . ASN A 1 322 ? 32.603 19.327 -52.372 1.00 76.31 322 ASN A CA 1
ATOM 2527 C C . ASN A 1 322 ? 34.016 19.923 -52.369 1.00 76.31 322 ASN A C 1
ATOM 2529 O O . ASN A 1 322 ? 34.576 20.205 -53.430 1.00 76.31 322 ASN A O 1
ATOM 2533 N N . ASN A 1 323 ? 34.603 20.120 -51.188 1.00 77.81 323 ASN A N 1
ATOM 2534 C CA . ASN A 1 323 ? 35.926 20.706 -51.060 1.00 77.81 323 ASN A CA 1
ATOM 2535 C C . ASN A 1 323 ? 37.009 19.623 -51.271 1.00 77.81 323 ASN A C 1
ATOM 2537 O O . ASN A 1 323 ? 36.990 18.597 -50.581 1.00 77.81 323 ASN A O 1
ATOM 2541 N N . PRO A 1 324 ? 37.982 19.824 -52.183 1.00 73.50 324 PRO A N 1
ATOM 2542 C CA . PRO A 1 324 ? 39.010 18.825 -52.488 1.00 73.50 324 PRO A CA 1
ATOM 2543 C C . PRO A 1 324 ? 39.866 18.413 -51.279 1.00 73.50 324 PRO A C 1
ATOM 2545 O O . PRO A 1 324 ? 40.387 17.301 -51.276 1.00 73.50 324 PRO A O 1
ATOM 2548 N N . LEU A 1 325 ? 39.970 19.251 -50.238 1.00 67.88 325 LEU A N 1
ATOM 2549 C CA . LEU A 1 325 ? 40.688 18.922 -48.997 1.00 67.88 325 LEU A CA 1
ATOM 2550 C C . LEU A 1 325 ? 39.968 17.876 -48.131 1.00 67.88 325 LEU A C 1
ATOM 2552 O O . LEU A 1 325 ? 40.621 17.087 -47.455 1.00 67.88 325 LEU A O 1
ATOM 2556 N N . PHE A 1 326 ? 38.633 17.848 -48.149 1.00 67.38 326 PHE A N 1
ATOM 2557 C CA . PHE A 1 326 ? 37.834 16.926 -47.331 1.00 67.38 326 PHE A CA 1
ATOM 2558 C C . PHE A 1 326 ? 37.363 15.693 -48.107 1.00 67.38 326 PHE A C 1
ATOM 2560 O O . PHE A 1 326 ? 37.025 14.682 -47.496 1.00 67.38 326 PHE A O 1
ATOM 2567 N N . LYS A 1 327 ? 37.443 15.727 -49.444 1.00 67.62 327 LYS A N 1
ATOM 2568 C CA . LYS A 1 327 ? 37.156 14.590 -50.333 1.00 67.62 327 LYS A CA 1
ATOM 2569 C C . LYS A 1 327 ? 38.086 13.386 -50.111 1.00 67.62 327 LYS A C 1
ATOM 2571 O O . LYS A 1 327 ? 37.729 12.268 -50.464 1.00 67.62 327 LYS A O 1
ATOM 2576 N N . GLN A 1 328 ? 39.258 13.597 -49.505 1.00 67.50 328 GLN A N 1
ATOM 2577 C CA . GLN A 1 328 ? 40.193 12.524 -49.148 1.00 67.50 328 GLN A CA 1
ATOM 2578 C C . GLN A 1 328 ? 39.701 11.665 -47.965 1.00 67.50 328 GLN A C 1
ATOM 2580 O O . GLN A 1 328 ? 40.162 10.538 -47.798 1.00 67.50 328 GLN A O 1
ATOM 2585 N N . ASN A 1 329 ? 38.735 12.145 -47.170 1.00 69.50 329 ASN A N 1
ATOM 2586 C CA . ASN A 1 329 ? 38.106 11.352 -46.112 1.00 69.50 329 ASN A CA 1
ATOM 2587 C C . ASN A 1 329 ? 37.015 10.439 -46.697 1.00 69.50 329 ASN A C 1
ATOM 2589 O O . ASN A 1 329 ? 35.825 10.773 -46.669 1.00 69.50 329 ASN A O 1
ATOM 2593 N N . LEU A 1 330 ? 37.418 9.259 -47.190 1.00 68.94 330 LEU A N 1
ATOM 2594 C CA . LEU A 1 330 ? 36.491 8.245 -47.723 1.00 68.94 330 LEU A CA 1
ATOM 2595 C C . LEU A 1 330 ? 35.420 7.811 -46.703 1.00 68.94 330 LEU A C 1
ATOM 2597 O O . LEU A 1 330 ? 34.312 7.475 -47.097 1.00 68.94 330 LEU A O 1
ATOM 2601 N N . GLN A 1 331 ? 35.701 7.926 -45.402 1.00 71.19 331 GLN A N 1
ATOM 2602 C CA . GLN A 1 331 ? 34.780 7.572 -44.311 1.00 71.19 331 GLN A CA 1
ATOM 2603 C C . GLN A 1 331 ? 33.461 8.370 -44.297 1.00 71.19 331 GLN A C 1
ATOM 2605 O O . GLN A 1 331 ? 32.464 7.898 -43.755 1.00 71.19 331 GLN A O 1
ATOM 2610 N N . CYS A 1 332 ? 33.446 9.578 -44.872 1.00 72.75 332 CYS A N 1
ATOM 2611 C CA . CYS A 1 332 ? 32.253 10.434 -44.949 1.00 72.75 332 CYS A CA 1
ATOM 2612 C C . CYS A 1 332 ? 31.850 10.793 -46.384 1.00 72.75 332 CYS A C 1
ATOM 2614 O O . CYS A 1 332 ? 30.670 11.035 -46.630 1.00 72.75 332 CYS A O 1
ATOM 2616 N N . CYS A 1 333 ? 32.814 10.854 -47.308 1.00 73.94 333 CYS A N 1
ATOM 2617 C CA . CYS A 1 333 ? 32.615 11.304 -48.690 1.00 73.94 333 CYS A CA 1
ATOM 2618 C C . CYS A 1 333 ? 32.904 10.205 -49.736 1.00 73.94 333 CYS A C 1
ATOM 2620 O O . CYS A 1 333 ? 33.015 10.514 -50.924 1.00 73.94 333 CYS A O 1
ATOM 2622 N N . GLY A 1 334 ? 33.093 8.953 -49.297 1.00 71.81 334 GLY A N 1
ATOM 2623 C CA . GLY A 1 334 ? 33.333 7.781 -50.144 1.00 71.81 334 GLY A CA 1
ATOM 2624 C C . GLY A 1 334 ? 32.055 7.158 -50.716 1.00 71.81 334 GLY A C 1
ATOM 2625 O O . GLY A 1 334 ? 30.982 7.760 -50.684 1.00 71.81 334 GLY A O 1
ATOM 2626 N N . GLY A 1 335 ? 32.181 5.956 -51.286 1.00 73.06 335 GLY A N 1
ATOM 2627 C CA . GLY A 1 335 ? 31.048 5.183 -51.805 1.00 73.06 335 GLY A CA 1
ATOM 2628 C C . GLY A 1 335 ? 30.223 4.507 -50.696 1.00 73.06 335 GLY A C 1
ATOM 2629 O O . GLY A 1 335 ? 30.604 4.564 -49.531 1.00 73.06 335 GLY A O 1
ATOM 2630 N N . PRO A 1 336 ? 29.107 3.832 -51.029 1.00 65.81 336 PRO A N 1
ATOM 2631 C CA . PRO A 1 336 ? 28.213 3.201 -50.049 1.00 65.81 336 PRO A CA 1
ATOM 2632 C C . PRO A 1 336 ? 28.887 2.167 -49.127 1.00 65.81 336 PRO A C 1
ATOM 2634 O O . PRO A 1 336 ? 28.400 1.966 -48.020 1.00 65.81 336 PRO A O 1
ATOM 2637 N N . ASP A 1 337 ? 30.006 1.567 -49.543 1.00 66.06 337 ASP A N 1
ATOM 2638 C CA . ASP A 1 337 ? 30.763 0.593 -48.740 1.00 66.06 337 ASP A CA 1
ATOM 2639 C C . ASP A 1 337 ? 31.819 1.240 -47.818 1.00 66.06 337 ASP A C 1
ATOM 2641 O O . ASP A 1 337 ? 32.273 0.611 -46.864 1.00 66.06 337 ASP A O 1
ATOM 2645 N N . ASP A 1 338 ? 32.192 2.501 -48.073 1.00 68.81 338 ASP A N 1
ATOM 2646 C CA . ASP A 1 338 ? 33.244 3.219 -47.335 1.00 68.81 338 ASP A CA 1
ATOM 2647 C C . ASP A 1 338 ? 32.686 4.142 -46.236 1.00 68.81 338 ASP A C 1
ATOM 2649 O O . ASP A 1 338 ? 33.430 4.605 -45.367 1.00 68.81 338 ASP A O 1
ATOM 2653 N N . ILE A 1 339 ? 31.383 4.445 -46.278 1.00 74.12 339 ILE A N 1
ATOM 2654 C CA . ILE A 1 339 ? 30.739 5.398 -45.369 1.00 74.12 339 ILE A CA 1
ATOM 2655 C C . ILE A 1 339 ? 30.461 4.741 -44.007 1.00 74.12 339 ILE A C 1
ATOM 2657 O O . ILE A 1 339 ? 29.914 3.648 -43.906 1.00 74.12 339 ILE A O 1
ATOM 2661 N N . ILE A 1 340 ? 30.781 5.455 -42.925 1.00 73.19 340 ILE A N 1
ATOM 2662 C CA . ILE A 1 340 ? 30.648 4.981 -41.531 1.00 73.19 340 ILE A CA 1
ATOM 2663 C C . ILE A 1 340 ? 29.206 4.943 -40.988 1.00 73.19 340 ILE A C 1
ATOM 2665 O O . ILE A 1 340 ? 28.998 4.651 -39.810 1.00 73.19 340 ILE A O 1
ATOM 2669 N N . TYR A 1 341 ? 28.215 5.296 -41.806 1.00 74.75 341 TYR A N 1
ATOM 2670 C CA . TYR A 1 341 ? 26.801 5.319 -41.442 1.00 74.75 341 TYR A CA 1
ATOM 2671 C C . TYR A 1 341 ? 25.927 4.861 -42.613 1.00 74.75 341 TYR A C 1
ATOM 2673 O O . TYR A 1 341 ? 26.232 5.132 -43.772 1.00 74.75 341 TYR A O 1
ATOM 2681 N N . THR A 1 342 ? 24.803 4.212 -42.314 1.00 79.12 342 THR A N 1
ATOM 2682 C CA . THR A 1 342 ? 23.828 3.791 -43.333 1.00 79.12 342 THR A CA 1
ATOM 2683 C C . THR A 1 342 ? 22.634 4.745 -43.404 1.00 79.12 342 THR A C 1
ATOM 2685 O O . THR A 1 342 ? 22.197 5.306 -42.397 1.00 79.12 342 THR A O 1
ATOM 2688 N N . HIS A 1 343 ? 22.076 4.951 -44.601 1.00 72.56 343 HIS A N 1
ATOM 2689 C CA . HIS A 1 343 ? 20.907 5.820 -44.784 1.00 72.56 343 HIS A CA 1
ATOM 2690 C C . HIS A 1 343 ? 19.601 5.166 -44.312 1.00 72.56 343 HIS A C 1
ATOM 2692 O O . HIS A 1 343 ? 18.715 5.872 -43.835 1.00 72.56 343 HIS A O 1
ATOM 2698 N N . ASN A 1 344 ? 19.495 3.837 -44.412 1.00 80.50 344 ASN A N 1
ATOM 2699 C CA . ASN A 1 344 ? 18.302 3.071 -44.050 1.00 80.50 344 ASN A CA 1
ATOM 2700 C C . ASN A 1 344 ? 18.656 1.978 -43.037 1.00 80.50 344 ASN A C 1
ATOM 2702 O O . ASN A 1 344 ? 18.823 0.812 -43.383 1.00 80.50 344 ASN A O 1
ATOM 2706 N N . ILE A 1 345 ? 18.722 2.358 -41.761 1.00 80.75 345 ILE A N 1
ATOM 2707 C CA . ILE A 1 345 ? 19.226 1.489 -40.687 1.00 80.75 345 ILE A CA 1
ATOM 2708 C C . ILE A 1 345 ? 18.429 0.187 -40.500 1.00 80.75 345 ILE A C 1
ATOM 2710 O O . ILE A 1 345 ? 18.995 -0.828 -40.099 1.00 80.75 345 ILE A O 1
ATOM 2714 N N . LEU A 1 346 ? 17.126 0.198 -40.806 1.00 78.50 346 LEU A N 1
ATOM 2715 C CA . LEU A 1 346 ? 16.220 -0.933 -40.572 1.00 78.50 346 LEU A CA 1
ATOM 2716 C C . LEU A 1 346 ? 16.323 -2.029 -41.646 1.00 78.50 346 LEU A C 1
ATOM 2718 O O . LEU A 1 346 ? 16.155 -3.203 -41.331 1.00 78.50 346 LEU A O 1
ATOM 2722 N N . SER A 1 347 ? 16.565 -1.647 -42.902 1.00 77.81 347 SER A N 1
ATOM 2723 C CA . SER A 1 347 ? 16.591 -2.563 -44.053 1.00 77.81 347 SER A CA 1
ATOM 2724 C C . SER A 1 347 ? 17.996 -3.015 -44.440 1.00 77.81 347 SER A C 1
ATOM 2726 O O . SER A 1 347 ? 18.144 -3.845 -45.330 1.00 77.81 347 SER A O 1
ATOM 2728 N N . ASP A 1 348 ? 19.023 -2.434 -43.826 1.00 81.00 348 ASP A N 1
ATOM 2729 C CA . ASP A 1 348 ? 20.408 -2.763 -44.120 1.00 81.00 348 ASP A CA 1
ATOM 2730 C C . ASP A 1 348 ? 20.809 -4.082 -43.437 1.00 81.00 348 ASP A C 1
ATOM 2732 O O . ASP A 1 348 ? 20.683 -4.247 -42.219 1.00 81.00 348 ASP A O 1
ATOM 2736 N N . SER A 1 349 ? 21.271 -5.039 -44.243 1.00 76.31 349 SER A N 1
ATOM 2737 C CA . SER A 1 349 ? 21.741 -6.352 -43.798 1.00 76.31 349 SER A CA 1
ATOM 2738 C C . SER A 1 349 ? 23.213 -6.364 -43.386 1.00 76.31 349 SER A C 1
ATOM 2740 O O . SER A 1 349 ? 23.689 -7.390 -42.899 1.00 76.31 349 SER A O 1
ATOM 2742 N N . GLY A 1 350 ? 23.940 -5.267 -43.622 1.00 77.62 350 GLY A N 1
ATOM 2743 C CA . GLY A 1 350 ? 25.365 -5.134 -43.343 1.00 77.62 350 GLY A CA 1
ATOM 2744 C C . GLY A 1 350 ? 25.705 -4.954 -41.860 1.00 77.62 350 GLY A C 1
ATOM 2745 O O . GLY A 1 350 ? 24.875 -5.106 -40.965 1.00 77.62 350 GLY A O 1
ATOM 2746 N N . ARG A 1 351 ? 26.968 -4.609 -41.589 1.00 77.00 351 ARG A N 1
ATOM 2747 C CA . ARG A 1 351 ? 27.518 -4.441 -40.225 1.00 77.00 351 ARG A CA 1
ATOM 2748 C C . ARG A 1 351 ? 26.996 -3.207 -39.493 1.00 77.00 351 ARG A C 1
ATOM 2750 O O . ARG A 1 351 ? 27.084 -3.131 -38.272 1.00 77.00 351 ARG A O 1
ATOM 2757 N N . LEU A 1 352 ? 26.469 -2.254 -40.253 1.00 76.75 352 LEU A N 1
ATOM 2758 C CA . LEU A 1 352 ? 25.967 -0.966 -39.779 1.00 76.75 352 LEU A CA 1
ATOM 2759 C C . LEU A 1 352 ? 24.440 -0.975 -39.585 1.00 76.75 352 LEU A C 1
ATOM 2761 O O . LEU A 1 352 ? 23.894 -0.041 -38.998 1.00 76.75 352 LEU A O 1
ATOM 2765 N N . GLY A 1 353 ? 23.752 -2.020 -40.058 1.00 83.75 353 GLY A N 1
ATOM 2766 C CA . GLY A 1 353 ? 22.299 -2.161 -39.991 1.00 83.75 353 GLY A CA 1
ATOM 2767 C C . GLY A 1 353 ? 21.804 -2.945 -38.774 1.00 83.75 353 GLY A C 1
ATOM 2768 O O . GLY A 1 353 ? 22.542 -3.702 -38.143 1.00 83.75 353 GLY A O 1
ATOM 2769 N N . ILE A 1 354 ? 20.517 -2.785 -38.454 1.00 86.31 354 ILE A N 1
ATOM 2770 C CA . ILE A 1 354 ? 19.854 -3.462 -37.321 1.00 86.31 354 ILE A CA 1
ATOM 2771 C C . ILE A 1 354 ? 18.876 -4.565 -37.756 1.00 86.31 354 ILE A C 1
ATOM 2773 O O . ILE A 1 354 ? 18.129 -5.089 -36.928 1.00 86.31 354 ILE A O 1
ATOM 2777 N N . MET A 1 355 ? 18.869 -4.935 -39.040 1.00 88.00 355 MET A N 1
ATOM 2778 C CA . MET A 1 355 ? 17.896 -5.873 -39.609 1.00 88.00 355 MET A CA 1
ATOM 2779 C C . MET A 1 355 ? 17.900 -7.237 -38.894 1.00 88.00 355 MET A C 1
ATOM 2781 O O . MET A 1 355 ? 16.847 -7.732 -38.491 1.00 88.00 355 MET A O 1
ATOM 2785 N N . TRP A 1 356 ? 19.078 -7.831 -38.675 1.00 88.69 356 TRP A N 1
ATOM 2786 C CA . TRP A 1 356 ? 19.210 -9.150 -38.040 1.00 88.69 356 TRP A CA 1
ATOM 2787 C C . TRP A 1 356 ? 18.716 -9.188 -36.581 1.00 88.69 356 TRP A C 1
ATOM 2789 O O . TRP A 1 356 ? 17.858 -10.022 -36.287 1.00 88.69 356 TRP A O 1
ATOM 2799 N N . PRO A 1 357 ? 19.158 -8.286 -35.675 1.00 87.75 357 PRO A N 1
ATOM 2800 C CA . PRO A 1 357 ? 18.605 -8.184 -34.321 1.00 87.75 357 PRO A CA 1
ATOM 2801 C C . PRO A 1 357 ? 17.072 -8.087 -34.267 1.00 87.75 357 PRO A C 1
ATOM 2803 O O . PRO A 1 357 ? 16.438 -8.727 -33.426 1.00 87.75 357 PRO A O 1
ATOM 2806 N N . VAL A 1 358 ? 16.463 -7.323 -35.183 1.00 89.62 358 VAL A N 1
ATOM 2807 C CA . VAL A 1 358 ? 15.002 -7.143 -35.252 1.00 89.62 358 VAL A CA 1
ATOM 2808 C C . VAL A 1 358 ? 14.298 -8.426 -35.704 1.00 89.62 358 VAL A C 1
ATOM 2810 O O . VAL A 1 358 ? 13.303 -8.826 -35.096 1.00 89.62 358 VAL A O 1
ATOM 2813 N N . ILE A 1 359 ? 14.828 -9.115 -36.721 1.00 90.50 359 ILE A N 1
ATOM 2814 C CA . ILE A 1 359 ? 14.306 -10.418 -37.167 1.00 90.50 359 ILE A CA 1
ATOM 2815 C C . ILE A 1 359 ? 14.400 -11.449 -36.035 1.00 90.50 359 ILE A C 1
ATOM 2817 O O . ILE A 1 359 ? 13.448 -12.197 -35.798 1.00 90.50 359 ILE A O 1
ATOM 2821 N N . PHE A 1 360 ? 15.511 -11.462 -35.293 1.00 91.38 360 PHE A N 1
ATOM 2822 C CA . PHE A 1 360 ? 15.684 -12.369 -34.161 1.00 91.38 360 PHE A CA 1
ATOM 2823 C C . PHE A 1 360 ? 14.677 -12.113 -33.045 1.00 91.38 360 PHE A C 1
ATOM 2825 O O . PHE A 1 360 ? 14.150 -13.088 -32.514 1.00 91.38 360 PHE A O 1
ATOM 2832 N N . PHE A 1 361 ? 14.315 -10.861 -32.746 1.00 91.81 361 PHE A N 1
ATOM 2833 C CA . PHE A 1 361 ? 13.218 -10.601 -31.808 1.00 91.81 361 PHE A CA 1
ATOM 2834 C C . PHE A 1 361 ? 11.885 -11.176 -32.284 1.00 91.81 361 PHE A C 1
ATOM 2836 O O . PHE A 1 361 ? 11.141 -11.737 -31.481 1.00 91.81 361 PHE A O 1
ATOM 2843 N N . GLY A 1 362 ? 11.589 -11.092 -33.583 1.00 89.88 362 GLY A N 1
ATOM 2844 C CA . GLY A 1 362 ? 10.409 -11.741 -34.151 1.00 89.88 362 GLY A CA 1
ATOM 2845 C C . GLY A 1 362 ? 10.421 -13.252 -33.895 1.00 89.88 362 GLY A C 1
ATOM 2846 O O . GLY A 1 362 ? 9.499 -13.789 -33.281 1.00 89.88 362 GLY A O 1
ATOM 2847 N N . ILE A 1 363 ? 11.500 -13.927 -34.302 1.00 92.44 363 ILE A N 1
ATOM 2848 C CA . ILE A 1 363 ? 11.648 -15.388 -34.186 1.00 92.44 363 ILE A CA 1
ATOM 2849 C C . ILE A 1 363 ? 11.624 -15.844 -32.720 1.00 92.44 363 ILE A C 1
ATOM 2851 O O . ILE A 1 363 ? 10.873 -16.755 -32.370 1.00 92.44 363 ILE A O 1
ATOM 2855 N N . GLN A 1 364 ? 12.408 -15.203 -31.850 1.00 92.38 364 GLN A N 1
ATOM 2856 C CA . GLN A 1 364 ? 12.455 -15.501 -30.416 1.00 92.38 364 GLN A CA 1
ATOM 2857 C C . GLN A 1 364 ? 11.098 -15.277 -29.752 1.00 92.38 364 GLN A C 1
ATOM 2859 O O . GLN A 1 364 ? 10.670 -16.100 -28.951 1.00 92.38 364 GLN A O 1
ATOM 2864 N N . GLY A 1 365 ? 10.397 -14.194 -30.102 1.00 92.25 365 GLY A N 1
ATOM 2865 C CA . GLY A 1 365 ? 9.072 -13.894 -29.568 1.00 92.25 365 GLY A CA 1
ATOM 2866 C C . GLY A 1 365 ? 8.075 -15.003 -29.868 1.00 92.25 365 GLY A C 1
ATOM 2867 O O . GLY A 1 365 ? 7.431 -15.508 -28.950 1.00 92.25 365 GLY A O 1
ATOM 2868 N N . PHE A 1 366 ? 7.998 -15.441 -31.128 1.00 93.69 366 PHE A N 1
ATOM 2869 C CA . PHE A 1 366 ? 7.153 -16.578 -31.501 1.00 93.69 366 PHE A CA 1
ATOM 2870 C C . PHE A 1 366 ? 7.568 -17.869 -30.792 1.00 93.69 366 PHE A C 1
ATOM 2872 O O . PHE A 1 366 ? 6.702 -18.601 -30.318 1.00 93.69 366 PHE A O 1
ATOM 2879 N N . LEU A 1 367 ? 8.871 -18.133 -30.666 1.00 92.62 367 LEU A N 1
ATOM 2880 C CA . LEU A 1 367 ? 9.383 -19.313 -29.971 1.00 92.62 367 LEU A CA 1
ATOM 2881 C C . LEU A 1 367 ? 9.005 -19.312 -28.483 1.00 92.62 367 LEU A C 1
ATOM 2883 O O . LEU A 1 367 ? 8.531 -20.325 -27.975 1.00 92.62 367 LEU A O 1
ATOM 2887 N N . TYR A 1 368 ? 9.166 -18.190 -27.781 1.00 93.12 368 TYR A N 1
ATOM 2888 C CA . TYR A 1 368 ? 8.820 -18.091 -26.363 1.00 93.12 368 TYR A CA 1
ATOM 2889 C C . TYR A 1 368 ? 7.314 -18.173 -26.136 1.00 93.12 368 TYR A C 1
ATOM 2891 O O . TYR A 1 368 ? 6.882 -18.912 -25.256 1.00 93.12 368 TYR A O 1
ATOM 2899 N N . TRP A 1 369 ? 6.505 -17.507 -26.961 1.00 92.81 369 TRP A N 1
ATOM 2900 C CA . TRP A 1 369 ? 5.050 -17.666 -26.919 1.00 92.81 369 TRP A CA 1
ATOM 2901 C C . TRP A 1 369 ? 4.622 -19.111 -27.182 1.00 92.81 369 TRP A C 1
ATOM 2903 O O . TRP A 1 369 ? 3.776 -19.642 -26.465 1.00 92.81 369 TRP A O 1
ATOM 2913 N N . TYR A 1 370 ? 5.247 -19.784 -28.149 1.00 91.19 370 TYR A N 1
ATOM 2914 C CA . TYR A 1 370 ? 5.012 -21.203 -28.390 1.00 91.19 370 TYR A CA 1
ATOM 2915 C C . TYR A 1 370 ? 5.362 -22.060 -27.166 1.00 91.19 370 TYR A C 1
ATOM 2917 O O . TYR A 1 370 ? 4.582 -22.936 -26.807 1.00 91.19 370 TYR A O 1
ATOM 2925 N N . LEU A 1 371 ? 6.485 -21.802 -26.486 1.00 89.12 371 LEU A N 1
ATOM 2926 C CA . LEU A 1 371 ? 6.859 -22.523 -25.262 1.00 89.12 371 LEU A CA 1
ATOM 2927 C C . LEU A 1 371 ? 5.857 -22.312 -24.119 1.00 89.12 371 LEU A C 1
ATOM 2929 O O . LEU A 1 371 ? 5.579 -23.260 -23.379 1.00 89.12 371 LEU A O 1
ATOM 2933 N N . VAL A 1 372 ? 5.304 -21.104 -23.990 1.00 89.94 372 VAL A N 1
ATOM 2934 C CA . VAL A 1 372 ? 4.228 -20.799 -23.037 1.00 89.94 372 VAL A CA 1
ATOM 2935 C C . VAL A 1 372 ? 2.984 -21.628 -23.360 1.00 89.94 372 VAL A C 1
ATOM 2937 O O . VAL A 1 372 ? 2.548 -22.428 -22.530 1.00 89.94 372 VAL A O 1
ATOM 2940 N N . PHE A 1 373 ? 2.483 -21.550 -24.595 1.00 87.50 373 PHE A N 1
ATOM 2941 C CA . PHE A 1 373 ? 1.295 -22.301 -25.009 1.00 87.50 373 PHE A CA 1
ATOM 2942 C C . PHE A 1 373 ? 1.494 -23.820 -24.938 1.00 87.50 373 PHE A C 1
ATOM 2944 O O . PHE A 1 373 ? 0.635 -24.536 -24.428 1.00 87.50 373 PHE A O 1
ATOM 2951 N N . ALA A 1 374 ? 2.636 -24.341 -25.393 1.00 84.50 374 ALA A N 1
ATOM 2952 C CA . ALA A 1 374 ? 2.934 -25.773 -25.361 1.00 84.50 374 ALA A CA 1
ATOM 2953 C C . ALA A 1 374 ? 2.894 -26.342 -23.934 1.00 84.50 374 ALA A C 1
ATOM 2955 O O . ALA A 1 374 ? 2.548 -27.513 -23.731 1.00 84.50 374 ALA A O 1
ATOM 2956 N N . ARG A 1 375 ? 3.239 -25.515 -22.941 1.00 81.00 375 ARG A N 1
ATOM 2957 C CA . ARG A 1 375 ? 3.201 -25.892 -21.532 1.00 81.00 375 ARG A CA 1
ATOM 2958 C C . ARG A 1 375 ? 1.798 -25.779 -20.940 1.00 81.00 375 ARG A C 1
ATOM 2960 O O . ARG A 1 375 ? 1.383 -26.719 -20.266 1.00 81.00 375 ARG A O 1
ATOM 2967 N N . GLU A 1 376 ? 1.073 -24.697 -21.217 1.00 82.31 376 GLU A N 1
ATOM 2968 C CA . GLU A 1 376 ? -0.305 -24.494 -20.739 1.00 82.31 376 GLU A CA 1
ATOM 2969 C C . GLU A 1 376 ? -1.277 -25.548 -21.291 1.00 82.31 376 GLU A C 1
ATOM 2971 O O . GLU A 1 376 ? -2.097 -26.087 -20.550 1.00 82.31 376 GLU A O 1
ATOM 2976 N N . TYR A 1 377 ? -1.124 -25.943 -22.558 1.00 75.31 377 TYR A N 1
ATOM 2977 C CA . TYR A 1 377 ? -1.977 -26.946 -23.204 1.00 75.31 377 TYR A CA 1
ATOM 2978 C C . TYR A 1 377 ? -1.582 -28.405 -22.916 1.00 75.31 377 TYR A C 1
ATOM 2980 O O . TYR A 1 377 ? -2.142 -29.323 -23.516 1.00 75.31 377 TYR A O 1
ATOM 2988 N N . ASN A 1 378 ? -0.636 -28.671 -22.001 1.00 64.19 378 ASN A N 1
ATOM 2989 C CA . ASN A 1 378 ? -0.224 -30.036 -21.635 1.00 64.19 378 ASN A CA 1
ATOM 2990 C C . ASN A 1 378 ? 0.151 -30.927 -22.848 1.00 64.19 378 ASN A C 1
ATOM 2992 O O . ASN A 1 378 ? 0.024 -32.155 -22.798 1.00 64.19 378 ASN A O 1
ATOM 2996 N N . LEU A 1 379 ? 0.671 -30.342 -23.935 1.00 54.69 379 LEU A N 1
ATOM 2997 C CA . LEU A 1 379 ? 1.040 -31.072 -25.159 1.00 54.69 379 LEU A CA 1
ATOM 2998 C C . LEU A 1 379 ? 2.100 -32.156 -24.887 1.00 54.69 379 LEU A C 1
ATOM 3000 O O . LEU A 1 379 ? 2.129 -33.191 -25.550 1.00 54.69 379 LEU A O 1
ATOM 3004 N N . ALA A 1 380 ? 2.897 -31.981 -23.827 1.00 54.00 380 ALA A N 1
ATOM 3005 C CA . ALA A 1 380 ? 3.844 -32.976 -23.332 1.00 54.00 380 ALA A CA 1
ATOM 3006 C C . ALA A 1 380 ? 3.181 -34.296 -22.880 1.00 54.00 380 ALA A C 1
ATOM 3008 O O . ALA A 1 380 ? 3.753 -35.362 -23.098 1.00 54.00 380 ALA A O 1
ATOM 3009 N N . LYS A 1 381 ? 1.967 -34.270 -22.304 1.00 53.97 381 LYS A N 1
ATOM 3010 C CA . LYS A 1 381 ? 1.220 -35.501 -21.972 1.00 53.97 381 LYS A CA 1
ATOM 3011 C C . LYS A 1 381 ? 0.681 -36.192 -23.229 1.00 53.97 381 LYS A C 1
ATOM 3013 O O . LYS A 1 381 ? 0.713 -37.417 -23.290 1.00 53.97 381 LYS A O 1
ATOM 3018 N N . SER A 1 382 ? 0.248 -35.427 -24.233 1.00 53.69 382 SER A N 1
ATOM 3019 C CA . SER A 1 382 ? -0.299 -35.960 -25.492 1.00 53.69 382 SER A CA 1
ATOM 3020 C C . SER A 1 382 ? 0.781 -36.584 -26.391 1.00 53.69 382 SER A C 1
ATOM 3022 O O . SER A 1 382 ? 0.601 -37.681 -26.917 1.00 53.69 382 SER A O 1
ATOM 3024 N N . ILE A 1 383 ? 1.963 -35.961 -26.486 1.00 55.75 383 ILE A N 1
ATOM 3025 C CA . ILE A 1 383 ? 3.094 -36.487 -27.273 1.00 55.75 383 ILE A CA 1
ATOM 3026 C C . ILE A 1 383 ? 3.703 -37.737 -26.613 1.00 55.75 383 ILE A C 1
ATOM 3028 O O . ILE A 1 383 ? 4.002 -38.714 -27.300 1.00 55.75 383 ILE A O 1
ATOM 3032 N N . VAL A 1 384 ? 3.823 -37.768 -25.278 1.00 58.00 384 VAL A N 1
ATOM 3033 C CA . VAL A 1 384 ? 4.271 -38.971 -24.547 1.00 58.00 384 VAL A CA 1
ATOM 3034 C C . VAL A 1 384 ? 3.241 -40.105 -24.645 1.00 58.00 384 VAL A C 1
ATOM 3036 O O . VAL A 1 384 ? 3.633 -41.268 -24.739 1.00 58.00 384 VAL A O 1
ATOM 3039 N N . ALA A 1 385 ? 1.940 -39.795 -24.679 1.00 55.38 385 ALA A N 1
ATOM 3040 C CA . ALA A 1 385 ? 0.890 -40.784 -24.924 1.00 55.38 385 ALA A CA 1
ATOM 3041 C C . ALA A 1 385 ? 0.936 -41.344 -26.360 1.00 55.38 385 ALA A C 1
ATOM 3043 O O . ALA A 1 385 ? 0.832 -42.557 -26.540 1.00 55.38 385 ALA A O 1
ATOM 3044 N N . MET A 1 386 ? 1.190 -40.504 -27.372 1.00 50.41 386 MET A N 1
ATOM 3045 C CA . MET A 1 386 ? 1.367 -40.952 -28.761 1.00 50.41 386 MET A CA 1
ATOM 3046 C C . MET A 1 386 ? 2.615 -41.826 -28.945 1.00 50.41 386 MET A C 1
ATOM 3048 O O . MET A 1 386 ? 2.510 -42.904 -29.534 1.00 50.41 386 MET A O 1
ATOM 3052 N N . CYS A 1 387 ? 3.766 -41.440 -28.380 1.00 50.22 387 CYS A N 1
ATOM 3053 C CA . CYS A 1 387 ? 4.986 -42.257 -28.434 1.00 50.22 387 CYS A CA 1
ATOM 3054 C C . CYS A 1 387 ? 4.848 -43.586 -27.674 1.00 50.22 387 CYS A C 1
ATOM 3056 O O . CYS A 1 387 ? 5.366 -44.604 -28.130 1.00 50.22 387 CYS A O 1
ATOM 3058 N N . LYS A 1 388 ? 4.099 -43.623 -26.560 1.00 50.28 388 LYS A N 1
ATOM 3059 C CA . LYS A 1 388 ? 3.782 -44.884 -25.864 1.00 50.28 388 LYS A CA 1
ATOM 3060 C C . LYS A 1 388 ? 2.803 -45.773 -26.639 1.00 50.28 388 LYS A C 1
ATOM 3062 O O . LYS A 1 388 ? 2.871 -46.989 -26.486 1.00 50.28 388 LYS A O 1
ATOM 3067 N N . SER A 1 389 ? 1.949 -45.211 -27.498 1.00 42.72 389 SER A N 1
ATOM 3068 C CA . SER A 1 389 ? 1.030 -46.004 -28.331 1.00 42.72 389 SER A CA 1
ATOM 3069 C C . SER A 1 389 ? 1.730 -46.760 -29.473 1.00 42.72 389 SER A C 1
ATOM 3071 O O . SER A 1 389 ? 1.231 -47.793 -29.912 1.00 42.72 389 SER A O 1
ATOM 3073 N N . SER A 1 390 ? 2.915 -46.306 -29.907 1.00 43.12 390 SER A N 1
ATOM 3074 C CA . SER A 1 390 ? 3.660 -46.929 -31.015 1.00 43.12 390 SER A CA 1
ATOM 3075 C C . SER A 1 390 ? 4.567 -48.097 -30.580 1.00 43.12 390 SER A C 1
ATOM 3077 O O . SER A 1 390 ? 4.946 -48.925 -31.402 1.00 43.12 390 SER A O 1
ATOM 3079 N N . VAL A 1 391 ? 4.886 -48.226 -29.282 1.00 49.19 391 VAL A N 1
ATOM 3080 C CA . VAL A 1 391 ? 5.861 -49.221 -28.764 1.00 49.19 391 VAL A CA 1
ATOM 3081 C C . VAL A 1 391 ? 5.216 -50.312 -27.884 1.00 49.19 391 VAL A C 1
ATOM 3083 O O . VAL A 1 391 ? 5.893 -51.192 -27.366 1.00 49.19 391 VAL A O 1
ATOM 3086 N N . GLY A 1 392 ? 3.889 -50.326 -27.735 1.00 38.16 392 GLY A N 1
ATOM 3087 C CA . GLY A 1 392 ? 3.202 -51.170 -26.748 1.00 38.16 392 GLY A CA 1
ATOM 3088 C C . GLY A 1 392 ? 2.144 -52.130 -27.288 1.00 38.16 392 GLY A C 1
ATOM 3089 O O . GLY A 1 392 ? 1.123 -52.304 -26.631 1.00 38.16 392 GLY A O 1
ATOM 3090 N N . ARG A 1 393 ? 2.323 -52.757 -28.458 1.00 36.53 393 ARG A N 1
ATOM 3091 C CA . ARG A 1 393 ? 1.407 -53.821 -28.913 1.00 36.53 393 ARG A CA 1
ATOM 3092 C C . ARG A 1 393 ? 1.838 -55.174 -28.331 1.00 36.53 393 ARG A C 1
ATOM 3094 O O . ARG A 1 393 ? 2.556 -55.915 -28.987 1.00 36.53 393 ARG A O 1
ATOM 3101 N N . ASN A 1 394 ? 1.440 -55.435 -27.081 1.00 33.09 394 ASN A N 1
ATOM 3102 C CA . ASN A 1 394 ? 1.009 -56.739 -26.537 1.00 33.09 394 ASN A CA 1
ATOM 3103 C C . ASN A 1 394 ? 1.092 -56.754 -25.002 1.00 33.09 394 ASN A C 1
ATOM 3105 O O . ASN A 1 394 ? 2.160 -57.006 -24.447 1.00 33.09 394 ASN A O 1
ATOM 3109 N N . ARG A 1 395 ? -0.053 -56.566 -24.331 1.00 30.50 395 ARG A N 1
ATOM 3110 C CA . ARG A 1 395 ? -0.536 -57.440 -23.241 1.00 30.50 395 ARG A CA 1
ATOM 3111 C C . ARG A 1 395 ? -1.892 -56.965 -22.692 1.00 30.50 395 ARG A C 1
ATOM 3113 O O . ARG A 1 395 ? -1.995 -55.928 -22.053 1.00 30.50 395 ARG A O 1
ATOM 3120 N N . ILE A 1 396 ? -2.903 -57.777 -22.988 1.00 31.88 396 ILE A N 1
ATOM 3121 C CA . ILE A 1 396 ? -4.154 -58.027 -22.242 1.00 31.88 396 ILE A CA 1
ATOM 3122 C C . ILE A 1 396 ? -3.741 -58.746 -20.929 1.00 31.88 396 ILE A C 1
ATOM 3124 O O . ILE A 1 396 ? -2.775 -59.504 -20.994 1.00 31.88 396 ILE A O 1
ATOM 3128 N N . ALA A 1 397 ? -4.301 -58.635 -19.721 1.00 30.56 397 ALA A N 1
ATOM 3129 C CA . ALA A 1 397 ? -5.420 -57.958 -19.053 1.00 30.56 397 ALA A CA 1
ATOM 3130 C C . ALA A 1 397 ? -4.896 -57.549 -17.639 1.00 30.56 397 ALA A C 1
ATOM 3132 O O . ALA A 1 397 ? -3.817 -57.983 -17.245 1.00 30.56 397 ALA A O 1
ATOM 3133 N N . ASP A 1 398 ? -5.510 -56.645 -16.878 1.00 27.27 398 ASP A N 1
ATOM 3134 C CA . ASP A 1 398 ? -6.596 -57.009 -15.965 1.00 27.27 398 ASP A CA 1
ATOM 3135 C C . ASP A 1 398 ? -7.489 -55.811 -15.634 1.00 27.27 398 ASP A C 1
ATOM 3137 O O . ASP A 1 398 ? -7.052 -54.685 -15.388 1.00 27.27 398 ASP A O 1
ATOM 3141 N N . GLU A 1 399 ? -8.773 -56.123 -15.626 1.00 31.47 399 GLU A N 1
ATOM 3142 C CA . GLU A 1 399 ? -9.911 -55.265 -15.382 1.00 31.47 399 GLU A CA 1
ATOM 3143 C C . GLU A 1 399 ? -10.087 -55.040 -13.872 1.00 31.47 399 GLU A C 1
ATOM 3145 O O . GLU A 1 399 ? -10.349 -55.967 -13.105 1.00 31.47 399 GLU A O 1
ATOM 3150 N N . LYS A 1 400 ? -9.985 -53.785 -13.425 1.00 27.34 400 LYS A N 1
ATOM 3151 C CA . LYS A 1 400 ? -10.594 -53.349 -12.166 1.00 27.34 400 LYS A CA 1
ATOM 3152 C C . LYS A 1 400 ? -11.304 -52.024 -12.400 1.00 27.34 400 LYS A C 1
ATOM 3154 O O . LYS A 1 400 ? -10.692 -50.967 -12.505 1.00 27.34 400 LYS A O 1
ATOM 3159 N N . SER A 1 401 ? -12.620 -52.137 -12.537 1.00 32.81 401 SER A N 1
ATOM 3160 C CA . SER A 1 401 ? -13.581 -51.043 -12.614 1.00 32.81 401 SER A CA 1
ATOM 3161 C C . SER A 1 401 ? -13.413 -50.098 -11.415 1.00 32.81 401 SER A C 1
ATOM 3163 O O . SER A 1 401 ? -13.807 -50.446 -10.299 1.00 32.81 401 SER A O 1
ATOM 3165 N N . GLU A 1 402 ? -12.916 -48.882 -11.650 1.00 28.30 402 GLU A N 1
ATOM 3166 C CA . GLU A 1 402 ? -13.158 -47.744 -10.764 1.00 28.30 402 GLU A CA 1
ATOM 3167 C C . GLU A 1 402 ? -14.033 -46.701 -11.463 1.00 28.30 402 GLU A C 1
ATOM 3169 O O . GLU A 1 402 ? -13.735 -46.186 -12.539 1.00 28.30 402 GLU A O 1
ATOM 3174 N N . LYS A 1 403 ? -15.166 -46.452 -10.803 1.00 24.27 403 LYS A N 1
ATOM 3175 C CA . LYS A 1 403 ? -16.189 -45.448 -11.080 1.00 24.27 403 LYS A CA 1
ATOM 3176 C C . LYS A 1 403 ? -15.597 -44.099 -11.487 1.00 24.27 403 LYS A C 1
ATOM 3178 O O . LYS A 1 403 ? -14.811 -43.507 -10.751 1.00 24.27 403 LYS A O 1
ATOM 3183 N N . TRP A 1 404 ? -16.133 -43.549 -12.570 1.00 25.86 404 TRP A N 1
ATOM 3184 C CA . TRP A 1 404 ? -16.058 -42.132 -12.901 1.00 25.86 404 TRP A CA 1
ATOM 3185 C C . TRP A 1 404 ? -16.566 -41.278 -11.728 1.00 25.86 404 TRP A C 1
ATOM 3187 O O . TRP A 1 404 ? -17.769 -41.223 -11.470 1.00 25.86 404 TRP A O 1
ATOM 3197 N N . LYS A 1 405 ? -15.657 -40.602 -11.017 1.00 25.66 405 LYS A N 1
ATOM 3198 C CA . LYS A 1 405 ? -16.002 -39.431 -10.208 1.00 25.66 405 LYS A CA 1
ATOM 3199 C C . LYS A 1 405 ? -15.897 -38.197 -11.093 1.00 25.66 405 LYS A C 1
ATOM 3201 O O . LYS A 1 405 ? -14.812 -37.774 -11.477 1.00 25.66 405 LYS A O 1
ATOM 3206 N N . LEU A 1 406 ? -17.063 -37.661 -11.423 1.00 30.44 406 LEU A N 1
ATOM 3207 C CA . LEU A 1 406 ? -17.247 -36.311 -11.922 1.00 30.44 406 LEU A CA 1
ATOM 3208 C C . LEU A 1 406 ? -16.922 -35.355 -10.759 1.00 30.44 406 LEU A C 1
ATOM 3210 O O . LEU A 1 406 ? -17.749 -35.187 -9.866 1.00 30.44 406 LEU A O 1
ATOM 3214 N N . GLU A 1 407 ? -15.718 -34.783 -10.715 1.00 28.03 407 GLU A N 1
ATOM 3215 C CA . GLU A 1 407 ? -15.439 -33.670 -9.802 1.00 28.03 407 GLU A CA 1
ATOM 3216 C C . GLU A 1 407 ? -15.854 -32.362 -10.472 1.00 28.03 407 GLU A C 1
ATOM 3218 O O . GLU A 1 407 ? -15.281 -31.909 -11.463 1.00 28.03 407 GLU A O 1
ATOM 3223 N N . SER A 1 408 ? -16.934 -31.806 -9.927 1.00 25.62 408 SER A N 1
ATOM 3224 C CA . SER A 1 408 ? -17.417 -30.460 -10.169 1.00 25.62 408 SER A CA 1
ATOM 3225 C C . SER A 1 408 ? -16.336 -29.438 -9.838 1.00 25.62 408 SER A C 1
ATOM 3227 O O . SER A 1 408 ? -15.697 -29.529 -8.792 1.00 25.62 408 SER A O 1
ATOM 3229 N N . HIS A 1 409 ? -16.211 -28.418 -10.682 1.00 36.44 409 HIS A N 1
ATOM 3230 C CA . HIS A 1 409 ? -15.547 -27.167 -10.341 1.00 36.44 409 HIS A CA 1
ATOM 3231 C C . HIS A 1 409 ? -16.088 -26.608 -9.013 1.00 36.44 409 HIS A C 1
ATOM 3233 O O . HIS A 1 409 ? -17.153 -25.997 -8.979 1.00 36.44 409 HIS A O 1
ATOM 3239 N N . THR A 1 410 ? -15.331 -26.772 -7.933 1.00 35.19 410 THR A N 1
ATOM 3240 C CA . THR A 1 410 ? -15.399 -25.909 -6.752 1.00 35.19 410 THR A CA 1
ATOM 3241 C C . THR A 1 410 ? -14.056 -25.206 -6.659 1.00 35.19 410 THR A C 1
ATOM 3243 O O . THR A 1 410 ? -13.026 -25.850 -6.476 1.00 35.19 410 THR A O 1
ATOM 3246 N N . GLY A 1 411 ? -14.059 -23.893 -6.893 1.00 44.19 411 GLY A N 1
ATOM 3247 C CA . GLY A 1 411 ? -12.882 -23.045 -6.744 1.00 44.19 411 GLY A CA 1
ATOM 3248 C C . GLY A 1 411 ? -12.475 -22.955 -5.279 1.00 44.19 411 GLY A C 1
ATOM 3249 O O . GLY A 1 411 ? -12.898 -22.037 -4.587 1.00 44.19 411 GLY A O 1
ATOM 3250 N N . GLU A 1 412 ? -11.697 -23.925 -4.808 1.00 46.06 412 GLU A N 1
ATOM 3251 C CA . GLU A 1 412 ? -11.000 -23.852 -3.524 1.00 46.06 412 GLU A CA 1
ATOM 3252 C C . GLU A 1 412 ? -9.562 -23.368 -3.765 1.00 46.06 412 GLU A C 1
ATOM 3254 O O . GLU A 1 412 ? -8.863 -23.887 -4.641 1.00 46.06 412 GLU A O 1
ATOM 3259 N N . ASP A 1 413 ? -9.145 -22.348 -3.008 1.00 50.81 413 ASP A N 1
ATOM 3260 C CA . ASP A 1 413 ? -7.825 -21.726 -3.112 1.00 50.81 413 ASP A CA 1
ATOM 3261 C C . ASP A 1 413 ? -6.689 -22.707 -2.755 1.00 50.81 413 ASP A C 1
ATOM 3263 O O . ASP A 1 413 ? -6.826 -23.645 -1.961 1.00 50.81 413 ASP A O 1
ATOM 3267 N N . SER A 1 414 ? -5.531 -22.505 -3.391 1.00 65.44 414 SER A N 1
ATOM 3268 C CA . SER A 1 414 ? -4.383 -23.422 -3.330 1.00 65.44 414 SER A CA 1
ATOM 3269 C C . SER A 1 414 ? -3.778 -23.582 -1.927 1.00 65.44 414 SER A C 1
ATOM 3271 O O . SER A 1 414 ? -3.058 -24.554 -1.687 1.00 65.44 414 SER A O 1
ATOM 3273 N N . ASP A 1 415 ? -4.024 -22.640 -1.022 1.00 65.75 415 ASP A N 1
ATOM 3274 C CA . ASP A 1 415 ? -3.598 -22.678 0.378 1.00 65.75 415 ASP A CA 1
ATOM 3275 C C . ASP A 1 415 ? -4.456 -23.647 1.207 1.00 65.75 415 ASP A C 1
ATOM 3277 O O . ASP A 1 415 ? -3.911 -24.442 1.973 1.00 65.75 415 ASP A O 1
ATOM 3281 N N . VAL A 1 416 ? -5.769 -23.690 0.967 1.00 70.44 416 VAL A N 1
ATOM 3282 C CA . VAL A 1 416 ? -6.701 -24.629 1.610 1.00 70.44 416 VAL A CA 1
ATOM 3283 C C . VAL A 1 416 ? -6.362 -26.076 1.243 1.00 70.44 416 VAL A C 1
ATOM 3285 O O . VAL A 1 416 ? -6.380 -26.967 2.095 1.00 70.44 416 VAL A O 1
ATOM 3288 N N . ILE A 1 417 ? -5.984 -26.328 -0.013 1.00 69.81 417 ILE A N 1
ATOM 3289 C CA . ILE A 1 417 ? -5.589 -27.665 -0.487 1.00 69.81 417 ILE A CA 1
ATOM 3290 C C . ILE A 1 417 ? -4.264 -28.104 0.153 1.00 69.81 417 ILE A C 1
ATOM 3292 O O . ILE A 1 417 ? -4.127 -29.264 0.564 1.00 69.81 417 ILE A O 1
ATOM 3296 N N . ALA A 1 418 ? -3.301 -27.184 0.268 1.00 71.50 418 ALA A N 1
ATOM 3297 C CA . ALA A 1 418 ? -2.024 -27.447 0.922 1.00 71.50 418 ALA A CA 1
ATOM 3298 C C . ALA A 1 418 ? -2.229 -27.771 2.409 1.00 71.50 418 ALA A C 1
ATOM 3300 O O . ALA A 1 418 ? -1.709 -28.779 2.895 1.00 71.50 418 ALA A O 1
ATOM 3301 N N . GLU A 1 419 ? -3.077 -27.014 3.102 1.00 69.50 419 GLU A N 1
ATOM 3302 C CA . GLU A 1 419 ? -3.326 -27.241 4.523 1.00 69.50 419 GLU A CA 1
ATOM 3303 C C . GLU A 1 419 ? -4.102 -28.537 4.776 1.00 69.50 419 GLU A C 1
ATOM 3305 O O . GLU A 1 419 ? -3.757 -29.316 5.662 1.00 69.50 419 GLU A O 1
ATOM 3310 N N . LYS A 1 420 ? -5.058 -28.881 3.907 1.00 73.12 420 LYS A N 1
ATOM 3311 C CA . LYS A 1 420 ? -5.776 -30.167 3.951 1.00 73.12 420 LYS A CA 1
ATOM 3312 C C . LYS A 1 420 ? -4.844 -31.365 3.752 1.00 73.12 420 LYS A C 1
ATOM 3314 O O . LYS A 1 420 ? -5.098 -32.440 4.299 1.00 73.12 420 LYS A O 1
ATOM 3319 N N . SER A 1 421 ? -3.769 -31.202 2.980 1.00 71.44 421 SER A N 1
ATOM 3320 C CA . SER A 1 421 ? -2.738 -32.233 2.828 1.00 71.44 421 SER A CA 1
ATOM 3321 C C . SER A 1 421 ? -1.851 -32.355 4.073 1.00 71.44 421 SER A C 1
ATOM 3323 O O . SER A 1 421 ? -1.581 -33.474 4.503 1.00 71.44 421 SER A O 1
ATOM 3325 N N . ASN A 1 422 ? -1.518 -31.231 4.716 1.00 71.56 422 ASN A N 1
ATOM 3326 C CA . ASN A 1 422 ? -0.800 -31.192 5.993 1.00 71.56 422 ASN A CA 1
ATOM 3327 C C . ASN A 1 422 ? -1.607 -31.844 7.126 1.00 71.56 422 ASN A C 1
ATOM 3329 O O . ASN A 1 422 ? -1.090 -32.708 7.837 1.00 71.56 422 ASN A O 1
ATOM 3333 N N . VAL A 1 423 ? -2.896 -31.513 7.251 1.00 65.00 423 VAL A N 1
ATOM 3334 C CA . VAL A 1 423 ? -3.790 -32.077 8.279 1.00 65.00 423 VAL A CA 1
ATOM 3335 C C . VAL A 1 423 ? -3.940 -33.593 8.122 1.00 65.00 423 VAL A C 1
ATOM 3337 O O . VAL A 1 423 ? -3.978 -34.316 9.114 1.00 65.00 423 VAL A O 1
ATOM 3340 N N . LYS A 1 424 ? -3.945 -34.115 6.887 1.00 67.44 424 LYS A N 1
ATOM 3341 C CA . LYS A 1 424 ? -3.977 -35.569 6.636 1.00 67.44 424 LYS A CA 1
ATOM 3342 C C . LYS A 1 424 ? -2.716 -36.304 7.094 1.00 67.44 424 LYS A C 1
ATOM 3344 O O . LYS A 1 424 ? -2.775 -37.516 7.286 1.00 67.44 424 LYS A O 1
ATOM 3349 N N . THR A 1 425 ? -1.595 -35.599 7.237 1.00 71.00 425 THR A N 1
ATOM 3350 C CA . THR A 1 425 ? -0.314 -36.170 7.684 1.00 71.00 425 THR A CA 1
ATOM 3351 C C . THR A 1 425 ? -0.054 -36.011 9.184 1.00 71.00 425 THR A C 1
ATOM 3353 O O . THR A 1 425 ? 0.941 -36.536 9.676 1.00 71.00 425 THR A O 1
ATOM 3356 N N . MET A 1 426 ? -0.935 -35.323 9.920 1.00 65.06 426 MET A N 1
ATOM 3357 C CA . MET A 1 426 ? -0.815 -35.162 11.371 1.00 65.06 426 MET A CA 1
ATOM 3358 C C . MET A 1 426 ? -1.242 -36.422 12.138 1.00 65.06 426 MET A C 1
ATOM 3360 O O . MET A 1 426 ? -2.160 -37.143 11.741 1.00 65.06 426 MET A O 1
ATOM 3364 N N . ASP A 1 427 ? -0.564 -36.675 13.259 1.00 63.12 427 ASP A N 1
ATOM 3365 C CA . ASP A 1 427 ? -0.811 -37.831 14.119 1.00 63.12 427 ASP A CA 1
ATOM 3366 C C . ASP A 1 427 ? -2.140 -37.695 14.887 1.00 63.12 427 ASP A C 1
ATOM 3368 O O . ASP A 1 427 ? -2.524 -36.613 15.343 1.00 63.12 427 ASP A O 1
ATOM 3372 N N . ARG A 1 428 ? -2.865 -38.809 15.032 1.00 59.84 428 ARG A N 1
ATOM 3373 C CA . ARG A 1 428 ? -4.278 -38.842 15.467 1.00 59.84 428 ARG A CA 1
ATOM 3374 C C . ARG A 1 428 ? -4.501 -38.410 16.920 1.00 59.84 428 ARG A C 1
ATOM 3376 O O . ARG A 1 428 ? -5.641 -38.202 17.319 1.00 59.84 428 ARG A O 1
ATOM 3383 N N . THR A 1 429 ? -3.438 -38.275 17.703 1.00 58.12 429 THR A N 1
ATOM 3384 C CA . THR A 1 429 ? -3.462 -37.869 19.115 1.00 58.12 429 THR A CA 1
ATOM 3385 C C . THR A 1 429 ? -3.539 -36.352 19.320 1.00 58.12 429 THR A C 1
ATOM 3387 O O . THR A 1 429 ? -3.890 -35.922 20.415 1.00 58.12 429 THR A O 1
ATOM 3390 N N . TYR A 1 430 ? -3.295 -35.548 18.276 1.00 55.66 430 TYR A N 1
ATOM 3391 C CA . TYR A 1 430 ? -3.379 -34.076 18.310 1.00 55.66 430 TYR A CA 1
ATOM 3392 C C . TYR A 1 430 ? -4.383 -33.492 17.298 1.00 55.66 430 TYR A C 1
ATOM 3394 O O . TYR A 1 430 ? -4.407 -32.284 17.069 1.00 55.66 430 TYR A O 1
ATOM 3402 N N . ALA A 1 431 ? -5.210 -34.332 16.670 1.00 59.12 431 ALA A N 1
ATOM 3403 C CA . ALA A 1 431 ? -6.134 -33.899 15.628 1.00 59.12 431 ALA A CA 1
ATOM 3404 C C . ALA A 1 431 ? -7.365 -33.173 16.205 1.00 59.12 431 ALA A C 1
ATOM 3406 O O . ALA A 1 431 ? -8.043 -33.681 17.100 1.00 59.12 431 ALA A O 1
ATOM 3407 N N . ALA A 1 432 ? -7.692 -32.005 15.646 1.00 58.97 432 ALA A N 1
ATOM 3408 C CA . ALA A 1 432 ? -8.969 -31.339 15.882 1.00 58.97 432 ALA A CA 1
ATOM 3409 C C . ALA A 1 432 ? -10.106 -32.149 15.235 1.00 58.97 432 ALA A C 1
ATOM 3411 O O . ALA A 1 432 ? -10.059 -32.473 14.047 1.00 58.97 432 ALA A O 1
ATOM 3412 N N . VAL A 1 433 ? -11.130 -32.484 16.022 1.00 51.94 433 VAL A N 1
ATOM 3413 C CA . VAL A 1 433 ? -12.328 -33.179 15.538 1.00 51.94 433 VAL A CA 1
ATOM 3414 C C . VAL A 1 433 ? -13.231 -32.157 14.852 1.00 51.94 433 VAL A C 1
ATOM 3416 O O . VAL A 1 433 ? -13.809 -31.296 15.512 1.00 51.94 433 VAL A O 1
ATOM 3419 N N . VAL A 1 434 ? -13.362 -32.256 13.530 1.00 52.06 434 VAL A N 1
ATOM 3420 C CA . VAL A 1 434 ? -14.387 -31.526 12.775 1.00 52.06 434 VAL A CA 1
ATOM 3421 C C . VAL A 1 434 ? -15.628 -32.410 12.730 1.00 52.06 434 VAL A C 1
ATOM 3423 O O . VAL A 1 434 ? -15.607 -33.484 12.130 1.00 52.06 434 VAL A O 1
ATOM 3426 N N . VAL A 1 435 ? -16.683 -31.992 13.429 1.00 56.31 435 VAL A N 1
ATOM 3427 C CA . VAL A 1 435 ? -17.994 -32.646 13.381 1.00 56.31 435 VAL A CA 1
ATOM 3428 C C . VAL A 1 435 ? -18.859 -31.871 12.397 1.00 56.31 435 VAL A C 1
ATOM 3430 O O . VAL A 1 435 ? -19.312 -30.772 12.710 1.00 56.31 435 VAL A O 1
ATOM 3433 N N . ASP A 1 436 ? -19.082 -32.450 11.222 1.00 45.19 436 ASP A N 1
ATOM 3434 C CA . ASP A 1 436 ? -20.092 -31.961 10.286 1.00 45.19 436 ASP A CA 1
ATOM 3435 C C . ASP A 1 436 ? -21.478 -32.501 10.676 1.00 45.19 436 ASP A C 1
ATOM 3437 O O . ASP A 1 436 ? -21.605 -33.609 11.200 1.00 45.19 436 ASP A O 1
ATOM 3441 N N . ASP A 1 437 ? -22.520 -31.707 10.417 1.00 41.31 437 ASP A N 1
ATOM 3442 C CA . ASP A 1 437 ? -23.934 -32.049 10.649 1.00 41.31 437 ASP A CA 1
ATOM 3443 C C . ASP A 1 437 ? -24.362 -32.232 12.123 1.00 41.31 437 ASP A C 1
ATOM 3445 O O . ASP A 1 437 ? -25.171 -33.098 12.474 1.00 41.31 437 ASP A O 1
ATOM 3449 N N . VAL A 1 438 ? -23.906 -31.345 13.016 1.00 50.28 438 VAL A N 1
ATOM 3450 C CA . VAL A 1 438 ? -24.488 -31.238 14.365 1.00 50.28 438 VAL A CA 1
ATOM 3451 C C . VAL A 1 438 ? -25.923 -30.706 14.269 1.00 50.28 438 VAL A C 1
ATOM 3453 O O . VAL A 1 438 ? -26.170 -29.499 14.274 1.00 50.28 438 VAL A O 1
ATOM 3456 N N . LYS A 1 439 ? -26.900 -31.613 14.203 1.00 47.19 439 LYS A N 1
ATOM 3457 C CA . LYS A 1 439 ? -28.316 -31.275 14.380 1.00 47.19 439 LYS A CA 1
ATOM 3458 C C . LYS A 1 439 ? -28.643 -31.232 15.866 1.00 47.19 439 LYS A C 1
ATOM 3460 O O . LYS A 1 439 ? -28.503 -32.221 16.583 1.00 47.19 439 LYS A O 1
ATOM 3465 N N . LYS A 1 440 ? -29.065 -30.057 16.322 1.00 41.00 440 LYS A N 1
ATOM 3466 C CA . LYS A 1 440 ? -29.560 -29.834 17.678 1.00 41.00 440 LYS A CA 1
ATOM 3467 C C . LYS A 1 440 ? -30.978 -30.410 17.779 1.00 41.00 440 LYS A C 1
ATOM 3469 O O . LYS A 1 440 ? -31.806 -30.090 16.928 1.00 41.00 440 LYS A O 1
ATOM 3474 N N . TRP A 1 441 ? -31.208 -31.274 18.766 1.00 43.34 441 TRP A N 1
ATOM 3475 C CA . TRP A 1 441 ? -32.538 -31.777 19.124 1.00 43.34 441 TRP A CA 1
ATOM 3476 C C . TRP A 1 441 ? -33.348 -30.681 19.811 1.00 43.34 441 TRP A C 1
ATOM 3478 O O . TRP A 1 441 ? -32.732 -29.914 20.594 1.00 43.34 441 TRP A O 1
#

Sequence (441 aa):
MLQIAYMALMVWTTTLVPSPTEQPSLKIDLTPFGGSSGDGYMLSSNSSDGRIHDSLDLNKMLPTTAAGLGAPSNFYVENVQNLTSYVLNLIKQIGSRNFGIHYPLGFERQYMQPGSANLRVLFNNFAFTSPPLAISVADSMLLSNAAKKNITLSVSNHPFPPVTQDVLKNRNYSNGAAYMISYAVIVCMALTVSAYCKFLIHERKKKSKHMQPFTKDFTTVLILLLAMALYGWTTIPFTYWFSYLFRSPPKGFTLIVMYNIITGMIGSIAIPIIQQTANDDIAYTWSIILSFFFPTYSISNIFTLIYNNEFGRQACQMLDCNNPLFKQNLQCCGGPDDIIYTHNILSDSGRLGIMWPVIFFGIQGFLYWYLVFAREYNLAKSIVAMCKSSVGRNRIADEKSEKWKLESHTGEDSDVIAEKSNVKTMDRTYAAVVVDDVKKW

Radius of gyration: 42.91 Å; chains: 1; bounding box: 86×81×114 Å

Secondary structure (DSSP, 8-state):
-HHHHHHHHHHHHHTTS----PPPPEEESSTTSSGGG--EEEEEEEEE-TT------HHHHHHHHHHHTT--TTEEEEEES-HHHHHHHHHHHH-HHHHHHH--EEEEE---STTS---EEEE-TTSTTHHHHHHHHHHHHHHHHHHTS-----EEE-PPPPPHHHHHHTHHHHHHHHHHHHHHHHHHHHHHHHHHHHHHHHHHHHT-TTTHHHHS-HHHHHHHHHHHHHHHHHHHHHHHHHHTT-SSHHHHHHHHHHHHHHHHHHHHHHHHHHHHHT-HHHHHHHHHHHHHH-HHHHHHHHHHHHHHHHHHHHHHTTS-TTSTTTTT-HHHHS-TTT-SS-S-TTT--STT--HHHHHHHHHHHHHHHHHHHHHHTTHHHHHHHHHHHHS----------------------HHHHHHHHHHHTS-TTS-----------

Foldseek 3Di:
DVLVVLLVVLLVVLVVQDAQFFDDKAWQFQVQQDDPVAAAEEEEAPDADPVDPDPQDCVVLLVLQNVVRVNDPRYYYDYDHDPVVVLVVVCVVPNPVVCLRRYAKYKYQADDDPPDPSIDIDGRVSDPSSVVNSVQSVVQSVVCRVVVHNGGDIDIDGDDRDDPVNSVVCVVVSCVSVVSSVVSVVVSVVVVVVVVVVVVVCCVVVVPPQCCLQPVDPVSVVVLVVLVVLLVLQVVLVLVLQLVVDPDDVVSVVVSVVVLVVLLVCLVPVLVVCCVPPHNVVSLVVLLVSLLVHVSNLSVVSVVLSSQQSVQVVVLVVDDCVDPVRVVQCCNNNDPVNHSHDPDQCPDPDPSHSVSSSVSSVVSSVVSVCSSVCVVVPVVVVVVVVVCVVPDPDDDDDDDDDDDDPDDDDPDDPVVVVVVVVLVPDDPVPHDDDDPPPDDD